Protein AF-A0A9D8FSB0-F1 (afdb_monomer)

Radius of gyration: 27.63 Å; Cα contacts (8 Å, |Δi|>4): 654; chains: 1; bounding box: 74×63×73 Å

Solvent-accessible surface area (backbone atoms only — not comparable to full-atom values): 27377 Å² total; per-residue (Å²): 109,74,70,58,53,52,52,51,53,48,53,51,51,51,53,52,55,32,56,74,73,79,43,84,79,46,71,31,27,58,51,25,52,50,49,51,48,51,50,53,73,66,51,82,78,64,53,73,70,57,44,52,52,42,42,56,52,40,50,64,72,43,42,81,51,19,63,75,36,66,70,57,68,68,53,48,52,51,30,44,43,39,36,51,29,27,52,61,38,65,35,53,62,69,60,28,39,54,41,29,51,28,45,43,54,13,37,74,74,69,18,44,65,75,46,32,53,61,57,44,51,53,43,54,59,36,82,72,52,32,59,33,44,20,31,40,18,44,35,47,50,56,39,51,76,70,66,45,56,66,67,54,46,52,49,52,51,50,46,34,50,69,73,60,44,50,29,67,52,43,37,55,50,44,51,41,44,51,53,35,35,76,73,71,46,57,59,64,61,49,47,51,45,47,52,54,46,46,78,72,38,57,91,80,46,58,64,67,59,48,38,53,51,43,45,52,52,50,54,53,51,52,71,72,35,59,69,58,55,50,46,49,54,53,39,49,53,48,33,55,53,37,41,76,71,67,42,57,60,71,56,39,52,50,53,38,53,48,37,62,75,72,63,47,51,72,64,42,46,52,26,50,51,52,42,47,47,55,37,37,77,70,72,43,61,56,64,63,48,51,52,42,33,54,52,45,51,69,72,50,60,94,74,72,59,46,53,63,45,32,51,51,33,50,51,50,50,52,53,51,51,54,52,49,55,51,52,50,53,55,53,55,63,73,66,75,79,83,87,79,82,83,89,85,84,84,88,83,84,90,85,83,84,81,80,89,75,78,88,72,79,86,80,88,79,90,77,96,58,102,58,58,83,59,60,67,60,42,48,54,52,49,44,62,40,51,35,92,77,43,22,37,39,24,86,88,21,73,47,79,88,18,18,19,25,28,30,44,53,25,54,47,35,39,77,73,76,39,86,54,53,71,45,43,57,57,40,69,70,45,54,47,80,56,87,70,84,87,48,68,64,26,35,39,32,24,16,63,73,64,53,92,86,48,60,71,40,35,31,34,27,66,45,95,56,29,30,39,31,31,29,46,47,68,5,31,44,80,49,48,48,79,42,57,53,48,52,75,20,55,72,52,36,25,36,78,76,111

Foldseek 3Di:
DVVVVVLVVVLVVVCVVCVVVVHHQDPLLSQQLVLLLVLLVPQPQDDPVLSVVLSVLLSVLCVVPSSVHHADPVLSVLLSLQLLLCVLLVADSNQSSQLSSLLSLLVVVVQDSVQLSVLSLLSLQDPAGSLLSNLLSVLLVVCVVLVNPNVLSCVLSSLCRNVPNGSVLSNLLSVLLSVLVVVVDRSNQLSVLLSVQCVPPVVPDPSNVSSVVSSVVRVVVCVVCVVLVVQLVLLVVLLVVLVVLPQPNVLSVVLSVCCSVVVPDSQLSCLLSVLLSVLVVVVQDSVQLSVLLVVLVVVVPDDDRSNVSSVVSSVVSVVVVVVVVVVVVVVVVVPDDDDDDDDDDDDDDDDDDDDDDDDDDDDDDDDDDLQDQPLVLLVVLLCLCVPVVHQADDVVDQDSVHHAFQSSLQVSVVSSVDGADSAQQRNVVAADFDPDDDDFQKKWFWDSSLDLPDTDHIFTDHDPQKTWGQRSNRGTDIDGCPSRSNVSTTNGIHDNGD

Structure (mmCIF, N/CA/C/O backbone):
data_AF-A0A9D8FSB0-F1
#
_entry.id   AF-A0A9D8FSB0-F1
#
loop_
_atom_site.group_PDB
_atom_site.id
_atom_site.type_symbol
_atom_site.label_atom_id
_atom_site.label_alt_id
_atom_site.label_comp_id
_atom_site.label_asym_id
_atom_site.label_entity_id
_atom_site.label_seq_id
_atom_site.pdbx_PDB_ins_code
_atom_site.Cartn_x
_atom_site.Cartn_y
_atom_site.Cartn_z
_atom_site.occupancy
_atom_site.B_iso_or_equiv
_atom_site.auth_seq_id
_atom_site.auth_comp_id
_atom_site.auth_asym_id
_atom_site.auth_atom_id
_atom_site.pdbx_PDB_model_num
ATOM 1 N N . MET A 1 1 ? 17.582 -26.662 -29.636 1.00 39.94 1 MET A N 1
ATOM 2 C CA . MET A 1 1 ? 18.443 -26.317 -30.796 1.00 39.94 1 MET A CA 1
ATOM 3 C C . MET A 1 1 ? 17.913 -25.157 -31.643 1.00 39.94 1 MET A C 1
ATOM 5 O O . MET A 1 1 ? 18.647 -24.192 -31.781 1.00 39.94 1 MET A O 1
ATOM 9 N N . LYS A 1 2 ? 16.667 -25.165 -32.154 1.00 28.83 2 L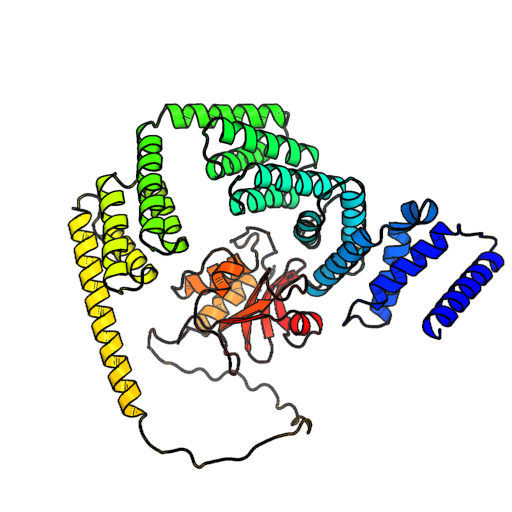YS A N 1
ATOM 10 C CA . LYS A 1 2 ? 16.1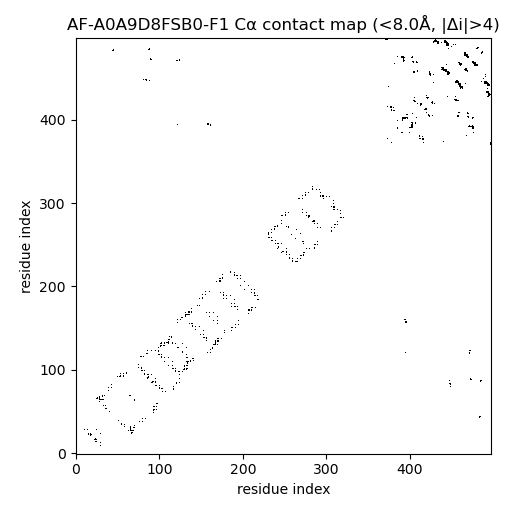48 -24.062 -33.004 1.00 28.83 2 LYS A CA 1
ATOM 11 C C . LYS A 1 2 ? 16.105 -22.679 -32.321 1.00 28.83 2 LYS A C 1
ATOM 13 O O . LYS A 1 2 ? 16.546 -21.712 -32.923 1.00 28.83 2 LYS A O 1
ATOM 18 N N . MET A 1 3 ? 15.674 -22.581 -31.058 1.00 30.94 3 MET A N 1
ATOM 19 C CA . MET A 1 3 ? 15.712 -21.304 -30.313 1.00 30.94 3 MET A CA 1
ATOM 20 C C . MET A 1 3 ? 17.140 -20.814 -30.016 1.00 30.94 3 MET A C 1
ATOM 22 O O . MET A 1 3 ? 17.392 -19.618 -30.031 1.00 30.94 3 MET A O 1
ATOM 26 N N . PHE A 1 4 ? 18.089 -21.732 -29.814 1.00 33.91 4 PHE A N 1
ATOM 27 C CA . PHE A 1 4 ? 19.492 -21.399 -29.541 1.00 33.91 4 PHE A CA 1
ATOM 28 C C . PHE A 1 4 ? 20.192 -20.839 -30.793 1.00 33.91 4 PHE A C 1
ATOM 30 O O . PHE A 1 4 ? 20.912 -19.850 -30.714 1.00 33.91 4 PHE A O 1
ATOM 37 N N . ALA A 1 5 ? 19.896 -21.407 -31.968 1.00 34.09 5 ALA A N 1
ATOM 38 C CA . ALA A 1 5 ? 20.398 -20.921 -33.253 1.00 34.09 5 ALA A CA 1
ATOM 39 C C . ALA A 1 5 ? 19.843 -19.531 -33.629 1.00 34.09 5 ALA A C 1
ATOM 41 O O . ALA A 1 5 ? 20.575 -18.709 -34.172 1.00 34.09 5 ALA A O 1
ATOM 42 N N . ILE A 1 6 ? 18.578 -19.239 -33.295 1.00 46.22 6 ILE A N 1
ATOM 43 C CA . ILE A 1 6 ? 17.964 -17.917 -33.529 1.00 46.22 6 ILE A CA 1
ATOM 44 C C . ILE A 1 6 ? 18.603 -16.846 -32.632 1.00 46.22 6 ILE A C 1
ATOM 46 O O . ILE A 1 6 ? 18.858 -15.735 -33.096 1.00 46.22 6 ILE A O 1
ATOM 50 N N . SER A 1 7 ? 18.914 -17.178 -31.375 1.00 44.41 7 SER A N 1
ATOM 51 C CA . SER A 1 7 ? 19.616 -16.269 -30.460 1.00 44.41 7 SER A CA 1
ATOM 52 C C . SER A 1 7 ? 21.044 -15.970 -30.919 1.00 44.41 7 SER A C 1
ATOM 54 O O . SER A 1 7 ? 21.446 -14.812 -30.906 1.00 44.41 7 SER A O 1
ATOM 56 N N . ILE A 1 8 ? 21.787 -16.975 -31.399 1.00 51.69 8 ILE A N 1
ATOM 57 C CA . ILE A 1 8 ? 23.148 -16.784 -31.934 1.00 51.69 8 ILE A CA 1
ATOM 58 C C . ILE A 1 8 ? 23.126 -15.932 -33.206 1.00 51.69 8 ILE A C 1
ATOM 60 O O . ILE A 1 8 ? 23.930 -15.016 -33.331 1.00 51.69 8 ILE A O 1
ATOM 64 N N . LEU A 1 9 ? 22.185 -16.176 -34.125 1.00 48.72 9 LEU A N 1
ATOM 65 C CA . LEU A 1 9 ? 22.060 -15.387 -35.353 1.00 48.72 9 LEU A CA 1
ATOM 66 C C . LEU A 1 9 ? 21.707 -13.921 -35.058 1.00 48.72 9 LEU A C 1
ATOM 68 O O . LEU A 1 9 ? 22.231 -13.023 -35.708 1.00 48.72 9 LEU A O 1
ATOM 72 N N . ARG A 1 10 ? 20.862 -13.662 -34.050 1.00 56.81 10 ARG A N 1
ATOM 73 C CA . ARG A 1 10 ? 20.555 -12.297 -33.594 1.00 56.81 10 ARG A CA 1
ATOM 74 C C . ARG A 1 10 ? 21.754 -11.620 -32.938 1.00 56.81 10 ARG A C 1
ATOM 76 O O . ARG A 1 10 ? 22.019 -10.474 -33.267 1.00 56.81 10 ARG A O 1
ATOM 83 N N . ILE A 1 11 ? 22.500 -12.324 -32.084 1.00 57.69 11 ILE A N 1
ATOM 84 C CA . ILE A 1 11 ? 23.757 -11.818 -31.504 1.00 57.69 11 ILE A CA 1
ATOM 85 C C . ILE A 1 11 ? 24.746 -11.468 -32.622 1.00 57.69 11 ILE A C 1
ATOM 87 O O . ILE A 1 11 ? 25.322 -10.388 -32.618 1.00 57.69 11 ILE A O 1
ATOM 91 N N . PHE A 1 12 ? 24.889 -12.343 -33.617 1.00 60.47 12 PHE A N 1
ATOM 92 C CA . PHE A 1 12 ? 25.787 -12.133 -34.748 1.00 60.47 12 PHE A CA 1
ATOM 93 C C . PHE A 1 12 ? 25.367 -10.934 -35.615 1.00 60.47 12 PHE A C 1
ATOM 95 O O . PHE A 1 12 ? 26.208 -10.128 -36.000 1.00 60.47 12 PHE A O 1
ATOM 102 N N . LEU A 1 13 ? 24.065 -10.762 -35.870 1.00 63.16 13 LEU A N 1
ATOM 103 C CA . LEU A 1 13 ? 23.524 -9.606 -36.596 1.00 63.16 13 LEU A CA 1
ATOM 104 C C . LEU A 1 13 ? 23.677 -8.291 -35.817 1.00 63.16 13 LEU A C 1
ATOM 106 O O . LEU A 1 13 ? 23.972 -7.266 -36.424 1.00 63.16 13 LEU A O 1
ATOM 110 N N . ILE A 1 14 ? 23.522 -8.319 -34.491 1.00 60.00 14 ILE A N 1
ATOM 111 C CA . ILE A 1 14 ? 23.749 -7.162 -33.612 1.00 60.00 14 ILE A CA 1
ATOM 112 C C . ILE A 1 14 ? 25.232 -6.769 -33.637 1.00 60.00 14 ILE A C 1
ATOM 114 O O . ILE A 1 14 ? 25.553 -5.605 -33.862 1.00 60.00 14 ILE A O 1
ATOM 118 N N . VAL A 1 15 ? 26.143 -7.740 -33.507 1.00 59.00 15 VAL A N 1
ATOM 119 C CA . VAL A 1 15 ? 27.597 -7.515 -33.598 1.00 59.00 15 VAL A CA 1
ATOM 120 C C . VAL A 1 15 ? 27.988 -6.925 -34.957 1.00 59.00 15 VAL A C 1
ATOM 122 O O . VAL A 1 15 ? 28.757 -5.970 -35.002 1.00 59.00 15 VAL A O 1
ATOM 125 N N . LEU A 1 16 ? 27.430 -7.430 -36.063 1.00 57.81 16 LEU A N 1
ATOM 126 C CA . LEU A 1 16 ? 27.689 -6.899 -37.408 1.00 57.81 16 LEU A CA 1
ATOM 127 C C . LEU A 1 16 ? 27.130 -5.483 -37.616 1.00 57.81 16 LEU A C 1
ATOM 129 O O . LEU A 1 16 ? 27.784 -4.662 -38.2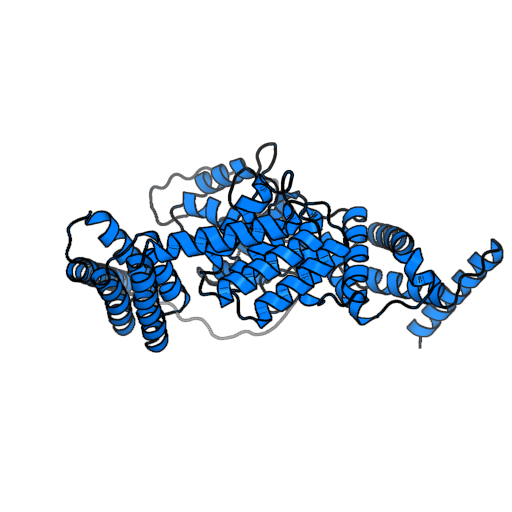57 1.00 57.81 16 LEU A O 1
ATOM 133 N N . PHE A 1 17 ? 25.948 -5.180 -37.069 1.00 65.12 17 PHE A N 1
ATOM 134 C CA . PHE A 1 17 ? 25.359 -3.840 -37.125 1.00 65.12 17 PHE A CA 1
ATOM 135 C C . PHE A 1 17 ? 26.236 -2.813 -36.399 1.00 65.12 17 PHE A C 1
ATOM 137 O O . PHE A 1 17 ? 26.538 -1.758 -36.953 1.00 65.12 17 PHE A O 1
ATOM 144 N N . PHE A 1 18 ? 26.706 -3.149 -35.195 1.00 57.16 18 PHE A N 1
ATOM 145 C CA . PHE A 1 18 ? 27.575 -2.283 -34.401 1.00 57.16 18 PHE A CA 1
ATOM 146 C C . PHE A 1 18 ? 28.985 -2.134 -35.006 1.00 57.16 18 PHE A C 1
ATOM 148 O O . PHE A 1 18 ? 29.504 -1.016 -35.086 1.00 57.16 18 PHE A O 1
ATOM 155 N N . ALA A 1 19 ? 29.552 -3.216 -35.554 1.00 56.25 19 ALA A N 1
ATOM 156 C CA . ALA A 1 19 ? 30.817 -3.175 -36.289 1.00 56.25 19 ALA A CA 1
ATOM 157 C C . ALA A 1 19 ? 30.755 -2.254 -37.525 1.00 56.25 19 ALA A C 1
ATOM 159 O O . ALA A 1 19 ? 31.735 -1.582 -37.840 1.00 56.25 19 ALA A O 1
ATOM 160 N N . GLY A 1 20 ? 29.599 -2.168 -38.194 1.00 52.03 20 GLY A N 1
ATOM 161 C CA . GLY A 1 20 ? 29.383 -1.293 -39.352 1.00 52.03 20 GLY A CA 1
ATOM 162 C C . GLY A 1 20 ? 29.324 0.209 -39.036 1.00 52.03 20 GLY A C 1
ATOM 163 O O . GLY A 1 20 ? 29.511 1.018 -39.941 1.00 52.03 20 GLY A O 1
ATOM 164 N N . ILE A 1 21 ? 29.103 0.590 -37.773 1.00 55.94 21 ILE A N 1
ATOM 165 C CA . ILE A 1 21 ? 29.034 1.993 -37.315 1.00 55.94 21 ILE A CA 1
ATOM 166 C C . ILE A 1 21 ? 30.194 2.382 -36.382 1.00 55.94 21 ILE A C 1
ATOM 168 O O . ILE A 1 21 ? 30.170 3.454 -35.783 1.00 55.94 21 ILE A O 1
ATOM 172 N N . GLY A 1 22 ? 31.220 1.529 -36.263 1.00 49.12 22 GLY A N 1
ATOM 173 C CA . GLY A 1 22 ? 32.435 1.812 -35.490 1.00 49.12 22 GLY A CA 1
ATOM 174 C C . GLY A 1 22 ? 32.276 1.712 -33.968 1.00 49.12 22 GLY A C 1
ATOM 175 O O . GLY A 1 22 ? 33.117 2.228 -33.235 1.00 49.12 22 GLY A O 1
ATOM 176 N N . ILE A 1 23 ? 31.221 1.053 -33.481 1.00 56.41 23 ILE A N 1
ATOM 177 C CA . ILE A 1 23 ? 30.964 0.837 -32.051 1.00 56.41 23 ILE A CA 1
ATOM 178 C C . ILE A 1 23 ? 31.195 -0.648 -31.750 1.00 56.41 23 ILE A C 1
ATOM 180 O O . ILE A 1 23 ? 30.610 -1.500 -32.403 1.00 56.41 23 ILE A O 1
ATOM 184 N N . ASN A 1 24 ? 32.023 -0.983 -30.758 1.00 65.19 24 ASN A N 1
ATOM 185 C CA . ASN A 1 24 ? 32.172 -2.361 -30.270 1.00 65.19 24 ASN A CA 1
ATOM 186 C C . ASN A 1 24 ? 31.493 -2.483 -28.896 1.00 65.19 24 ASN A C 1
ATOM 188 O O . ASN A 1 24 ? 32.125 -2.150 -27.890 1.00 65.19 24 ASN A O 1
ATOM 192 N N . PRO A 1 25 ? 30.214 -2.905 -28.821 1.00 68.31 25 PRO A N 1
ATOM 193 C CA . PRO A 1 25 ? 29.544 -3.119 -27.543 1.00 68.31 25 PRO A CA 1
ATOM 194 C C . PRO A 1 25 ? 30.251 -4.223 -26.752 1.00 68.31 25 PRO A C 1
ATOM 196 O O . PRO A 1 25 ? 30.748 -5.199 -27.322 1.00 68.31 25 PRO A O 1
ATOM 199 N N . SER A 1 26 ? 30.295 -4.084 -25.426 1.00 79.81 26 SER A N 1
ATOM 200 C CA . SER A 1 26 ? 30.867 -5.123 -24.568 1.00 79.81 26 SER A CA 1
ATOM 201 C C . SER A 1 26 ? 30.014 -6.397 -24.627 1.00 79.81 26 SER A C 1
ATOM 203 O O . SER A 1 26 ? 28.813 -6.358 -24.902 1.00 79.81 26 SER A O 1
ATOM 205 N N . PHE A 1 27 ? 30.616 -7.553 -24.339 1.00 81.06 27 PHE A N 1
ATOM 206 C CA . PHE A 1 27 ? 29.862 -8.807 -24.229 1.00 81.06 27 PHE A CA 1
ATOM 207 C C . PHE A 1 27 ? 28.726 -8.697 -23.195 1.00 81.06 27 PHE A C 1
ATOM 209 O O . PHE A 1 27 ? 27.612 -9.154 -23.455 1.00 81.06 27 PHE A O 1
ATOM 216 N N . SER A 1 28 ? 28.987 -8.016 -22.072 1.00 79.88 28 SER A N 1
ATOM 217 C CA . SER A 1 28 ? 27.990 -7.686 -21.047 1.00 79.88 28 SER A CA 1
ATOM 218 C C . SER A 1 28 ? 26.818 -6.886 -21.617 1.00 79.88 28 SER A C 1
ATOM 220 O O . SER A 1 28 ? 25.666 -7.214 -21.335 1.00 79.88 28 SER A O 1
ATOM 222 N N . GLN A 1 29 ? 27.093 -5.905 -22.484 1.00 82.81 29 GLN A N 1
ATOM 223 C CA . GLN A 1 29 ? 26.057 -5.089 -23.114 1.00 82.81 29 GLN A CA 1
ATOM 224 C C . GLN A 1 29 ? 25.153 -5.935 -24.014 1.00 82.81 29 GLN A C 1
ATOM 226 O O . GLN A 1 29 ? 23.932 -5.879 -23.883 1.00 82.81 29 GLN A O 1
ATOM 231 N N . ILE A 1 30 ? 25.738 -6.776 -24.871 1.00 84.75 30 ILE A N 1
ATOM 232 C CA . ILE A 1 30 ? 24.980 -7.671 -25.760 1.00 84.75 30 ILE A CA 1
ATOM 233 C C . ILE A 1 30 ? 24.102 -8.630 -24.944 1.00 84.75 30 ILE A C 1
ATOM 235 O O . ILE A 1 30 ? 22.938 -8.859 -25.282 1.00 84.75 30 ILE A O 1
ATOM 239 N N . GLN A 1 31 ? 24.646 -9.199 -23.863 1.00 86.81 31 GLN A N 1
ATOM 240 C CA . GLN A 1 31 ? 23.881 -10.080 -22.983 1.00 86.81 31 GLN A CA 1
ATOM 241 C C . GLN A 1 31 ? 22.736 -9.342 -22.284 1.00 86.81 31 GLN A C 1
ATOM 243 O O . GLN A 1 31 ? 21.613 -9.848 -22.286 1.00 86.81 31 GLN A O 1
ATOM 248 N N . GLY A 1 32 ? 22.987 -8.149 -21.743 1.00 88.00 32 GLY A N 1
ATOM 249 C CA . GLY A 1 32 ? 21.973 -7.331 -21.082 1.00 88.00 32 GLY A CA 1
ATOM 250 C C . GLY A 1 32 ? 20.827 -6.940 -22.017 1.00 88.00 32 GLY A C 1
ATOM 251 O O . GLY A 1 32 ? 19.661 -7.126 -21.669 1.00 88.00 32 GLY A O 1
ATOM 252 N N . GLU A 1 33 ? 21.131 -6.489 -23.237 1.00 90.56 33 GLU A N 1
ATOM 253 C CA . GLU A 1 33 ? 20.117 -6.178 -24.256 1.00 90.56 33 GLU A CA 1
ATOM 254 C C . GLU A 1 33 ? 19.273 -7.412 -24.618 1.00 90.56 33 GLU A C 1
ATOM 256 O O . GLU A 1 33 ? 18.044 -7.331 -24.720 1.00 90.56 33 GLU A O 1
ATOM 261 N N . LEU A 1 34 ? 19.904 -8.585 -24.748 1.00 89.75 34 LEU A N 1
ATOM 262 C CA . LEU A 1 34 ? 19.192 -9.836 -25.008 1.00 89.75 34 LEU A CA 1
ATOM 263 C C . LEU A 1 34 ? 18.268 -10.221 -23.843 1.00 89.75 34 LEU A C 1
ATOM 265 O O . LEU A 1 34 ? 17.135 -10.644 -24.083 1.00 89.75 34 LEU A O 1
ATOM 269 N N . GLN A 1 35 ? 18.723 -10.061 -22.597 1.00 92.31 35 GLN A N 1
ATOM 270 C CA . GLN A 1 35 ? 17.912 -10.314 -21.404 1.00 92.31 35 GLN A CA 1
ATOM 271 C C . GLN A 1 35 ? 16.689 -9.383 -21.356 1.00 92.31 35 GLN A C 1
ATOM 273 O O . GLN A 1 35 ? 15.573 -9.856 -21.129 1.00 92.31 35 GLN A O 1
ATOM 278 N N . LEU A 1 36 ? 16.857 -8.087 -21.648 1.00 92.50 36 LEU A N 1
ATOM 279 C CA . LEU A 1 36 ? 15.747 -7.127 -21.725 1.00 92.50 36 LEU A CA 1
ATOM 280 C C . LEU A 1 36 ? 14.745 -7.495 -22.830 1.00 92.50 36 LEU A C 1
ATOM 282 O O . LEU A 1 36 ? 13.531 -7.489 -22.614 1.00 92.50 36 LEU A O 1
ATOM 286 N N . HIS A 1 37 ? 15.234 -7.902 -24.002 1.00 91.69 37 HIS A N 1
ATOM 287 C CA . HIS A 1 37 ? 14.364 -8.366 -25.081 1.00 91.69 37 HIS A CA 1
ATOM 288 C C . HIS A 1 37 ? 13.570 -9.620 -24.671 1.00 91.69 37 HIS A C 1
ATOM 290 O O . HIS A 1 37 ? 12.380 -9.739 -24.985 1.00 91.69 37 HIS A O 1
ATOM 296 N N . GLN A 1 38 ? 14.204 -10.570 -23.976 1.00 89.81 38 GLN A N 1
ATOM 297 C CA . GLN A 1 38 ? 13.558 -11.800 -23.509 1.00 89.81 38 GLN A CA 1
ATOM 298 C C . GLN A 1 38 ? 12.457 -11.519 -22.484 1.00 89.81 38 GLN A C 1
ATOM 300 O O . GLN A 1 38 ? 11.354 -12.049 -22.639 1.00 89.81 38 GLN A O 1
ATOM 305 N N . ILE A 1 39 ? 12.709 -10.662 -21.485 1.00 91.75 39 ILE A N 1
ATOM 306 C CA . ILE A 1 39 ? 11.681 -10.347 -20.483 1.00 91.75 39 ILE A CA 1
ATOM 307 C C . ILE A 1 39 ? 10.476 -9.659 -21.124 1.00 91.75 39 ILE A C 1
ATOM 309 O O . ILE A 1 39 ? 9.354 -10.044 -20.814 1.00 91.75 39 ILE A O 1
ATOM 313 N N . VAL A 1 40 ? 10.669 -8.721 -22.060 1.00 90.25 40 VAL A N 1
ATOM 314 C CA . VAL A 1 40 ? 9.548 -8.018 -22.707 1.00 90.25 40 VAL A CA 1
ATOM 315 C C . VAL A 1 40 ? 8.742 -8.968 -23.587 1.00 90.25 40 VAL A C 1
ATOM 317 O O . VAL A 1 40 ? 7.515 -8.959 -23.543 1.00 90.25 40 VAL A O 1
ATOM 320 N N . SER A 1 41 ? 9.423 -9.845 -24.329 1.00 86.94 41 SER A N 1
ATOM 321 C CA . SER A 1 41 ? 8.766 -10.841 -25.188 1.00 86.94 41 SER A CA 1
ATOM 322 C C . SER A 1 41 ? 7.931 -11.852 -24.392 1.00 86.94 41 SER A C 1
ATOM 324 O O . SER A 1 41 ? 7.017 -12.456 -24.944 1.00 86.94 41 SER A O 1
ATOM 326 N N . SER A 1 42 ? 8.241 -12.044 -23.103 1.00 85.38 42 SER A N 1
ATOM 327 C CA . SER A 1 42 ? 7.496 -12.931 -22.201 1.00 85.38 42 SER A CA 1
ATOM 328 C C . SER A 1 42 ? 6.216 -12.309 -21.628 1.00 85.38 42 SER A C 1
ATOM 330 O O . SER A 1 42 ? 5.400 -13.023 -21.048 1.00 85.38 42 SER A O 1
ATOM 332 N N . ILE A 1 43 ? 6.021 -10.993 -21.778 1.00 83.56 43 ILE A N 1
ATOM 333 C CA . ILE A 1 43 ? 4.852 -10.295 -21.240 1.00 83.56 43 ILE A CA 1
ATOM 334 C C . ILE A 1 43 ? 3.668 -10.499 -22.185 1.00 83.56 43 ILE A C 1
ATOM 336 O O . ILE A 1 43 ? 3.613 -9.955 -23.290 1.00 83.56 43 ILE A O 1
ATOM 340 N N . GLU A 1 44 ? 2.692 -11.276 -21.725 1.00 78.50 44 GLU A N 1
ATOM 341 C CA . GLU A 1 44 ? 1.471 -11.544 -22.477 1.00 78.50 44 GLU A CA 1
ATOM 342 C C . GLU A 1 44 ? 0.594 -10.290 -22.619 1.00 78.50 44 GLU A C 1
ATOM 344 O O . GLU A 1 44 ? 0.424 -9.504 -21.686 1.00 78.50 44 GLU A O 1
ATOM 349 N N . GLY A 1 45 ? -0.035 -10.142 -23.787 1.00 72.75 45 GLY A N 1
ATOM 350 C CA . GLY A 1 45 ? -1.068 -9.130 -24.019 1.00 72.75 45 GLY A CA 1
ATOM 351 C C . GLY A 1 45 ? -0.576 -7.754 -24.474 1.00 72.75 45 GLY A C 1
ATOM 352 O O . GLY A 1 45 ? -1.422 -6.887 -24.676 1.00 72.75 45 GLY A O 1
ATOM 353 N N . LEU A 1 46 ? 0.733 -7.563 -24.672 1.00 80.81 46 LEU A N 1
ATOM 354 C CA . LEU A 1 46 ? 1.292 -6.380 -25.338 1.00 80.81 46 LEU A CA 1
ATOM 355 C C . LEU A 1 46 ? 1.241 -6.528 -26.862 1.00 80.81 46 LEU A C 1
ATOM 357 O O . LEU A 1 46 ? 1.581 -7.584 -27.399 1.00 80.81 46 LEU A O 1
ATOM 361 N N . ALA A 1 47 ? 0.865 -5.461 -27.565 1.00 84.19 47 ALA A N 1
ATOM 362 C CA . ALA A 1 47 ? 0.986 -5.413 -29.016 1.00 84.19 47 ALA A CA 1
ATOM 363 C C . ALA A 1 47 ? 2.462 -5.286 -29.442 1.00 84.19 47 ALA A C 1
ATOM 365 O O . ALA A 1 47 ? 3.296 -4.753 -28.711 1.00 84.19 47 ALA A O 1
ATOM 366 N N . ASN A 1 48 ? 2.800 -5.749 -30.651 1.00 85.00 48 ASN A N 1
ATOM 367 C CA . ASN A 1 48 ? 4.191 -5.767 -31.133 1.00 85.00 48 ASN A CA 1
ATOM 368 C C . ASN A 1 48 ? 4.859 -4.380 -31.099 1.00 85.00 48 ASN A C 1
ATOM 370 O O . ASN A 1 48 ? 6.035 -4.269 -30.772 1.00 85.00 48 ASN A O 1
ATOM 374 N N . ASN A 1 49 ? 4.121 -3.317 -31.421 1.00 87.81 49 ASN A N 1
ATOM 375 C CA . ASN A 1 49 ? 4.614 -1.940 -31.354 1.00 87.81 49 ASN A CA 1
ATOM 376 C C . ASN A 1 49 ? 4.905 -1.493 -29.910 1.00 87.81 49 ASN A C 1
ATOM 378 O O . ASN A 1 49 ? 5.930 -0.862 -29.669 1.00 87.81 49 ASN A O 1
ATOM 382 N N . GLU A 1 50 ? 4.049 -1.856 -28.953 1.00 87.75 50 GLU A N 1
ATOM 383 C CA . GLU A 1 50 ? 4.255 -1.568 -27.529 1.00 87.75 50 GLU A CA 1
ATOM 384 C C . GLU A 1 50 ? 5.472 -2.324 -26.982 1.00 87.75 50 GLU A C 1
ATOM 386 O O . GLU A 1 50 ? 6.259 -1.759 -26.227 1.00 87.75 50 GLU A O 1
ATOM 391 N N . GLN A 1 51 ? 5.680 -3.574 -27.414 1.00 90.25 51 GLN A N 1
ATOM 392 C CA . GLN A 1 51 ? 6.877 -4.344 -27.066 1.00 90.25 51 GLN A CA 1
ATOM 393 C C . GLN A 1 51 ? 8.156 -3.665 -27.569 1.00 90.25 51 GLN A C 1
ATOM 395 O O . GLN A 1 51 ? 9.110 -3.537 -26.808 1.00 90.25 51 GLN A O 1
ATOM 400 N N . GLN A 1 52 ? 8.181 -3.196 -28.822 1.00 91.00 52 GLN A N 1
ATOM 401 C CA . GLN A 1 52 ? 9.351 -2.501 -29.376 1.00 91.00 52 GLN A CA 1
ATOM 402 C C . GLN A 1 52 ? 9.645 -1.193 -28.635 1.00 91.00 52 GLN A C 1
ATOM 404 O O . GLN A 1 52 ? 10.798 -0.918 -28.301 1.00 91.00 52 GLN A O 1
ATOM 409 N N . GLN A 1 53 ? 8.608 -0.412 -28.320 1.00 93.19 53 GLN A N 1
ATOM 410 C CA . GLN A 1 53 ? 8.768 0.817 -27.546 1.00 93.19 53 GLN A CA 1
ATOM 411 C C . GLN A 1 53 ? 9.302 0.528 -26.135 1.00 93.19 53 GLN A C 1
ATOM 413 O O . GLN A 1 53 ? 10.231 1.191 -25.681 1.00 93.19 53 GLN A O 1
ATOM 418 N N . LEU A 1 54 ? 8.759 -0.487 -25.460 1.00 93.56 54 LEU A N 1
ATOM 419 C CA . LEU A 1 54 ? 9.195 -0.894 -24.126 1.00 93.56 54 LEU A CA 1
ATOM 420 C C . LEU A 1 54 ? 10.649 -1.388 -24.118 1.00 93.56 54 LEU A C 1
ATOM 422 O O . LEU A 1 54 ? 11.407 -1.017 -23.227 1.00 93.56 54 LEU A O 1
ATOM 426 N N . ILE A 1 55 ? 11.061 -2.172 -25.120 1.00 94.25 55 ILE A N 1
ATOM 427 C CA . ILE A 1 55 ? 12.461 -2.601 -25.275 1.00 94.25 55 ILE A CA 1
ATOM 428 C C . ILE A 1 55 ? 13.371 -1.381 -25.434 1.00 94.25 55 ILE A C 1
ATOM 430 O O . ILE A 1 55 ? 14.363 -1.272 -24.720 1.00 94.25 55 ILE A O 1
ATOM 434 N N . SER A 1 56 ? 13.018 -0.445 -26.319 1.00 93.50 56 SER A N 1
ATOM 435 C CA . SER A 1 56 ? 13.813 0.764 -26.561 1.00 93.50 56 SER A CA 1
ATOM 436 C C . SER A 1 56 ? 14.010 1.598 -25.288 1.00 93.50 56 SER A C 1
ATOM 438 O O . SER A 1 56 ? 15.131 2.014 -24.988 1.00 93.50 56 SER A O 1
ATOM 440 N N . GLU A 1 57 ? 12.941 1.836 -24.524 1.00 96.31 57 GLU A N 1
ATOM 441 C CA . GLU A 1 57 ? 13.015 2.618 -23.282 1.00 96.31 57 GLU A CA 1
ATOM 442 C C . GLU A 1 57 ? 13.810 1.898 -22.186 1.00 96.31 57 GLU A C 1
ATOM 444 O O . GLU A 1 57 ? 14.647 2.514 -21.521 1.00 96.31 57 GLU A O 1
ATOM 449 N N . LEU A 1 58 ? 13.608 0.587 -22.016 1.00 95.88 58 LEU A N 1
ATOM 450 C CA . LEU A 1 58 ? 14.364 -0.195 -21.038 1.00 95.88 58 LEU A CA 1
ATOM 451 C C . LEU A 1 58 ? 15.855 -0.230 -21.376 1.00 95.88 58 LEU A C 1
ATOM 453 O O . LEU A 1 58 ? 16.664 0.012 -20.486 1.00 95.88 58 LEU A O 1
ATOM 457 N N . THR A 1 59 ? 16.232 -0.459 -22.637 1.00 93.62 59 THR A N 1
ATOM 458 C CA . THR A 1 59 ? 17.645 -0.455 -23.052 1.00 93.62 59 THR A CA 1
ATOM 459 C C . THR A 1 59 ? 18.309 0.879 -22.721 1.00 93.62 59 THR A C 1
ATOM 461 O O . THR A 1 59 ? 19.382 0.903 -22.121 1.00 93.62 59 THR A O 1
ATOM 464 N N . LYS A 1 60 ? 17.636 2.001 -23.007 1.00 94.94 60 LYS A N 1
ATOM 465 C CA . LYS A 1 60 ? 18.140 3.340 -22.675 1.00 94.94 60 LYS A CA 1
ATOM 466 C C . LYS A 1 60 ? 18.369 3.524 -21.172 1.00 94.94 60 LYS A C 1
ATOM 468 O O . LYS A 1 60 ? 19.407 4.047 -20.775 1.00 94.94 60 LYS A O 1
ATOM 473 N N . LEU A 1 61 ? 17.407 3.124 -20.340 1.00 96.25 61 LEU A N 1
ATOM 474 C CA . LEU A 1 61 ? 17.490 3.284 -18.883 1.00 96.25 61 LEU A CA 1
ATOM 475 C C . LEU A 1 61 ? 18.547 2.368 -18.254 1.00 96.25 61 LEU A C 1
ATOM 477 O O . LEU A 1 61 ? 19.268 2.791 -17.355 1.00 96.25 61 LEU A O 1
ATOM 481 N N . PHE A 1 62 ? 18.661 1.133 -18.743 1.00 95.19 62 PHE A N 1
ATOM 482 C CA . PHE A 1 62 ? 19.585 0.126 -18.224 1.00 95.19 62 PHE A CA 1
ATOM 483 C C . PHE A 1 62 ? 21.006 0.245 -18.784 1.00 95.19 62 PHE A C 1
ATOM 485 O O . PHE A 1 62 ? 21.899 -0.436 -18.274 1.00 95.19 62 PHE A O 1
ATOM 492 N N . GLN A 1 63 ? 21.247 1.125 -19.765 1.00 92.62 63 GLN A N 1
ATOM 493 C CA . GLN A 1 63 ? 22.554 1.319 -20.397 1.00 92.62 63 GLN A CA 1
ATOM 494 C C . GLN A 1 63 ? 23.727 1.435 -19.401 1.00 92.62 63 GLN A C 1
ATOM 496 O O . GLN A 1 63 ? 24.740 0.766 -19.624 1.00 92.62 63 GLN A O 1
ATOM 501 N N . PRO A 1 64 ? 23.627 2.200 -18.288 1.00 90.31 64 PRO A N 1
ATOM 502 C CA . PRO A 1 64 ? 24.720 2.311 -17.318 1.00 90.31 64 PRO A CA 1
ATOM 503 C C . PRO A 1 64 ? 25.087 0.980 -16.652 1.00 90.31 64 PRO A C 1
ATOM 505 O O . PRO A 1 64 ? 26.243 0.777 -16.296 1.00 90.31 64 PRO A O 1
ATOM 508 N N . VAL A 1 65 ? 24.115 0.075 -16.502 1.00 89.25 65 VAL A N 1
ATOM 509 C CA . VAL A 1 65 ? 24.293 -1.237 -15.869 1.00 89.25 65 VAL A CA 1
ATOM 510 C C . VAL A 1 65 ? 24.827 -2.247 -16.882 1.00 89.25 65 VAL A C 1
ATOM 512 O O . VAL A 1 65 ? 25.876 -2.846 -16.657 1.00 89.25 65 VAL A O 1
ATOM 515 N N . ILE A 1 66 ? 24.151 -2.392 -18.028 1.00 88.38 66 ILE A N 1
ATOM 516 C CA . ILE A 1 66 ? 24.491 -3.423 -19.024 1.00 88.38 66 ILE A CA 1
ATOM 517 C C . ILE A 1 66 ? 25.846 -3.177 -19.690 1.00 88.38 66 ILE A C 1
ATOM 519 O O . ILE A 1 66 ? 26.488 -4.115 -20.149 1.00 88.38 66 ILE A O 1
ATOM 523 N N . SER A 1 67 ? 26.322 -1.928 -19.710 1.00 83.81 67 SER A N 1
ATOM 524 C CA . SER A 1 67 ? 27.658 -1.613 -20.229 1.00 83.81 67 SER A CA 1
ATOM 525 C C . SER A 1 67 ? 28.778 -2.193 -19.355 1.00 83.81 67 SER A C 1
ATOM 527 O O . SER A 1 67 ? 29.873 -2.440 -19.860 1.00 83.81 67 SER A O 1
ATOM 529 N N . GLN A 1 68 ? 28.511 -2.411 -18.063 1.00 81.38 68 GLN A N 1
ATOM 530 C CA . GLN A 1 68 ? 29.504 -2.832 -17.072 1.00 81.38 68 GLN A CA 1
ATOM 531 C C . GLN A 1 68 ? 29.397 -4.327 -16.745 1.00 81.38 68 GLN A C 1
ATOM 533 O O . GLN A 1 68 ? 30.414 -4.996 -16.577 1.00 81.38 68 GLN A O 1
ATOM 538 N N . GLU A 1 69 ? 28.183 -4.874 -16.694 1.00 82.62 69 GLU A N 1
ATOM 539 C CA . GLU A 1 69 ? 27.928 -6.236 -16.217 1.00 82.62 69 GLU A CA 1
ATOM 540 C C . GLU A 1 69 ? 26.626 -6.824 -16.781 1.00 82.62 69 GLU A C 1
ATOM 542 O O . GLU A 1 69 ? 25.774 -6.114 -17.315 1.00 82.62 69 GLU A O 1
ATOM 547 N N . SER A 1 70 ? 26.465 -8.142 -16.652 1.00 81.50 70 SER A N 1
ATOM 548 C CA . SER A 1 70 ? 25.208 -8.826 -16.965 1.00 81.50 70 SER A CA 1
ATOM 549 C C . SER A 1 70 ? 24.131 -8.518 -15.925 1.00 81.50 70 SER A C 1
ATOM 551 O O . SER A 1 70 ? 24.433 -8.383 -14.740 1.00 81.50 70 SER A O 1
ATOM 553 N N . LEU A 1 71 ? 22.864 -8.504 -16.343 1.00 88.25 71 LEU A N 1
ATOM 554 C CA . LEU A 1 71 ? 21.749 -8.265 -15.431 1.00 88.25 71 LEU A CA 1
ATOM 555 C C . LEU A 1 71 ? 21.449 -9.499 -14.577 1.00 88.25 71 LEU A C 1
ATOM 557 O O . LEU A 1 71 ? 21.443 -10.630 -15.076 1.00 88.25 71 LEU A O 1
ATOM 561 N N . ASP A 1 72 ? 21.130 -9.269 -13.304 1.00 88.88 72 ASP A N 1
ATOM 562 C CA . ASP A 1 72 ? 20.725 -10.327 -12.383 1.00 88.88 72 ASP A CA 1
ATOM 563 C C . ASP A 1 72 ? 19.375 -10.925 -12.810 1.00 88.88 72 ASP A C 1
ATOM 565 O O . ASP A 1 72 ? 18.366 -10.225 -12.934 1.00 88.88 72 ASP A O 1
ATOM 569 N N . SER A 1 73 ? 19.354 -12.238 -13.044 1.00 85.69 73 SER A N 1
ATOM 570 C CA . SER A 1 73 ? 18.179 -12.933 -13.578 1.00 85.69 73 SER A CA 1
ATOM 571 C C . SER A 1 73 ? 16.986 -12.989 -12.614 1.00 85.69 73 SER A C 1
ATOM 573 O O . SER A 1 73 ? 15.836 -12.983 -13.063 1.00 85.69 73 SER A O 1
ATOM 575 N N . GLU A 1 74 ? 17.231 -13.023 -11.302 1.00 87.69 74 GLU A N 1
ATOM 576 C CA . GLU A 1 74 ? 16.173 -13.059 -10.293 1.00 87.69 74 GLU A CA 1
ATOM 577 C C . GLU A 1 74 ? 15.547 -11.673 -10.136 1.00 87.69 74 GLU A C 1
ATOM 579 O O . GLU A 1 74 ? 14.317 -11.537 -10.163 1.00 87.69 74 GLU A O 1
ATOM 584 N N . ILE A 1 75 ? 16.382 -10.631 -10.082 1.00 90.69 75 ILE A N 1
ATOM 585 C CA . ILE A 1 75 ? 15.909 -9.244 -10.067 1.00 90.69 75 ILE A CA 1
ATOM 586 C C . ILE A 1 75 ? 15.126 -8.955 -11.351 1.00 90.69 75 ILE A C 1
ATOM 588 O O . ILE A 1 75 ? 14.014 -8.437 -11.281 1.00 90.69 75 ILE A O 1
ATOM 592 N N . LEU A 1 76 ? 15.624 -9.382 -12.517 1.00 88.81 76 LEU A N 1
ATOM 593 C CA . LEU A 1 76 ? 14.925 -9.216 -13.794 1.00 88.81 76 LEU A CA 1
ATOM 594 C C . LEU A 1 76 ? 13.547 -9.882 -13.839 1.00 88.81 76 LEU A C 1
ATOM 596 O O . LEU A 1 76 ? 12.617 -9.339 -14.444 1.00 88.81 76 LEU A O 1
ATOM 600 N N . LYS A 1 77 ? 13.377 -11.038 -13.190 1.00 87.69 77 LYS A N 1
ATOM 601 C CA . LYS A 1 77 ? 12.062 -11.678 -13.065 1.00 87.69 77 LYS A CA 1
ATOM 602 C C . LYS A 1 77 ? 11.097 -10.795 -12.272 1.00 87.69 77 LYS A C 1
ATOM 604 O O . LYS A 1 77 ? 9.932 -10.668 -12.654 1.00 87.69 77 LYS A O 1
ATOM 609 N N . ASN A 1 78 ? 11.574 -10.154 -11.203 1.00 86.25 78 ASN A N 1
ATOM 610 C CA . ASN A 1 78 ? 10.769 -9.195 -10.449 1.00 86.25 78 ASN A CA 1
ATOM 611 C C . ASN A 1 78 ? 10.478 -7.925 -11.266 1.00 86.25 78 ASN A C 1
ATOM 613 O O . ASN A 1 78 ? 9.336 -7.472 -11.302 1.00 86.25 78 ASN A O 1
ATOM 617 N N . THR A 1 79 ? 11.464 -7.409 -12.002 1.00 89.56 79 THR A N 1
ATOM 618 C CA . THR A 1 79 ? 11.300 -6.287 -12.937 1.00 89.56 79 THR A CA 1
ATOM 619 C C . THR A 1 79 ? 10.210 -6.579 -13.970 1.00 89.56 79 THR A C 1
ATOM 621 O O . THR A 1 79 ? 9.322 -5.754 -14.176 1.00 89.56 79 THR A O 1
ATOM 624 N N . SER A 1 80 ? 10.195 -7.781 -14.557 1.00 89.50 80 SER A N 1
ATOM 625 C CA . SER A 1 80 ? 9.134 -8.216 -15.477 1.00 89.50 80 SER A CA 1
ATOM 626 C C . SER A 1 80 ? 7.747 -8.210 -14.817 1.00 89.50 80 SER A C 1
ATOM 628 O O . SER A 1 80 ? 6.770 -7.749 -15.416 1.00 89.50 80 SER A O 1
ATOM 630 N N . ALA A 1 81 ? 7.648 -8.641 -13.555 1.00 86.44 81 ALA A N 1
ATOM 631 C CA . ALA A 1 81 ? 6.397 -8.598 -12.799 1.00 86.44 81 ALA A CA 1
ATOM 632 C C . ALA A 1 81 ? 5.918 -7.160 -12.525 1.00 86.44 81 ALA A C 1
ATOM 634 O O . ALA A 1 81 ? 4.715 -6.901 -12.593 1.00 86.44 81 ALA A O 1
ATOM 635 N N . ILE A 1 82 ? 6.836 -6.227 -12.256 1.00 89.56 82 ILE A N 1
ATOM 636 C CA . ILE A 1 82 ? 6.533 -4.801 -12.059 1.00 89.56 82 ILE A CA 1
ATOM 637 C C . ILE A 1 82 ? 6.053 -4.170 -13.362 1.00 89.56 82 ILE A C 1
ATOM 639 O O . ILE A 1 82 ? 5.010 -3.522 -13.365 1.00 89.56 82 ILE A O 1
ATOM 643 N N . ILE A 1 83 ? 6.754 -4.414 -14.473 1.00 90.88 83 ILE A N 1
ATOM 644 C CA . ILE A 1 83 ? 6.340 -3.938 -15.800 1.00 90.88 83 ILE A CA 1
ATOM 645 C C . ILE A 1 83 ? 4.934 -4.448 -16.110 1.00 90.88 83 ILE A C 1
ATOM 647 O O . ILE A 1 83 ? 4.043 -3.683 -16.479 1.00 90.88 83 ILE A O 1
ATOM 651 N N . SER A 1 84 ? 4.718 -5.739 -15.872 1.00 86.75 84 SER A N 1
ATOM 652 C CA . SER A 1 84 ? 3.429 -6.383 -16.069 1.00 86.75 84 SER A CA 1
ATOM 653 C C . SER A 1 84 ? 2.313 -5.725 -15.250 1.00 86.75 84 SER A C 1
ATOM 655 O O . SER A 1 84 ? 1.234 -5.433 -15.761 1.00 86.75 84 SER A O 1
ATOM 657 N N . ALA A 1 85 ? 2.567 -5.458 -13.970 1.00 82.88 85 ALA A N 1
ATOM 658 C CA . ALA A 1 85 ? 1.606 -4.801 -13.093 1.00 82.88 85 ALA A CA 1
ATOM 659 C C . ALA A 1 85 ? 1.379 -3.322 -13.468 1.00 82.88 85 ALA A C 1
ATOM 661 O O . ALA A 1 85 ? 0.258 -2.830 -13.367 1.00 82.88 85 ALA A O 1
ATOM 662 N N . GLY A 1 86 ? 2.405 -2.625 -13.957 1.00 85.25 86 GLY A N 1
ATOM 663 C CA . GLY A 1 86 ? 2.289 -1.265 -14.478 1.00 85.25 86 GLY A CA 1
ATOM 664 C C . GLY A 1 86 ? 1.390 -1.182 -15.709 1.00 85.25 86 GLY A C 1
ATOM 665 O O . GLY A 1 86 ? 0.507 -0.330 -15.770 1.00 85.25 86 GLY A O 1
ATOM 666 N N . ILE A 1 87 ? 1.549 -2.120 -16.645 1.00 83.75 87 ILE A N 1
ATOM 667 C CA . ILE A 1 87 ? 0.683 -2.236 -17.828 1.00 83.75 87 ILE A CA 1
ATOM 668 C C . ILE A 1 87 ? -0.746 -2.622 -17.424 1.00 83.75 87 ILE A C 1
ATOM 670 O O . ILE A 1 87 ? -1.699 -2.072 -17.968 1.00 83.75 87 ILE A O 1
ATOM 674 N N . PHE A 1 88 ? -0.920 -3.525 -16.448 1.00 78.50 88 PHE A N 1
ATOM 675 C CA . PHE A 1 88 ? -2.241 -3.855 -15.888 1.00 78.50 88 PHE A CA 1
ATOM 676 C C . PHE A 1 88 ? -2.977 -2.616 -15.369 1.00 78.50 88 PHE A C 1
ATOM 678 O O . PHE A 1 88 ? -4.194 -2.508 -15.505 1.00 78.50 88 PHE A O 1
ATOM 685 N N . GLU A 1 89 ? -2.238 -1.699 -14.754 1.00 78.94 89 GLU A N 1
ATOM 686 C CA . GLU A 1 89 ? -2.759 -0.440 -14.236 1.00 78.94 89 GLU A CA 1
ATOM 687 C C . GLU A 1 89 ? -2.879 0.646 -15.306 1.00 78.94 89 GLU A C 1
ATOM 689 O O . GLU A 1 89 ? -3.192 1.771 -14.951 1.00 78.94 89 GLU A O 1
ATOM 694 N N . ASP A 1 90 ? -2.659 0.354 -16.590 1.00 79.19 90 ASP A N 1
ATOM 695 C CA . ASP A 1 90 ? -2.665 1.326 -17.692 1.00 79.19 90 ASP A CA 1
ATOM 696 C C . ASP A 1 90 ? -1.621 2.444 -17.564 1.00 79.19 90 ASP A C 1
ATOM 698 O O . ASP A 1 90 ? -1.811 3.556 -18.061 1.00 79.19 90 ASP A O 1
ATOM 702 N N . GLY A 1 91 ? -0.497 2.147 -16.906 1.00 83.81 91 GLY A N 1
ATOM 703 C CA . GLY A 1 91 ? 0.666 3.025 -16.882 1.00 83.81 91 GLY A CA 1
ATOM 704 C C . GLY A 1 91 ? 1.275 3.190 -18.276 1.00 83.81 91 GLY A C 1
ATOM 705 O O . GLY A 1 91 ? 1.347 2.240 -19.058 1.00 83.81 91 GLY A O 1
ATOM 706 N N . SER A 1 92 ? 1.746 4.398 -18.593 1.00 89.44 92 SER A N 1
ATOM 707 C CA . SER A 1 92 ? 2.462 4.636 -19.849 1.00 89.44 92 SER A CA 1
ATOM 708 C C . SER A 1 92 ? 3.800 3.895 -19.858 1.00 89.44 92 SER A C 1
ATOM 710 O O . SER A 1 92 ? 4.448 3.762 -18.818 1.00 89.44 92 SER A O 1
ATOM 712 N N . ILE A 1 93 ? 4.249 3.456 -21.038 1.00 90.88 93 ILE A N 1
ATOM 713 C CA . ILE A 1 93 ? 5.505 2.702 -21.192 1.00 90.88 93 ILE A CA 1
ATOM 714 C C . ILE A 1 93 ? 6.687 3.435 -20.545 1.00 90.88 93 ILE A C 1
ATOM 716 O O . ILE A 1 93 ? 7.480 2.804 -19.852 1.00 90.88 93 ILE A O 1
ATOM 720 N N . ASN A 1 94 ? 6.767 4.759 -20.685 1.00 91.94 94 ASN A N 1
ATOM 721 C CA . ASN A 1 94 ? 7.855 5.555 -20.114 1.00 91.94 94 ASN A CA 1
ATOM 722 C C . ASN A 1 94 ? 7.849 5.515 -18.577 1.00 91.94 94 ASN A C 1
ATOM 724 O O . ASN A 1 94 ? 8.890 5.295 -17.964 1.00 91.94 94 ASN A O 1
ATOM 728 N N . VAL A 1 95 ? 6.677 5.691 -17.953 1.00 91.62 95 VAL A N 1
ATOM 729 C CA . VAL A 1 95 ? 6.532 5.651 -16.487 1.00 91.62 95 VAL A CA 1
ATOM 730 C C . VAL A 1 95 ? 6.815 4.245 -15.964 1.00 91.62 95 VAL A C 1
ATOM 732 O O . VAL A 1 95 ? 7.560 4.076 -15.003 1.00 91.62 95 VAL A O 1
ATOM 735 N N . VAL A 1 96 ? 6.267 3.224 -16.623 1.00 92.88 96 VAL A N 1
ATOM 736 C CA . VAL A 1 96 ? 6.468 1.822 -16.241 1.00 92.88 96 VAL A CA 1
ATOM 737 C C . VAL A 1 96 ? 7.943 1.422 -16.352 1.00 92.88 96 VAL A C 1
ATOM 739 O O . VAL A 1 96 ? 8.462 0.777 -15.443 1.00 92.88 96 VAL A O 1
ATOM 742 N N . SER A 1 97 ? 8.634 1.835 -17.418 1.00 95.00 97 SER A N 1
ATOM 743 C CA . SER A 1 97 ? 10.060 1.537 -17.628 1.00 95.00 97 SER A CA 1
ATOM 744 C C . SER A 1 97 ? 10.947 2.227 -16.591 1.00 95.00 97 SER A C 1
ATOM 746 O O . SER A 1 97 ? 11.851 1.600 -16.041 1.00 95.00 97 SER A O 1
ATOM 748 N N . ASP A 1 98 ? 10.660 3.492 -16.274 1.00 95.44 98 ASP A N 1
ATOM 749 C CA . ASP A 1 98 ? 11.378 4.265 -15.255 1.00 95.44 98 ASP A CA 1
ATOM 750 C C . ASP A 1 98 ? 11.244 3.639 -13.856 1.00 95.44 98 ASP A C 1
ATOM 752 O O . ASP A 1 98 ? 12.243 3.432 -13.162 1.00 95.44 98 ASP A O 1
ATOM 756 N N . ILE A 1 99 ? 10.027 3.253 -13.460 1.00 95.12 99 ILE A N 1
ATOM 757 C CA . ILE A 1 99 ? 9.780 2.546 -12.194 1.00 95.12 99 ILE A CA 1
ATOM 758 C C . ILE A 1 99 ? 10.499 1.195 -12.177 1.00 95.12 99 ILE A C 1
ATOM 760 O O . ILE A 1 99 ? 11.139 0.856 -11.183 1.00 95.12 99 ILE A O 1
ATOM 764 N N . ALA A 1 100 ? 10.420 0.430 -13.268 1.00 95.31 100 ALA A N 1
ATOM 765 C CA . ALA A 1 100 ? 11.056 -0.878 -13.386 1.00 95.31 100 ALA A CA 1
ATOM 766 C C . ALA A 1 100 ? 12.585 -0.792 -13.235 1.00 95.31 100 ALA A C 1
ATOM 768 O O . ALA A 1 100 ? 13.185 -1.607 -12.531 1.00 95.31 100 ALA A O 1
ATOM 769 N N . TYR A 1 101 ? 13.211 0.227 -13.828 1.00 96.19 101 TYR A N 1
ATOM 770 C CA . TYR A 1 101 ? 14.634 0.503 -13.644 1.00 96.19 101 TYR A CA 1
ATOM 771 C C . TYR A 1 101 ? 14.967 0.878 -12.193 1.00 96.19 101 TYR A C 1
ATOM 773 O O . TYR A 1 101 ? 15.883 0.311 -11.596 1.00 96.19 101 TYR A O 1
ATOM 781 N N . LYS A 1 102 ? 14.193 1.777 -11.575 1.00 96.56 102 LYS A N 1
ATOM 782 C CA . LYS A 1 102 ? 14.398 2.175 -10.169 1.00 96.56 102 LYS A CA 1
ATOM 783 C C . LYS A 1 102 ? 14.235 1.007 -9.200 1.00 96.56 102 LYS A C 1
ATOM 785 O O . LYS A 1 102 ? 14.999 0.906 -8.243 1.00 96.56 102 LYS A O 1
ATOM 790 N N . ALA A 1 103 ? 13.276 0.123 -9.459 1.00 95.81 103 ALA A N 1
ATOM 791 C CA . ALA A 1 103 ? 13.078 -1.103 -8.701 1.00 95.81 103 ALA A CA 1
ATOM 792 C C . ALA A 1 103 ? 14.275 -2.052 -8.830 1.00 95.81 103 ALA A C 1
ATOM 794 O O . ALA A 1 103 ? 14.754 -2.559 -7.818 1.00 95.81 103 ALA A O 1
ATOM 795 N N . TYR A 1 104 ? 14.806 -2.229 -10.047 1.00 95.75 104 TYR A N 1
ATOM 796 C CA . TYR A 1 104 ? 16.017 -3.020 -10.276 1.00 95.75 104 TYR A CA 1
ATOM 797 C C . TYR A 1 104 ? 17.203 -2.478 -9.464 1.00 95.75 104 TYR A C 1
ATOM 799 O O . TYR A 1 104 ? 17.864 -3.235 -8.754 1.00 95.75 104 TYR A O 1
ATOM 807 N N . VAL A 1 105 ? 17.438 -1.160 -9.507 1.00 95.62 105 VAL A N 1
ATOM 808 C CA . VAL A 1 105 ? 18.510 -0.507 -8.734 1.00 95.62 105 VAL A CA 1
ATOM 809 C C . VAL A 1 105 ? 18.307 -0.695 -7.229 1.00 95.62 105 VAL A C 1
ATOM 811 O O . VAL A 1 105 ? 19.246 -1.068 -6.531 1.00 95.62 105 VAL A O 1
ATOM 814 N N . ALA A 1 106 ? 17.086 -0.502 -6.724 1.00 96.81 106 ALA A N 1
ATOM 815 C CA . ALA A 1 106 ? 16.783 -0.702 -5.308 1.00 96.81 106 ALA A CA 1
ATOM 816 C C . ALA A 1 106 ? 17.093 -2.140 -4.855 1.00 96.81 106 ALA A C 1
ATOM 818 O O . ALA A 1 106 ? 17.733 -2.345 -3.825 1.00 96.81 106 ALA A O 1
ATOM 819 N N . GLN A 1 107 ? 16.683 -3.144 -5.636 1.00 96.12 107 GLN A N 1
ATOM 820 C CA . GLN A 1 107 ? 16.951 -4.551 -5.322 1.00 96.12 107 GLN A CA 1
ATOM 821 C C . GLN A 1 107 ? 18.438 -4.891 -5.372 1.00 96.12 107 GLN A C 1
ATOM 823 O O . GLN A 1 107 ? 18.923 -5.604 -4.497 1.00 96.12 107 GLN A O 1
ATOM 828 N N . ARG A 1 108 ? 19.177 -4.336 -6.339 1.00 94.44 108 ARG A N 1
ATOM 829 C CA . ARG A 1 108 ? 20.636 -4.480 -6.407 1.00 94.44 108 ARG A CA 1
ATOM 830 C C . ARG A 1 108 ? 21.321 -3.935 -5.149 1.00 94.44 108 ARG A C 1
ATOM 832 O O . ARG A 1 108 ? 22.303 -4.508 -4.692 1.00 94.44 108 ARG A O 1
ATOM 839 N N . ASN A 1 109 ? 20.763 -2.887 -4.546 1.00 94.75 109 ASN A N 1
ATOM 840 C CA . ASN A 1 109 ? 21.232 -2.334 -3.273 1.00 94.75 109 ASN A CA 1
ATOM 841 C C . ASN A 1 109 ? 20.744 -3.128 -2.038 1.00 94.75 109 ASN A C 1
ATOM 843 O O . ASN A 1 109 ? 20.850 -2.658 -0.900 1.00 94.75 109 ASN A O 1
ATOM 847 N N . GLY A 1 110 ? 20.189 -4.327 -2.233 1.00 94.69 110 GLY A N 1
ATOM 848 C CA . GLY A 1 110 ? 19.749 -5.228 -1.168 1.00 94.69 110 GLY A CA 1
ATOM 849 C C . GLY A 1 110 ? 18.320 -4.988 -0.681 1.00 94.69 110 GLY A C 1
ATOM 850 O O . GLY A 1 110 ? 17.969 -5.433 0.408 1.00 94.69 110 GLY A O 1
ATOM 851 N N . ALA A 1 111 ? 17.488 -4.263 -1.434 1.00 95.88 111 ALA A N 1
ATOM 852 C CA . ALA A 1 111 ? 16.078 -4.114 -1.088 1.00 95.88 111 ALA A CA 1
ATOM 853 C C . ALA A 1 111 ? 15.298 -5.426 -1.320 1.00 95.88 111 ALA A C 1
ATOM 855 O O . ALA A 1 111 ? 15.401 -6.015 -2.403 1.00 95.88 111 ALA A O 1
ATOM 856 N N . PRO A 1 112 ? 14.461 -5.875 -0.366 1.00 91.25 112 PRO A N 1
ATOM 857 C CA . PRO A 1 112 ? 13.712 -7.119 -0.517 1.00 91.25 112 PRO A CA 1
ATOM 858 C C . PRO A 1 112 ? 12.724 -7.074 -1.686 1.00 91.25 112 PRO A C 1
ATOM 860 O O . PRO A 1 112 ? 11.845 -6.211 -1.756 1.00 91.25 112 PRO A O 1
ATOM 863 N N . ALA A 1 113 ? 12.830 -8.059 -2.581 1.00 87.69 113 ALA A N 1
ATOM 864 C CA . ALA A 1 113 ? 12.073 -8.120 -3.832 1.00 87.69 113 ALA A CA 1
ATOM 865 C C . ALA A 1 113 ? 10.553 -8.008 -3.646 1.00 87.69 113 ALA A C 1
ATOM 867 O O . ALA A 1 113 ? 9.881 -7.308 -4.409 1.00 87.69 113 ALA A O 1
ATOM 868 N N . ALA A 1 114 ? 10.025 -8.687 -2.622 1.00 81.81 114 ALA A N 1
ATOM 869 C CA . ALA A 1 114 ? 8.598 -8.719 -2.325 1.00 81.81 114 ALA A CA 1
ATOM 870 C C . ALA A 1 114 ? 8.041 -7.314 -2.050 1.00 81.81 114 ALA A C 1
ATOM 872 O O . ALA A 1 114 ? 7.032 -6.939 -2.642 1.00 81.81 114 ALA A O 1
ATOM 873 N N . TYR A 1 115 ? 8.734 -6.519 -1.230 1.00 87.06 115 TYR A N 1
ATOM 874 C CA . TYR A 1 115 ? 8.293 -5.172 -0.862 1.00 87.06 115 TYR A CA 1
ATOM 875 C C . TYR A 1 115 ? 8.551 -4.157 -1.974 1.00 87.06 115 TYR A C 1
ATOM 877 O O . TYR A 1 115 ? 7.686 -3.330 -2.254 1.00 87.06 115 TYR A O 1
ATOM 885 N N . VAL A 1 116 ? 9.688 -4.250 -2.677 1.00 90.00 116 VAL A N 1
ATOM 886 C CA . VAL A 1 116 ? 9.973 -3.369 -3.825 1.00 90.00 116 VAL A CA 1
ATOM 887 C C . VAL A 1 116 ? 8.863 -3.459 -4.867 1.00 90.00 116 VAL A C 1
ATOM 889 O O . VAL A 1 116 ? 8.426 -2.436 -5.394 1.00 90.00 116 VAL A O 1
ATOM 892 N N . ARG A 1 117 ? 8.378 -4.668 -5.151 1.00 84.25 117 ARG A N 1
ATOM 893 C CA . ARG A 1 117 ? 7.324 -4.892 -6.142 1.00 84.25 117 ARG A CA 1
ATOM 894 C C . ARG A 1 117 ? 6.018 -4.177 -5.785 1.00 84.25 117 ARG A C 1
ATOM 896 O O . ARG A 1 117 ? 5.375 -3.603 -6.666 1.00 84.25 117 ARG A O 1
ATOM 903 N N . ASP A 1 118 ? 5.640 -4.206 -4.514 1.00 77.75 118 ASP A N 1
ATOM 904 C CA . ASP A 1 118 ? 4.387 -3.619 -4.042 1.00 77.75 118 ASP A CA 1
ATOM 905 C C . ASP A 1 118 ? 4.487 -2.088 -3.985 1.00 77.75 118 ASP A C 1
ATOM 907 O O . ASP A 1 118 ? 3.632 -1.383 -4.529 1.00 77.75 118 ASP A O 1
ATOM 911 N N . LEU A 1 119 ? 5.606 -1.573 -3.470 1.00 84.69 119 LEU A N 1
ATOM 912 C CA . LEU A 1 119 ? 5.898 -0.139 -3.415 1.00 84.69 119 LEU A CA 1
ATOM 913 C C . LEU A 1 119 ? 6.059 0.497 -4.803 1.00 84.69 119 LEU A C 1
ATOM 915 O O . LEU A 1 119 ? 5.684 1.651 -5.004 1.00 84.69 119 LEU A O 1
ATOM 919 N N . SER A 1 120 ? 6.560 -0.252 -5.787 1.00 88.75 120 SER A N 1
ATOM 920 C CA . SER A 1 120 ? 6.736 0.238 -7.162 1.00 88.75 120 SER A CA 1
ATOM 921 C C . SER A 1 120 ? 5.424 0.697 -7.801 1.00 88.75 120 SER A C 1
ATOM 923 O O . SER A 1 120 ? 5.429 1.629 -8.603 1.00 88.75 120 SER A O 1
ATOM 925 N N . LEU A 1 121 ? 4.281 0.114 -7.417 1.00 80.88 121 LEU A N 1
ATOM 926 C CA . LEU A 1 121 ? 2.981 0.543 -7.941 1.00 80.88 121 LEU A CA 1
ATOM 927 C C . LEU A 1 121 ? 2.577 1.943 -7.488 1.00 80.88 121 LEU A C 1
ATOM 929 O O . LEU A 1 121 ? 1.839 2.618 -8.205 1.00 80.88 121 LEU A O 1
ATOM 933 N N . ILE A 1 122 ? 3.073 2.401 -6.337 1.00 80.38 122 ILE A N 1
ATOM 934 C CA . ILE A 1 122 ? 2.855 3.775 -5.876 1.00 80.38 122 ILE A CA 1
ATOM 935 C C . ILE A 1 122 ? 3.440 4.753 -6.908 1.00 80.38 122 ILE A C 1
ATOM 937 O O . ILE A 1 122 ? 2.805 5.759 -7.231 1.00 80.38 122 ILE A O 1
ATOM 941 N N . GLY A 1 123 ? 4.572 4.390 -7.524 1.00 82.31 123 GLY A N 1
ATOM 942 C CA . GLY A 1 123 ? 5.250 5.155 -8.573 1.00 82.31 123 GLY A CA 1
ATOM 943 C C . GLY A 1 123 ? 4.428 5.432 -9.831 1.00 82.31 123 GLY A C 1
ATOM 944 O O . GLY A 1 123 ? 4.764 6.332 -10.594 1.00 82.31 123 GLY A O 1
ATOM 945 N N . LEU A 1 124 ? 3.335 4.696 -10.058 1.00 81.31 124 LEU A N 1
ATOM 946 C CA . LEU A 1 124 ? 2.430 4.962 -11.182 1.00 81.31 124 LEU A CA 1
ATOM 947 C C . LEU A 1 124 ? 1.590 6.227 -10.961 1.00 81.31 124 LEU A C 1
ATOM 949 O O . LEU A 1 124 ? 1.148 6.839 -11.930 1.00 81.31 124 LEU A O 1
ATOM 953 N N . SER A 1 125 ? 1.380 6.602 -9.695 1.00 75.69 125 SER A N 1
ATOM 954 C CA . SER A 1 125 ? 0.595 7.773 -9.274 1.00 75.69 125 SER A CA 1
ATOM 955 C C . SER A 1 125 ? 1.449 8.959 -8.825 1.00 75.69 125 SER A C 1
ATOM 957 O O . SER A 1 125 ? 0.963 10.086 -8.780 1.00 75.69 125 SER A O 1
ATOM 959 N N . THR A 1 126 ? 2.712 8.719 -8.468 1.00 81.81 126 THR A N 1
ATOM 960 C CA . THR A 1 126 ? 3.598 9.729 -7.880 1.00 81.81 126 THR A CA 1
ATOM 961 C C . THR A 1 126 ? 5.041 9.523 -8.317 1.00 81.81 126 THR A C 1
ATOM 963 O O . THR A 1 126 ? 5.440 8.434 -8.724 1.00 81.81 126 THR A O 1
ATOM 966 N N . ARG A 1 127 ? 5.864 10.566 -8.213 1.00 87.12 127 ARG A N 1
ATOM 967 C CA . ARG A 1 127 ? 7.292 10.446 -8.514 1.00 87.12 127 ARG A CA 1
ATOM 968 C C . ARG A 1 127 ? 7.995 9.718 -7.376 1.00 87.12 127 ARG A C 1
ATOM 970 O O . ARG A 1 127 ? 7.971 10.176 -6.240 1.00 87.12 127 ARG A O 1
ATOM 977 N N . ILE A 1 128 ? 8.679 8.631 -7.716 1.00 91.12 128 ILE A N 1
ATOM 978 C CA . ILE A 1 128 ? 9.495 7.857 -6.777 1.00 91.12 128 ILE A CA 1
ATOM 979 C C . ILE A 1 128 ? 10.940 7.757 -7.265 1.00 91.12 128 ILE A C 1
ATOM 981 O O . ILE A 1 128 ? 11.213 7.809 -8.468 1.00 91.12 128 ILE A O 1
ATOM 985 N N . THR A 1 129 ? 11.873 7.611 -6.331 1.00 95.25 129 THR A N 1
ATOM 986 C CA . THR A 1 129 ? 13.304 7.389 -6.583 1.00 95.25 129 THR A CA 1
ATOM 987 C C . THR A 1 129 ? 13.712 5.968 -6.192 1.00 95.25 129 THR A C 1
ATOM 989 O O . THR A 1 129 ? 13.044 5.325 -5.381 1.00 95.25 129 THR A O 1
ATOM 992 N N . ALA A 1 130 ? 14.832 5.476 -6.734 1.00 95.50 130 ALA A N 1
ATOM 993 C CA . ALA A 1 130 ? 15.384 4.176 -6.338 1.00 95.50 130 ALA A CA 1
ATOM 994 C C . ALA A 1 130 ? 15.747 4.139 -4.841 1.00 95.50 130 ALA A C 1
ATOM 996 O O . ALA A 1 130 ? 15.457 3.156 -4.171 1.00 95.50 130 ALA A O 1
ATOM 997 N N . SER A 1 131 ? 16.289 5.239 -4.300 1.00 96.31 131 SER A N 1
ATOM 998 C CA . SER A 1 131 ? 16.604 5.370 -2.869 1.00 96.31 131 SER A CA 1
ATOM 999 C C . SER A 1 131 ? 15.354 5.277 -1.987 1.00 96.31 131 SER A C 1
ATOM 1001 O O . SER A 1 131 ? 15.371 4.566 -0.986 1.00 96.31 131 SER A O 1
ATOM 1003 N N . GLN A 1 132 ? 14.244 5.922 -2.372 1.00 95.81 132 GLN A N 1
ATOM 1004 C CA . GLN A 1 132 ? 12.974 5.777 -1.649 1.00 95.81 132 GLN A CA 1
ATOM 1005 C C . GLN A 1 132 ? 12.481 4.329 -1.660 1.00 95.81 132 GLN A C 1
ATOM 1007 O O . GLN A 1 132 ? 12.127 3.820 -0.603 1.00 95.81 132 GLN A O 1
ATOM 1012 N N . LEU A 1 133 ? 12.485 3.656 -2.819 1.00 95.56 133 LEU A N 1
ATOM 1013 C CA . LEU A 1 133 ? 12.088 2.245 -2.912 1.00 95.56 133 LEU A CA 1
ATOM 1014 C C . LEU A 1 133 ? 12.973 1.344 -2.049 1.00 95.56 133 LEU A C 1
ATOM 1016 O O . LEU A 1 133 ? 12.463 0.470 -1.353 1.00 95.56 133 LEU A O 1
ATOM 1020 N N . GLU A 1 134 ? 14.285 1.566 -2.083 1.00 97.19 134 GLU A N 1
ATOM 1021 C CA . GLU A 1 134 ? 15.253 0.791 -1.315 1.00 97.19 134 GLU A CA 1
ATOM 1022 C C . GLU A 1 134 ? 15.021 0.935 0.191 1.00 97.19 134 GLU A C 1
ATOM 1024 O O . GLU A 1 134 ? 14.827 -0.061 0.892 1.00 97.19 134 GLU A O 1
ATOM 1029 N N . LYS A 1 135 ? 15.013 2.179 0.679 1.00 97.75 135 LYS A N 1
ATOM 1030 C CA . LYS A 1 135 ? 14.875 2.493 2.103 1.00 97.75 135 LYS A CA 1
ATOM 1031 C C . LYS A 1 135 ? 13.512 2.073 2.636 1.00 97.75 135 LYS A C 1
ATOM 1033 O O . LYS A 1 135 ? 13.437 1.478 3.703 1.00 97.75 135 LYS A O 1
ATOM 1038 N N . ALA A 1 136 ? 12.449 2.277 1.863 1.00 95.56 136 ALA A N 1
ATOM 1039 C CA . ALA A 1 136 ? 11.112 1.838 2.232 1.00 95.56 136 ALA A CA 1
ATOM 1040 C C . ALA A 1 136 ? 10.973 0.312 2.296 1.00 95.56 136 ALA A C 1
ATOM 1042 O O . ALA A 1 136 ? 10.400 -0.207 3.248 1.00 95.56 136 ALA A O 1
ATOM 1043 N N . ALA A 1 137 ? 11.512 -0.424 1.322 1.00 95.06 137 ALA A N 1
ATOM 1044 C CA . ALA A 1 137 ? 11.449 -1.884 1.335 1.00 95.06 137 ALA A CA 1
ATOM 1045 C C . ALA A 1 137 ? 12.226 -2.479 2.523 1.00 95.06 137 ALA A C 1
ATOM 1047 O O . ALA A 1 137 ? 11.743 -3.412 3.165 1.00 95.06 137 ALA A O 1
ATOM 1048 N N . LYS A 1 138 ? 13.398 -1.913 2.848 1.00 97.31 138 LYS A N 1
ATOM 1049 C CA . LYS A 1 138 ? 14.176 -2.281 4.043 1.00 97.31 138 LYS A CA 1
ATOM 1050 C C . LYS A 1 138 ? 13.435 -1.918 5.335 1.00 97.31 138 LYS A C 1
ATOM 1052 O O . LYS A 1 138 ? 13.390 -2.733 6.251 1.00 97.31 138 LYS A O 1
ATOM 1057 N N . ALA A 1 139 ? 12.801 -0.746 5.391 1.00 97.00 139 ALA A N 1
ATOM 1058 C CA . ALA A 1 139 ? 12.001 -0.316 6.536 1.00 97.00 139 ALA A CA 1
ATOM 1059 C C . ALA A 1 139 ? 10.794 -1.235 6.784 1.00 97.00 139 ALA A C 1
ATOM 1061 O O . ALA A 1 139 ? 10.568 -1.635 7.923 1.00 97.00 139 ALA A O 1
ATOM 1062 N N . ILE A 1 140 ? 10.060 -1.635 5.735 1.00 88.38 140 ILE A N 1
ATOM 1063 C CA . ILE A 1 140 ? 8.966 -2.611 5.865 1.00 88.38 140 ILE A CA 1
ATOM 1064 C C . ILE A 1 140 ? 9.498 -3.927 6.419 1.00 88.38 140 ILE A C 1
ATOM 1066 O O . ILE A 1 140 ? 8.927 -4.444 7.372 1.00 88.38 140 ILE A O 1
ATOM 1070 N N . GLN A 1 141 ? 10.594 -4.458 5.867 1.00 91.62 141 GLN A N 1
ATOM 1071 C CA . GLN A 1 141 ? 11.184 -5.694 6.381 1.00 91.62 141 GLN A CA 1
ATOM 1072 C C . GLN A 1 141 ? 11.522 -5.578 7.868 1.00 91.62 141 GLN A C 1
ATOM 1074 O O . GLN A 1 141 ? 11.081 -6.408 8.655 1.00 91.62 141 GLN A O 1
ATOM 1079 N N . LYS A 1 142 ? 12.215 -4.503 8.255 1.00 96.12 142 LYS A N 1
ATOM 1080 C CA . LYS A 1 142 ? 12.611 -4.238 9.641 1.00 96.12 142 LYS A CA 1
ATOM 1081 C C . LYS A 1 142 ? 11.408 -4.180 10.591 1.00 96.12 142 LYS A C 1
ATOM 1083 O O . LYS A 1 142 ? 11.449 -4.761 11.671 1.00 96.12 142 LYS A O 1
ATOM 1088 N N . LEU A 1 143 ? 10.332 -3.501 10.188 1.00 90.38 143 LEU A N 1
ATOM 1089 C CA . LEU A 1 143 ? 9.094 -3.387 10.967 1.00 90.38 143 LEU A CA 1
ATOM 1090 C C . LEU A 1 143 ? 8.354 -4.729 11.087 1.00 90.38 143 LEU A C 1
ATOM 1092 O O . LEU A 1 143 ? 7.888 -5.079 12.171 1.00 90.38 143 LEU A O 1
ATOM 1096 N N . MET A 1 144 ? 8.290 -5.503 10.001 1.00 82.25 144 MET A N 1
ATOM 1097 C CA . MET A 1 144 ? 7.661 -6.829 9.989 1.00 82.25 144 MET A CA 1
ATOM 1098 C C . MET A 1 144 ? 8.439 -7.841 10.841 1.00 82.25 144 MET A C 1
ATOM 1100 O O . MET A 1 144 ? 7.826 -8.603 11.588 1.00 82.25 144 MET A O 1
ATOM 1104 N N . ASP A 1 145 ? 9.774 -7.823 10.784 1.00 89.38 145 ASP A N 1
ATOM 1105 C CA . ASP A 1 145 ? 10.641 -8.687 11.600 1.00 89.38 145 ASP A CA 1
ATOM 1106 C C . ASP A 1 145 ? 10.477 -8.390 13.101 1.00 89.38 145 ASP A C 1
ATOM 1108 O O . ASP A 1 145 ? 10.511 -9.298 13.932 1.00 89.38 145 ASP A O 1
ATOM 1112 N N . ALA A 1 146 ? 10.214 -7.126 13.447 1.00 89.00 146 ALA A N 1
ATOM 1113 C CA . ALA A 1 146 ? 9.874 -6.689 14.800 1.00 89.00 146 ALA A CA 1
ATOM 1114 C C . ALA A 1 146 ? 8.401 -6.931 15.187 1.00 89.00 146 ALA A C 1
ATOM 1116 O O . ALA A 1 146 ? 7.968 -6.490 16.251 1.00 89.00 146 ALA A O 1
ATOM 1117 N N . GLN A 1 147 ? 7.627 -7.623 14.343 1.00 84.00 147 GLN A N 1
ATOM 1118 C CA . GLN A 1 147 ? 6.212 -7.944 14.559 1.00 84.00 147 GLN A CA 1
ATOM 1119 C C . GLN A 1 147 ? 5.318 -6.711 14.770 1.00 84.00 147 GLN A C 1
ATOM 1121 O O . GLN A 1 147 ? 4.274 -6.793 15.423 1.00 84.00 147 GLN A O 1
ATOM 1126 N N . ILE A 1 148 ? 5.697 -5.566 14.194 1.00 77.06 148 ILE A N 1
ATOM 1127 C CA . ILE A 1 148 ? 4.794 -4.419 14.100 1.00 77.06 148 ILE A CA 1
ATOM 1128 C C . ILE A 1 148 ? 3.619 -4.809 13.204 1.00 77.06 148 ILE A C 1
ATOM 1130 O O . ILE A 1 148 ? 3.790 -5.510 12.206 1.00 77.06 148 ILE A O 1
ATOM 1134 N N . ASP A 1 149 ? 2.414 -4.360 13.568 1.00 72.44 149 ASP A N 1
ATOM 1135 C CA . ASP A 1 149 ? 1.191 -4.678 12.833 1.00 72.44 149 ASP A CA 1
ATOM 1136 C C . ASP A 1 149 ? 1.381 -4.455 11.312 1.00 72.44 149 ASP A C 1
ATOM 1138 O O . ASP A 1 149 ? 1.792 -3.360 10.899 1.00 72.44 149 ASP A O 1
ATOM 1142 N N . PRO A 1 150 ? 1.105 -5.470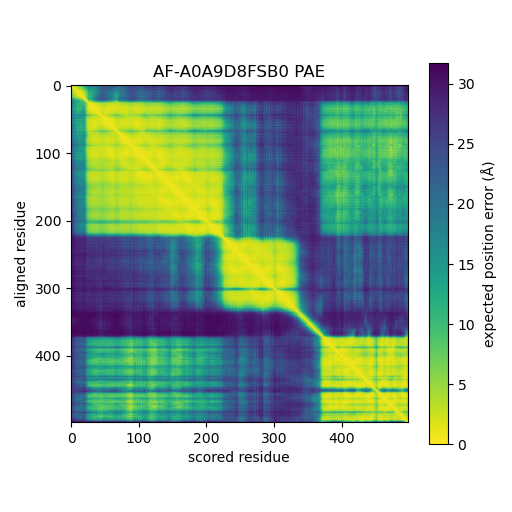 10.466 1.00 61.16 150 PRO A N 1
ATOM 1143 C CA . PRO A 1 150 ? 1.347 -5.369 9.031 1.00 61.16 150 PRO A CA 1
ATOM 1144 C C . PRO A 1 150 ? 0.583 -4.235 8.345 1.00 61.16 150 PRO A C 1
ATOM 1146 O O . PRO A 1 150 ? 1.113 -3.626 7.418 1.00 61.16 150 PRO A O 1
ATOM 1149 N N . LEU A 1 151 ? -0.638 -3.918 8.797 1.00 58.12 151 LEU A N 1
ATOM 1150 C CA . LEU A 1 151 ? -1.426 -2.824 8.226 1.00 58.12 151 LEU A CA 1
ATOM 1151 C C . LEU A 1 151 ? -0.819 -1.475 8.600 1.00 58.12 151 LEU A C 1
ATOM 1153 O O . LEU A 1 151 ? -0.668 -0.624 7.728 1.00 58.12 151 LEU A O 1
ATOM 1157 N N . VAL A 1 152 ? -0.410 -1.296 9.862 1.00 69.31 152 VAL A N 1
ATOM 1158 C CA . VAL A 1 152 ? 0.287 -0.073 10.300 1.00 69.31 152 VAL A CA 1
ATOM 1159 C C . VAL A 1 152 ? 1.580 0.113 9.509 1.00 69.31 152 VAL A C 1
ATOM 1161 O O . VAL A 1 152 ? 1.838 1.205 9.010 1.00 69.31 152 VAL A O 1
ATOM 1164 N N . THR A 1 153 ? 2.360 -0.955 9.345 1.00 76.19 153 THR A N 1
ATOM 1165 C CA . THR A 1 153 ? 3.623 -0.935 8.598 1.00 76.19 153 THR A CA 1
ATOM 1166 C C . THR A 1 153 ? 3.412 -0.543 7.134 1.00 76.19 153 THR A C 1
ATOM 1168 O O . THR A 1 153 ? 4.061 0.382 6.640 1.00 76.19 153 THR A O 1
ATOM 1171 N N . GLU A 1 154 ? 2.495 -1.219 6.433 1.00 70.12 154 GLU A N 1
ATOM 1172 C CA . GLU A 1 154 ? 2.206 -0.947 5.022 1.00 70.12 154 GLU A CA 1
ATOM 1173 C C . GLU A 1 154 ? 1.654 0.473 4.821 1.00 70.12 154 GLU A C 1
ATOM 1175 O O . GLU A 1 154 ? 2.098 1.174 3.909 1.00 70.12 154 GLU A O 1
ATOM 1180 N N . GLU A 1 155 ? 0.714 0.923 5.660 1.00 68.88 155 GLU A N 1
ATOM 1181 C CA . GLU A 1 155 ? 0.111 2.258 5.553 1.00 68.88 155 GLU A CA 1
ATOM 1182 C C . GLU A 1 155 ? 1.123 3.369 5.842 1.00 68.88 155 GLU A C 1
ATOM 1184 O O . GLU A 1 155 ? 1.201 4.330 5.074 1.00 68.88 155 GLU A O 1
ATOM 1189 N N . PHE A 1 156 ? 1.928 3.225 6.896 1.00 81.25 156 PHE A N 1
ATOM 1190 C CA . PHE A 1 156 ? 2.908 4.225 7.312 1.00 81.25 156 PHE A CA 1
ATOM 1191 C C . PHE A 1 156 ? 3.989 4.455 6.250 1.00 81.25 156 PHE A C 1
ATOM 1193 O O . PHE A 1 156 ? 4.217 5.586 5.816 1.00 81.25 156 PHE A O 1
ATOM 1200 N N . ILE A 1 157 ? 4.609 3.378 5.759 1.00 87.94 157 ILE A N 1
ATOM 1201 C CA . ILE A 1 157 ? 5.676 3.484 4.757 1.00 87.94 157 ILE A CA 1
ATOM 1202 C C . ILE A 1 157 ? 5.124 3.954 3.408 1.00 87.94 157 ILE A C 1
ATOM 1204 O O . ILE A 1 157 ? 5.717 4.817 2.753 1.00 87.94 157 ILE A O 1
ATOM 1208 N N . SER A 1 158 ? 3.960 3.440 2.999 1.00 77.56 158 SER A N 1
ATOM 1209 C CA . SER A 1 158 ? 3.327 3.861 1.745 1.00 77.56 158 SER A CA 1
ATOM 1210 C C . SER A 1 158 ? 2.904 5.329 1.783 1.00 77.56 158 SER A C 1
ATOM 1212 O O . SER A 1 158 ? 3.021 6.016 0.766 1.00 77.56 158 SER A O 1
ATOM 1214 N N . TYR A 1 159 ? 2.456 5.832 2.942 1.00 80.75 159 TYR A N 1
ATOM 1215 C CA . TYR A 1 159 ? 2.173 7.253 3.139 1.00 80.75 159 TYR A CA 1
ATOM 1216 C C . TYR A 1 159 ? 3.416 8.101 2.873 1.00 80.75 159 TYR A C 1
ATOM 1218 O O . TYR A 1 159 ? 3.340 9.057 2.100 1.00 80.75 159 TYR A O 1
ATOM 1226 N N . GLY A 1 160 ? 4.555 7.735 3.467 1.00 84.75 160 GLY A N 1
ATOM 1227 C CA . GLY A 1 160 ? 5.805 8.468 3.289 1.00 84.75 160 GLY A CA 1
ATOM 1228 C C . GLY A 1 160 ? 6.217 8.556 1.820 1.00 84.75 160 GLY A C 1
ATOM 1229 O O . GLY A 1 160 ? 6.448 9.651 1.308 1.00 84.75 160 GLY A O 1
ATOM 1230 N N . ILE A 1 161 ? 6.219 7.429 1.097 1.00 85.06 161 ILE A N 1
ATOM 1231 C CA . ILE A 1 161 ? 6.532 7.431 -0.343 1.00 85.06 161 ILE A CA 1
ATOM 1232 C C . ILE A 1 161 ? 5.550 8.308 -1.119 1.00 85.06 161 ILE A C 1
ATOM 1234 O O . ILE A 1 161 ? 5.970 9.135 -1.929 1.00 85.06 161 ILE A O 1
ATOM 1238 N N . TYR A 1 162 ? 4.247 8.136 -0.884 1.00 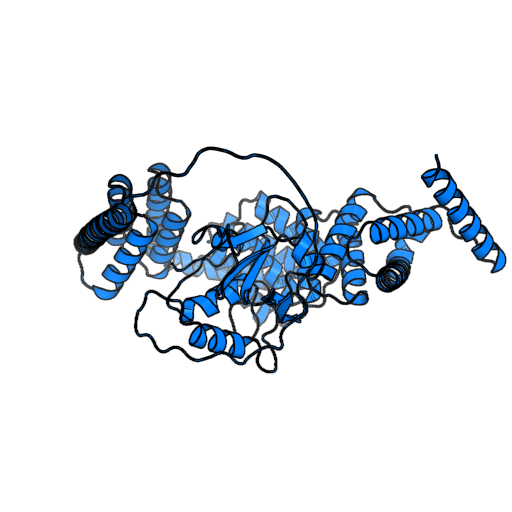78.25 162 TYR A N 1
ATOM 1239 C CA . TYR A 1 162 ? 3.216 8.854 -1.629 1.00 78.25 162 TYR A CA 1
ATOM 1240 C C . TYR A 1 162 ? 3.330 10.374 -1.461 1.00 78.25 162 TYR A C 1
ATOM 1242 O O . TYR A 1 162 ? 3.189 11.110 -2.438 1.00 78.25 162 TYR A O 1
ATOM 1250 N N . ASN A 1 163 ? 3.640 10.835 -0.246 1.00 81.00 163 ASN A N 1
ATOM 1251 C CA . ASN A 1 163 ? 3.802 12.253 0.083 1.00 81.00 163 ASN A CA 1
ATOM 1252 C C . ASN A 1 163 ? 5.240 12.764 -0.124 1.00 81.00 163 ASN A C 1
ATOM 1254 O O . ASN A 1 163 ? 5.581 13.860 0.314 1.00 81.00 163 ASN A O 1
ATOM 1258 N N . GLY A 1 164 ? 6.090 12.000 -0.816 1.00 85.75 164 GLY A N 1
ATOM 1259 C CA . GLY A 1 164 ? 7.405 12.468 -1.248 1.00 85.75 164 GLY A CA 1
ATOM 1260 C C . GLY A 1 164 ? 8.457 12.540 -0.141 1.00 85.75 164 GLY A C 1
ATOM 1261 O O . GLY A 1 164 ? 9.453 13.245 -0.306 1.00 85.75 164 GLY A O 1
ATOM 1262 N N . TRP A 1 165 ? 8.284 11.809 0.965 1.00 92.31 165 TRP A N 1
ATOM 1263 C CA . TRP A 1 165 ? 9.329 11.679 1.980 1.00 92.31 165 TRP A CA 1
ATOM 1264 C C . TRP A 1 165 ? 10.603 11.115 1.348 1.00 92.31 165 TRP A C 1
ATOM 1266 O O . TRP A 1 165 ? 10.560 10.173 0.551 1.00 92.31 165 TRP A O 1
ATOM 1276 N N . LYS A 1 166 ? 11.757 11.689 1.702 1.00 95.06 166 LYS A N 1
ATOM 1277 C CA . LYS A 1 166 ? 13.062 11.190 1.246 1.00 95.06 166 LYS A CA 1
ATOM 1278 C C . LYS A 1 166 ? 13.327 9.800 1.832 1.00 95.06 166 LYS A C 1
ATOM 1280 O O . LYS A 1 166 ? 12.773 9.456 2.874 1.00 95.06 166 LYS A O 1
ATOM 1285 N N . GLY A 1 167 ? 14.212 9.028 1.195 1.00 94.19 167 GLY A N 1
ATOM 1286 C CA . GLY A 1 167 ? 14.606 7.701 1.688 1.00 94.19 167 GLY A CA 1
ATOM 1287 C C . GLY A 1 167 ? 15.056 7.723 3.154 1.00 94.19 167 GLY A C 1
ATOM 1288 O O . GLY A 1 167 ? 14.563 6.931 3.950 1.00 94.19 167 GLY A O 1
ATOM 1289 N N . ASP A 1 168 ? 15.885 8.698 3.530 1.00 95.12 168 ASP A N 1
ATOM 1290 C CA . ASP A 1 168 ? 16.368 8.853 4.911 1.00 95.12 168 ASP A CA 1
ATOM 1291 C C . ASP A 1 168 ? 15.249 9.238 5.890 1.00 95.12 168 ASP A C 1
ATOM 1293 O O . ASP A 1 168 ? 15.246 8.804 7.037 1.00 95.12 168 ASP A O 1
ATOM 1297 N N . THR A 1 169 ? 14.253 10.014 5.444 1.00 97.12 169 THR A N 1
ATOM 1298 C CA . THR A 1 169 ? 13.069 10.321 6.259 1.00 97.12 169 THR A CA 1
ATOM 1299 C C . THR A 1 169 ? 12.273 9.051 6.549 1.00 97.12 169 THR A C 1
ATOM 1301 O O . THR A 1 169 ? 11.863 8.838 7.685 1.00 97.12 169 THR A O 1
ATOM 1304 N N . ILE A 1 170 ? 12.077 8.190 5.545 1.00 96.56 170 ILE A N 1
ATOM 1305 C CA . ILE A 1 170 ? 11.368 6.911 5.702 1.00 96.56 170 ILE A CA 1
ATOM 1306 C C . ILE A 1 170 ? 12.116 5.992 6.677 1.00 96.56 170 ILE A C 1
ATOM 1308 O O . ILE A 1 170 ? 11.496 5.393 7.548 1.00 96.56 170 ILE A O 1
ATOM 1312 N N . GLU A 1 171 ? 13.440 5.908 6.562 1.00 97.06 171 GLU A N 1
ATOM 1313 C CA . GLU A 1 171 ? 14.275 5.095 7.453 1.00 97.06 171 GLU A CA 1
ATOM 1314 C C . GLU A 1 171 ? 14.222 5.597 8.904 1.00 97.06 171 GLU A C 1
ATOM 1316 O O . GLU A 1 171 ? 13.865 4.837 9.800 1.00 97.06 171 GLU A O 1
ATOM 1321 N N . LEU A 1 172 ? 14.475 6.889 9.138 1.00 97.81 172 LEU A N 1
ATOM 1322 C CA . LEU A 1 172 ? 14.477 7.469 10.487 1.00 97.81 172 LEU A CA 1
ATOM 1323 C C . LEU A 1 172 ? 13.109 7.384 11.174 1.00 97.81 172 LEU A C 1
ATOM 1325 O O . LEU A 1 172 ? 13.022 7.151 12.377 1.00 97.81 172 LEU A O 1
ATOM 1329 N N . THR A 1 173 ? 12.026 7.569 10.422 1.00 97.56 173 THR A N 1
ATOM 1330 C CA . THR A 1 173 ? 10.669 7.485 10.977 1.00 97.56 173 THR A CA 1
ATOM 1331 C C . THR A 1 173 ? 10.247 6.040 11.256 1.00 97.56 173 THR A C 1
ATOM 1333 O O . THR A 1 173 ? 9.556 5.797 12.244 1.00 97.56 173 THR A O 1
ATOM 1336 N N . ALA A 1 174 ? 10.697 5.067 10.455 1.00 97.75 174 ALA A N 1
ATOM 1337 C CA . ALA A 1 174 ? 10.526 3.645 10.756 1.00 97.75 174 ALA A CA 1
ATOM 1338 C C . ALA A 1 174 ? 11.309 3.230 12.012 1.00 97.75 174 ALA A C 1
ATOM 1340 O O . ALA A 1 174 ? 10.789 2.486 12.844 1.00 97.75 174 ALA A O 1
ATOM 1341 N N . ASP A 1 175 ? 12.521 3.758 12.186 1.00 98.12 175 ASP A N 1
ATOM 1342 C CA . ASP A 1 175 ? 13.342 3.531 13.376 1.00 98.12 175 ASP A CA 1
ATOM 1343 C C . ASP A 1 175 ? 12.690 4.122 14.630 1.00 98.12 175 ASP A C 1
ATOM 1345 O O . ASP A 1 175 ? 12.583 3.437 15.647 1.00 98.12 175 ASP A O 1
ATOM 1349 N N . GLY A 1 176 ? 12.146 5.336 14.529 1.00 97.75 176 GLY A N 1
ATOM 1350 C CA . GLY A 1 176 ? 11.355 5.951 15.593 1.00 97.75 176 GLY A CA 1
ATOM 1351 C C . GLY A 1 176 ? 10.096 5.163 15.958 1.00 97.75 176 GLY A C 1
ATOM 1352 O O . GLY A 1 176 ? 9.771 5.010 17.136 1.00 97.75 176 GLY A O 1
ATOM 1353 N N . LEU A 1 177 ? 9.392 4.619 14.959 1.00 96.06 177 LEU A N 1
ATOM 1354 C CA . LEU A 1 177 ? 8.234 3.753 15.188 1.00 96.06 177 LEU A CA 1
ATOM 1355 C C . LEU A 1 177 ? 8.633 2.495 15.974 1.00 96.06 177 LEU A C 1
ATOM 1357 O O . LEU A 1 177 ? 7.957 2.141 16.939 1.00 96.06 177 LEU A O 1
ATOM 1361 N N . LEU A 1 178 ? 9.745 1.854 15.605 1.00 96.38 178 LEU A N 1
ATOM 1362 C CA . LEU A 1 178 ? 10.286 0.700 16.330 1.00 96.38 178 LEU A CA 1
ATOM 1363 C C . LEU A 1 178 ? 10.662 1.050 17.768 1.00 96.38 178 LEU A C 1
ATOM 1365 O O . LEU A 1 178 ? 10.258 0.345 18.691 1.00 96.38 178 LEU A O 1
ATOM 1369 N N . GLU A 1 179 ? 11.405 2.139 17.971 1.00 96.81 179 GLU A N 1
ATOM 1370 C CA . GLU A 1 179 ? 11.857 2.570 19.295 1.00 96.81 179 GLU A CA 1
ATOM 1371 C C . GLU A 1 179 ? 10.681 2.892 20.222 1.00 96.81 179 GLU A C 1
ATOM 1373 O O . GLU A 1 179 ? 10.631 2.454 21.379 1.00 96.81 179 GLU A O 1
ATOM 1378 N N . GLY A 1 180 ? 9.706 3.651 19.724 1.00 92.38 180 GLY A N 1
ATOM 1379 C CA . GLY A 1 180 ? 8.551 4.023 20.522 1.00 92.38 180 GLY A CA 1
ATOM 1380 C C . GLY A 1 180 ? 7.679 2.815 20.867 1.00 92.38 180 GLY A C 1
ATOM 1381 O O . GLY A 1 180 ? 7.249 2.700 22.015 1.00 92.38 180 GLY A O 1
ATOM 1382 N N . VAL A 1 181 ? 7.490 1.868 19.940 1.00 85.81 181 VAL A N 1
ATOM 1383 C CA . VAL A 1 181 ? 6.771 0.615 20.234 1.00 85.81 181 VAL A CA 1
ATOM 1384 C C . VAL A 1 181 ? 7.538 -0.250 21.232 1.00 85.81 181 VAL A C 1
ATOM 1386 O O . VAL A 1 181 ? 6.940 -0.745 22.186 1.00 85.81 181 VAL A O 1
ATOM 1389 N N . ALA A 1 182 ? 8.860 -0.370 21.093 1.00 87.00 182 ALA A N 1
ATOM 1390 C CA . ALA A 1 182 ? 9.706 -1.055 22.073 1.00 87.00 182 ALA A CA 1
ATOM 1391 C C . ALA A 1 182 ? 9.649 -0.390 23.463 1.00 87.00 182 ALA A C 1
ATOM 1393 O O . ALA A 1 182 ? 9.781 -1.062 24.484 1.00 87.00 182 ALA A O 1
ATOM 1394 N N . SER A 1 183 ? 9.384 0.920 23.513 1.00 86.44 183 SER A N 1
ATOM 1395 C CA . SER A 1 183 ? 9.139 1.676 24.750 1.00 86.44 183 SER A CA 1
ATOM 1396 C C . SER A 1 183 ? 7.722 1.498 25.325 1.00 86.44 183 SER A C 1
ATOM 1398 O O . SER A 1 183 ? 7.410 2.093 26.358 1.00 86.44 183 SER A O 1
ATOM 1400 N N . GLY A 1 184 ? 6.858 0.713 24.674 1.00 80.00 184 GLY A N 1
ATOM 1401 C CA . GLY A 1 184 ? 5.488 0.429 25.103 1.00 80.00 184 GLY A CA 1
ATOM 1402 C C . GLY A 1 184 ? 4.398 1.301 24.470 1.00 80.00 184 GLY A C 1
ATOM 1403 O O . GLY A 1 184 ? 3.241 1.141 24.855 1.00 80.00 184 GLY A O 1
ATOM 1404 N N . LEU A 1 185 ? 4.733 2.182 23.517 1.00 80.69 185 LEU A N 1
ATOM 1405 C CA . LEU A 1 185 ? 3.741 2.990 22.800 1.00 80.69 185 LEU A CA 1
ATOM 1406 C C . LEU A 1 185 ? 2.953 2.140 21.796 1.00 80.69 185 LEU A C 1
ATOM 1408 O O . LEU A 1 185 ? 3.472 1.204 21.184 1.00 80.69 185 LEU A O 1
ATOM 1412 N N . GLN A 1 186 ? 1.699 2.510 21.544 1.00 78.12 186 GLN A N 1
ATOM 1413 C CA . GLN A 1 186 ? 0.905 1.845 20.511 1.00 78.12 186 GLN A CA 1
ATOM 1414 C C . GLN A 1 186 ? 1.362 2.217 19.094 1.00 78.12 186 GLN A C 1
ATOM 1416 O O . GLN A 1 186 ? 1.300 3.384 18.703 1.00 78.12 186 GLN A O 1
ATOM 1421 N N . ALA A 1 187 ? 1.693 1.210 18.278 1.00 75.06 187 ALA A N 1
ATOM 1422 C CA . ALA A 1 187 ? 2.199 1.394 16.913 1.00 75.06 187 ALA A CA 1
ATOM 1423 C C . ALA A 1 187 ? 1.315 2.304 16.045 1.00 75.06 187 ALA A C 1
ATOM 1425 O O . ALA A 1 187 ? 1.815 3.221 15.404 1.00 75.06 187 ALA A O 1
ATOM 1426 N N . LYS A 1 188 ? -0.012 2.104 16.056 1.00 72.06 188 LYS A N 1
ATOM 1427 C CA . LYS A 1 188 ? -0.951 2.910 15.255 1.00 72.06 188 LYS A CA 1
ATOM 1428 C C . LYS A 1 188 ? -0.972 4.385 15.676 1.00 72.06 188 LYS A C 1
ATOM 1430 O O . LYS A 1 188 ? -1.027 5.262 14.820 1.00 72.06 188 LYS A O 1
ATOM 1435 N N . GLN A 1 189 ? -0.949 4.656 16.983 1.00 74.38 189 GLN A N 1
ATOM 1436 C CA . GLN A 1 189 ? -0.955 6.026 17.504 1.00 74.38 189 GLN A CA 1
ATOM 1437 C C . GLN A 1 189 ? 0.368 6.721 17.195 1.00 74.38 189 GLN A C 1
ATOM 1439 O O . GLN A 1 189 ? 0.360 7.835 16.681 1.00 74.38 189 GLN A O 1
ATOM 1444 N N . LEU A 1 190 ? 1.487 6.029 17.422 1.00 88.56 190 LEU A N 1
ATOM 1445 C CA . LEU A 1 190 ? 2.815 6.545 17.118 1.00 88.56 190 LEU A CA 1
ATOM 1446 C C . LEU A 1 190 ? 3.011 6.804 15.624 1.00 88.56 190 LEU A C 1
ATOM 1448 O O . LEU A 1 190 ? 3.453 7.888 15.265 1.00 88.56 190 LEU A O 1
ATOM 1452 N N . ALA A 1 191 ? 2.618 5.874 14.752 1.00 77.25 191 ALA A N 1
ATOM 1453 C CA . ALA A 1 191 ? 2.682 6.064 13.305 1.00 77.25 191 ALA A CA 1
ATOM 1454 C C . ALA A 1 191 ? 1.898 7.311 12.857 1.00 77.25 191 ALA A C 1
ATOM 1456 O O . ALA A 1 191 ? 2.401 8.105 12.063 1.00 77.25 191 ALA A O 1
ATOM 1457 N N . LEU A 1 192 ? 0.695 7.528 13.403 1.00 71.06 192 LEU A N 1
ATOM 1458 C CA . LEU A 1 192 ? -0.104 8.717 13.103 1.00 71.06 192 LEU A CA 1
ATOM 1459 C C . LEU A 1 192 ? 0.555 10.004 13.618 1.00 71.06 192 LEU A C 1
ATOM 1461 O O . LEU A 1 192 ? 0.600 10.993 12.890 1.00 71.06 192 LEU A O 1
ATOM 1465 N N . THR A 1 193 ? 1.072 10.003 14.849 1.00 82.25 193 THR A N 1
ATOM 1466 C CA . THR A 1 193 ? 1.781 11.163 15.406 1.00 82.25 193 THR A CA 1
ATOM 1467 C C . THR A 1 193 ? 3.016 11.495 14.579 1.00 82.25 193 THR A C 1
ATOM 1469 O O . THR A 1 193 ? 3.188 12.649 14.209 1.00 82.25 193 THR A O 1
ATOM 1472 N N . LEU A 1 194 ? 3.819 10.496 14.208 1.00 91.00 194 LEU A N 1
ATOM 1473 C CA . LEU A 1 194 ? 4.991 10.678 13.352 1.00 91.00 194 LEU A CA 1
ATOM 1474 C C . LEU A 1 194 ? 4.615 11.263 11.988 1.00 91.00 194 LEU A C 1
ATOM 1476 O O . LEU A 1 194 ? 5.261 12.207 11.547 1.00 91.00 194 LEU A O 1
ATOM 1480 N N . ILE A 1 195 ? 3.552 10.765 11.345 1.00 81.19 195 ILE A N 1
ATOM 1481 C CA . ILE A 1 195 ? 3.049 11.333 10.083 1.00 81.19 195 ILE A CA 1
ATOM 1482 C C . ILE A 1 195 ? 2.730 12.825 10.242 1.00 81.19 195 ILE A C 1
ATOM 1484 O O . ILE A 1 195 ? 3.207 13.643 9.459 1.00 81.19 195 ILE A O 1
ATOM 1488 N N . ILE A 1 196 ? 1.942 13.176 11.262 1.00 73.62 196 ILE A N 1
ATOM 1489 C CA . ILE A 1 196 ? 1.498 14.557 11.490 1.00 73.62 196 ILE A CA 1
ATOM 1490 C C . ILE A 1 196 ? 2.693 15.468 11.779 1.00 73.62 196 ILE A C 1
ATOM 1492 O O . ILE A 1 196 ? 2.815 16.525 11.163 1.00 73.62 196 ILE A O 1
ATOM 1496 N N . SER A 1 197 ? 3.576 15.057 12.690 1.00 88.75 197 SER A N 1
ATOM 1497 C CA . SER A 1 197 ? 4.732 15.853 13.101 1.00 88.75 197 SER A CA 1
ATOM 1498 C C . SER A 1 197 ? 5.713 16.063 11.946 1.00 88.75 197 SER A C 1
ATOM 1500 O O . SER A 1 197 ? 6.196 17.175 11.747 1.00 88.75 197 SER A O 1
ATOM 1502 N N . ILE A 1 198 ? 5.965 15.036 11.128 1.00 92.62 198 ILE A N 1
ATOM 1503 C CA . ILE A 1 198 ? 6.833 15.168 9.952 1.00 92.62 198 ILE A CA 1
ATOM 1504 C C . ILE A 1 198 ? 6.236 16.143 8.941 1.00 92.62 198 ILE A C 1
ATOM 1506 O O . ILE A 1 198 ? 6.921 17.076 8.526 1.00 92.62 198 ILE A O 1
ATOM 1510 N N . ASP A 1 199 ? 4.965 15.987 8.581 1.00 84.19 199 ASP A N 1
ATOM 1511 C CA . ASP A 1 199 ? 4.341 16.847 7.572 1.00 84.19 199 ASP A CA 1
ATOM 1512 C C . ASP A 1 199 ? 4.256 18.320 8.017 1.00 84.19 199 ASP A C 1
ATOM 1514 O O . ASP A 1 199 ? 4.269 19.221 7.177 1.00 84.19 199 ASP A O 1
ATOM 1518 N N . GLN A 1 200 ? 4.200 18.583 9.326 1.00 83.38 200 GLN A N 1
ATOM 1519 C CA . GLN A 1 200 ? 4.150 19.938 9.879 1.00 83.38 200 GLN A CA 1
ATOM 1520 C C . GLN A 1 200 ? 5.533 20.577 10.049 1.00 83.38 200 GLN A C 1
ATOM 1522 O O . GLN A 1 200 ? 5.694 21.772 9.796 1.00 83.38 200 GLN A O 1
ATOM 1527 N N . GLU A 1 201 ? 6.533 19.808 10.481 1.00 87.44 201 GLU A N 1
ATOM 1528 C CA . GLU A 1 201 ? 7.759 20.373 11.056 1.00 87.44 201 GLU A CA 1
ATOM 1529 C C . GLU A 1 201 ? 9.024 20.099 10.232 1.00 87.44 201 GLU A C 1
ATOM 1531 O O . GLU A 1 201 ? 10.061 20.712 10.494 1.00 87.44 201 GLU A O 1
ATOM 1536 N N . ILE A 1 202 ? 8.966 19.254 9.191 1.00 85.88 202 ILE A N 1
ATOM 1537 C CA . ILE A 1 202 ? 10.155 18.858 8.404 1.00 85.88 202 ILE A CA 1
ATOM 1538 C C . ILE A 1 202 ? 10.861 20.024 7.692 1.00 85.88 202 ILE A C 1
ATOM 1540 O O . ILE A 1 202 ? 12.021 19.910 7.303 1.00 85.88 202 ILE A O 1
ATOM 1544 N N . SER A 1 203 ? 10.184 21.163 7.521 1.00 81.81 203 SER A N 1
ATOM 1545 C CA . SER A 1 203 ? 10.793 22.387 6.980 1.00 81.81 203 SER A CA 1
ATOM 1546 C C . SER A 1 203 ? 11.604 23.186 8.009 1.00 81.81 203 SER A C 1
ATOM 1548 O O . SER A 1 203 ? 12.376 24.060 7.622 1.00 81.81 203 SER A O 1
ATOM 1550 N N . GLN A 1 204 ? 11.438 22.897 9.303 1.00 88.31 204 GLN A N 1
ATOM 1551 C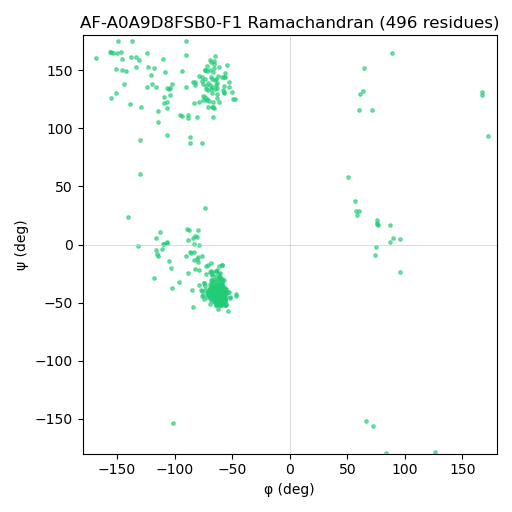 CA . GLN A 1 204 ? 11.985 23.681 10.415 1.00 88.31 204 GLN A CA 1
ATOM 1552 C C . GLN A 1 204 ? 12.980 22.893 11.273 1.00 88.31 204 GLN A C 1
ATOM 1554 O O . GLN A 1 204 ? 13.880 23.488 11.865 1.00 88.31 204 GLN A O 1
ATOM 1559 N N . LYS A 1 205 ? 12.829 21.568 11.356 1.00 92.00 205 LYS A N 1
ATOM 1560 C CA . LYS A 1 205 ? 13.620 20.693 12.233 1.00 92.00 205 LYS A CA 1
ATOM 1561 C C . LYS A 1 205 ? 14.171 19.491 11.471 1.00 92.00 205 LYS A C 1
ATOM 1563 O O . LYS A 1 205 ? 13.652 19.106 10.423 1.00 92.00 205 LYS A O 1
ATOM 1568 N N . SER A 1 206 ? 15.223 18.870 12.007 1.00 95.31 206 SER A N 1
ATOM 1569 C CA . SER A 1 206 ? 15.682 17.578 11.491 1.00 95.31 206 SER A CA 1
ATOM 1570 C C . SER A 1 206 ? 14.667 16.480 11.815 1.00 95.31 206 SER A C 1
ATOM 1572 O O . SER A 1 206 ? 13.997 16.517 12.845 1.00 95.31 206 SER A O 1
ATOM 1574 N N . VAL A 1 207 ? 14.592 15.462 10.953 1.00 95.00 207 VAL A N 1
ATOM 1575 C CA . VAL A 1 207 ? 13.681 14.318 11.132 1.00 95.00 207 VAL A CA 1
ATOM 1576 C C . VAL A 1 207 ? 13.901 13.625 12.478 1.00 95.00 207 VAL A C 1
ATOM 1578 O O . VAL A 1 207 ? 12.928 13.285 13.136 1.00 95.00 207 VAL A O 1
ATOM 1581 N N . SER A 1 208 ? 15.155 13.467 12.916 1.00 95.69 208 SER A N 1
ATOM 1582 C CA . SER A 1 208 ? 15.476 12.853 14.211 1.00 95.69 208 SER A CA 1
ATOM 1583 C C . SER A 1 208 ? 14.858 13.610 15.389 1.00 95.69 208 SER A C 1
ATOM 1585 O O . SER A 1 208 ? 14.230 12.999 16.241 1.00 95.69 208 SER A O 1
ATOM 1587 N N . VAL A 1 209 ? 14.953 14.946 15.396 1.00 95.94 209 VAL A N 1
ATOM 1588 C CA . VAL A 1 209 ? 14.378 15.780 16.463 1.00 95.94 209 VAL A CA 1
ATOM 1589 C C . VAL A 1 209 ? 12.856 15.657 16.479 1.00 95.94 209 VAL A C 1
ATOM 1591 O O . VAL A 1 209 ? 12.264 15.516 17.543 1.00 95.94 209 VAL A O 1
ATOM 1594 N N . ILE A 1 210 ? 12.223 15.655 15.302 1.00 95.50 210 ILE A N 1
ATOM 1595 C CA . ILE A 1 210 ? 10.767 15.493 15.179 1.00 95.50 210 ILE A CA 1
ATOM 1596 C C . ILE A 1 210 ? 10.325 14.122 15.715 1.00 95.50 210 ILE A C 1
ATOM 1598 O O . ILE A 1 210 ? 9.331 14.027 16.435 1.00 95.50 210 ILE A O 1
ATOM 1602 N N . VAL A 1 211 ? 11.066 13.059 15.384 1.00 96.94 211 VAL A N 1
ATOM 1603 C CA . VAL A 1 211 ? 10.815 11.699 15.881 1.00 96.94 211 VAL A CA 1
ATOM 1604 C C . VAL A 1 211 ? 10.915 11.649 17.411 1.00 96.94 211 VAL A C 1
ATOM 1606 O O . VAL A 1 211 ? 9.985 11.168 18.063 1.00 96.94 211 VAL A O 1
ATOM 1609 N N . ASP A 1 212 ? 11.985 12.200 17.987 1.00 96.94 212 ASP A N 1
ATOM 1610 C CA . ASP A 1 212 ? 12.206 12.223 19.438 1.00 96.94 212 ASP A CA 1
ATOM 1611 C C . ASP A 1 212 ? 11.094 12.989 20.171 1.00 96.94 212 ASP A C 1
ATOM 1613 O O . ASP A 1 212 ? 10.562 12.536 21.191 1.00 96.94 212 ASP A O 1
ATOM 1617 N N . GLU A 1 213 ? 10.705 14.154 19.648 1.00 96.25 213 GLU A N 1
ATOM 1618 C CA . GLU A 1 213 ? 9.622 14.968 20.202 1.00 96.25 213 GLU A CA 1
ATOM 1619 C C . GLU A 1 213 ? 8.270 14.246 20.127 1.00 96.25 213 GLU A C 1
ATOM 1621 O O . GLU A 1 213 ? 7.528 14.251 21.113 1.00 96.25 213 GLU A O 1
ATOM 1626 N N . ALA A 1 214 ? 7.965 13.567 19.017 1.00 93.56 214 ALA A N 1
ATOM 1627 C CA . ALA A 1 214 ? 6.739 12.785 18.850 1.00 93.56 214 ALA A CA 1
ATOM 1628 C C . ALA A 1 214 ? 6.649 11.618 19.851 1.00 93.56 214 ALA A C 1
ATOM 1630 O O . ALA A 1 214 ? 5.611 11.425 20.497 1.00 93.56 214 ALA A O 1
ATOM 1631 N N . ILE A 1 215 ? 7.743 10.866 20.028 1.00 95.31 215 ILE A N 1
ATOM 1632 C CA . ILE A 1 215 ? 7.828 9.774 21.009 1.00 95.31 215 ILE A CA 1
ATOM 1633 C C . ILE A 1 215 ? 7.636 10.325 22.426 1.00 95.31 215 ILE A C 1
ATOM 1635 O O . ILE A 1 215 ? 6.836 9.793 23.202 1.00 95.31 215 ILE A O 1
ATOM 1639 N N . ASN A 1 216 ? 8.332 11.410 22.774 1.00 94.75 216 ASN A N 1
ATOM 1640 C CA . ASN A 1 216 ? 8.233 12.025 24.096 1.00 94.75 216 ASN A CA 1
ATOM 1641 C C . ASN A 1 216 ? 6.833 12.586 24.367 1.00 94.75 216 ASN A C 1
ATOM 1643 O O . ASN A 1 216 ? 6.285 12.376 25.453 1.00 94.75 216 ASN A O 1
ATOM 1647 N N . TYR A 1 217 ? 6.219 13.235 23.378 1.00 90.50 217 TYR A N 1
ATOM 1648 C CA . TYR A 1 217 ? 4.848 13.724 23.453 1.00 90.50 217 TYR A CA 1
ATOM 1649 C C . TYR A 1 217 ? 3.874 12.594 23.800 1.00 90.50 217 TYR A C 1
ATOM 1651 O O . TYR A 1 217 ? 3.143 12.702 24.791 1.00 90.50 217 TYR A O 1
ATOM 1659 N N . LEU A 1 218 ? 3.917 11.473 23.071 1.00 86.25 218 LEU A N 1
ATOM 1660 C CA . LEU A 1 218 ? 3.049 10.328 23.352 1.00 86.25 218 LEU A CA 1
ATOM 1661 C C . LEU A 1 218 ? 3.338 9.689 24.711 1.00 86.25 218 LEU A C 1
ATOM 1663 O O . LEU A 1 218 ? 2.393 9.439 25.460 1.00 86.25 218 LEU A O 1
ATOM 1667 N N . LYS A 1 219 ? 4.613 9.538 25.098 1.00 87.38 219 LYS A N 1
ATOM 1668 C CA . LYS A 1 219 ? 4.988 9.084 26.450 1.00 87.38 219 LYS A CA 1
ATOM 1669 C C . LYS A 1 219 ? 4.353 9.966 27.530 1.00 87.38 219 LYS A C 1
ATOM 1671 O O . LYS A 1 219 ? 3.852 9.454 28.532 1.00 87.38 219 LYS A O 1
ATOM 1676 N N . THR A 1 220 ? 4.314 11.290 27.340 1.00 85.62 220 THR A N 1
ATOM 1677 C CA . THR A 1 220 ? 3.665 12.189 28.310 1.00 85.62 220 THR A CA 1
ATOM 1678 C C . THR A 1 220 ? 2.144 12.037 28.348 1.00 85.62 220 THR A C 1
ATOM 1680 O O . THR A 1 220 ? 1.561 12.124 29.431 1.00 85.62 220 THR A O 1
ATOM 1683 N N . ILE A 1 221 ? 1.496 11.798 27.202 1.00 76.69 221 ILE A N 1
ATOM 1684 C CA . ILE A 1 221 ? 0.046 11.583 27.122 1.00 76.69 221 ILE A CA 1
ATOM 1685 C C . ILE A 1 221 ? -0.341 10.269 27.784 1.00 76.69 221 ILE A C 1
ATOM 1687 O O . ILE A 1 221 ? -1.270 10.257 28.592 1.00 76.69 221 ILE A O 1
ATOM 1691 N N . GLU A 1 222 ? 0.366 9.184 27.475 1.00 68.38 222 GLU A N 1
ATOM 1692 C CA . GLU A 1 222 ? 0.106 7.875 28.071 1.00 68.38 222 GLU A CA 1
ATOM 1693 C C . GLU A 1 222 ? 0.320 7.910 29.586 1.00 68.38 222 GLU A C 1
ATOM 1695 O O . GLU A 1 222 ? -0.527 7.431 30.340 1.00 68.38 222 GLU A O 1
ATOM 1700 N N . ARG A 1 223 ? 1.376 8.590 30.060 1.00 68.31 223 ARG A N 1
ATOM 1701 C CA . ARG A 1 223 ? 1.614 8.781 31.501 1.00 68.31 223 ARG A CA 1
ATOM 1702 C C . ARG A 1 223 ? 0.488 9.554 32.195 1.00 68.31 223 ARG A C 1
ATOM 1704 O O . ARG A 1 223 ? 0.263 9.364 33.386 1.00 68.31 223 ARG A O 1
ATOM 1711 N N . LYS A 1 224 ? -0.218 10.428 31.472 1.00 64.50 224 LYS A N 1
ATOM 1712 C CA . LYS A 1 224 ? -1.355 11.210 31.988 1.00 64.50 224 LYS A CA 1
ATOM 1713 C C . LYS A 1 224 ? -2.696 10.468 31.912 1.00 64.50 224 LYS A C 1
ATOM 1715 O O . LYS A 1 224 ? -3.680 10.992 32.425 1.00 64.50 224 LYS A O 1
ATOM 1720 N N . LYS A 1 225 ? -2.764 9.289 31.280 1.00 63.22 225 LYS A N 1
ATOM 1721 C CA . LYS A 1 225 ? -4.008 8.524 31.073 1.00 63.22 225 LYS A CA 1
ATOM 1722 C C . LYS A 1 225 ? -3.866 7.053 31.507 1.00 63.22 225 LYS A C 1
ATOM 1724 O O . LYS A 1 225 ? -4.055 6.163 30.675 1.00 63.22 225 LYS A O 1
ATOM 1729 N N . PRO A 1 226 ? -3.571 6.769 32.790 1.00 59.53 226 PRO A N 1
ATOM 1730 C CA . PRO A 1 226 ? -3.420 5.396 33.286 1.00 59.53 226 PRO A CA 1
ATOM 1731 C C . PRO A 1 226 ? -4.663 4.533 33.013 1.00 59.53 226 PRO A C 1
ATOM 1733 O O . PRO A 1 226 ? -4.529 3.408 32.544 1.00 59.53 226 PRO A O 1
ATOM 1736 N N . GLU A 1 227 ? -5.861 5.106 33.151 1.00 63.41 227 GLU A N 1
ATOM 1737 C CA . GLU A 1 227 ? -7.137 4.435 32.862 1.00 63.41 227 GLU A CA 1
ATOM 1738 C C . GLU A 1 227 ? -7.279 3.988 31.396 1.00 63.41 227 GLU A C 1
ATOM 1740 O O . GLU A 1 227 ? -7.951 3.005 31.098 1.00 63.41 227 GLU A O 1
ATOM 1745 N N . ALA A 1 228 ? -6.664 4.699 30.442 1.00 61.16 228 ALA A N 1
ATOM 1746 C CA . ALA A 1 228 ? -6.694 4.294 29.036 1.00 61.16 228 ALA A CA 1
ATOM 1747 C C . ALA A 1 228 ? -5.782 3.083 28.785 1.00 61.16 228 ALA A C 1
ATOM 1749 O O . ALA A 1 228 ? -6.133 2.205 27.999 1.00 61.16 228 ALA A O 1
ATOM 1750 N N . ARG A 1 229 ? -4.638 3.019 29.478 1.00 63.50 229 ARG A N 1
ATOM 1751 C CA . ARG A 1 229 ? -3.694 1.896 29.405 1.00 63.50 229 ARG A CA 1
ATOM 1752 C C . ARG A 1 229 ? -4.257 0.647 30.081 1.00 63.50 229 ARG A C 1
ATOM 1754 O O . ARG A 1 229 ? -4.132 -0.451 29.544 1.00 63.50 229 ARG A O 1
ATOM 1761 N N . GLU A 1 230 ? -4.911 0.823 31.223 1.00 68.19 230 GLU A N 1
ATOM 1762 C CA . GLU A 1 230 ? -5.611 -0.249 31.930 1.00 68.19 230 GLU A CA 1
ATOM 1763 C C . GLU A 1 230 ? -6.736 -0.828 31.063 1.00 68.19 230 GLU A C 1
ATOM 1765 O O . GLU A 1 230 ? -6.742 -2.026 30.790 1.00 68.19 230 GLU A O 1
ATOM 1770 N N . ARG A 1 231 ? -7.568 0.035 30.466 1.00 79.19 231 ARG A N 1
ATOM 1771 C CA . ARG A 1 231 ? -8.615 -0.364 29.513 1.00 79.19 231 ARG A CA 1
ATOM 1772 C C . ARG A 1 231 ? -8.076 -1.130 28.305 1.00 79.19 231 ARG A C 1
ATOM 1774 O O . ARG A 1 231 ? -8.684 -2.106 27.880 1.00 79.19 231 ARG A O 1
ATOM 1781 N N . GLN A 1 232 ? -6.936 -0.715 27.749 1.00 68.19 232 GLN A N 1
ATOM 1782 C CA . GLN A 1 232 ? -6.281 -1.435 26.651 1.00 68.19 232 GLN A CA 1
ATOM 1783 C C . GLN A 1 232 ? -5.805 -2.823 27.072 1.00 68.19 232 GLN A C 1
ATOM 1785 O O . GLN A 1 232 ? -6.031 -3.786 26.342 1.00 68.19 232 GLN A O 1
ATOM 1790 N N . SER A 1 233 ? -5.195 -2.933 28.253 1.00 71.19 233 SER A N 1
ATOM 1791 C CA . SER A 1 233 ? -4.779 -4.215 28.827 1.00 71.19 233 SER A CA 1
ATOM 1792 C C . SER A 1 233 ? -5.977 -5.151 29.019 1.00 71.19 233 SER A C 1
ATOM 1794 O O . SER A 1 233 ? -5.954 -6.292 28.554 1.00 71.19 233 SER A O 1
ATOM 1796 N N . VAL A 1 234 ? -7.062 -4.646 29.615 1.00 78.88 234 VAL A N 1
ATOM 1797 C CA . VAL A 1 234 ? -8.305 -5.397 29.840 1.00 78.88 234 VAL A CA 1
ATOM 1798 C C . VAL A 1 234 ? -8.929 -5.832 28.511 1.00 78.88 234 VAL A C 1
ATOM 1800 O O . VAL A 1 234 ? -9.190 -7.019 28.309 1.00 78.88 234 VAL A O 1
ATOM 1803 N N . ALA A 1 235 ? -9.110 -4.910 27.560 1.00 77.50 235 ALA A N 1
ATOM 1804 C CA . ALA A 1 235 ? -9.665 -5.223 26.243 1.00 77.50 235 ALA A CA 1
ATOM 1805 C C . ALA A 1 235 ? -8.820 -6.257 25.485 1.00 77.50 235 ALA A C 1
ATOM 1807 O O . ALA A 1 235 ? -9.373 -7.148 24.840 1.00 77.50 235 ALA A O 1
ATOM 1808 N N . TYR A 1 236 ? -7.491 -6.179 25.586 1.00 68.44 236 TYR A N 1
ATOM 1809 C CA . TYR A 1 236 ? -6.591 -7.129 24.938 1.00 68.44 236 TYR A CA 1
ATOM 1810 C C . TYR A 1 236 ? -6.686 -8.534 25.550 1.00 68.44 236 TYR A C 1
ATOM 1812 O O . TYR A 1 236 ? -6.683 -9.525 24.820 1.00 68.44 236 TYR A O 1
ATOM 1820 N N . GLN A 1 237 ? -6.840 -8.653 26.872 1.00 76.25 237 GLN A N 1
ATOM 1821 C CA . GLN A 1 237 ? -7.076 -9.952 27.515 1.00 76.25 237 GLN A CA 1
ATOM 1822 C C . GLN A 1 237 ? -8.377 -10.601 27.022 1.00 76.25 237 GLN A C 1
ATOM 1824 O O . GLN A 1 237 ? -8.390 -11.788 26.684 1.00 76.25 237 GLN A O 1
ATOM 1829 N N . TYR A 1 238 ? -9.458 -9.822 26.913 1.00 91.69 238 TYR A N 1
ATOM 1830 C CA . TYR A 1 238 ? -10.726 -10.311 26.368 1.00 91.69 238 TYR A CA 1
ATOM 1831 C C . TYR A 1 238 ? -10.634 -10.677 24.883 1.00 91.69 238 TYR A C 1
ATOM 1833 O O . TYR A 1 238 ? -11.172 -11.714 24.485 1.00 91.69 238 TYR A O 1
ATOM 1841 N N . LEU A 1 239 ? -9.904 -9.893 24.084 1.00 75.12 239 LEU A N 1
ATOM 1842 C CA . LEU A 1 239 ? -9.596 -10.207 22.689 1.00 75.12 239 LEU A CA 1
ATOM 1843 C C . LEU A 1 239 ? -8.957 -11.598 22.573 1.00 75.12 239 LEU A C 1
ATOM 1845 O O . LEU A 1 239 ? -9.513 -12.471 21.905 1.00 75.12 239 LEU A O 1
ATOM 1849 N N . GLN A 1 240 ? -7.840 -11.829 23.268 1.00 71.94 240 GLN A N 1
ATOM 1850 C CA . GLN A 1 240 ? -7.108 -13.099 23.204 1.00 71.94 240 GLN A CA 1
ATOM 1851 C C . GLN A 1 240 ? -7.965 -14.281 23.674 1.00 71.94 240 GLN A C 1
ATOM 1853 O O . GLN A 1 240 ? -8.035 -15.309 22.999 1.00 71.94 240 GLN A O 1
ATOM 1858 N N . ASN A 1 241 ? -8.678 -14.118 24.791 1.00 84.31 241 ASN A N 1
ATOM 1859 C CA . ASN A 1 241 ? -9.572 -15.146 25.321 1.00 84.31 241 ASN A CA 1
ATOM 1860 C C . ASN A 1 241 ? -10.719 -15.475 24.349 1.00 84.31 241 ASN A C 1
ATOM 1862 O O . ASN A 1 241 ? -11.062 -16.640 24.161 1.00 84.31 241 ASN A O 1
ATOM 1866 N N . SER A 1 242 ? -11.302 -14.469 23.693 1.00 88.50 242 SER A N 1
ATOM 1867 C CA . SER A 1 242 ? -12.404 -14.688 22.749 1.00 88.50 242 SER A CA 1
ATOM 1868 C C . SER A 1 242 ? -11.971 -15.464 21.505 1.00 88.50 242 SER A C 1
ATOM 1870 O O . SER A 1 242 ? -12.680 -16.380 21.083 1.00 88.50 242 SER A O 1
ATOM 1872 N N . ILE A 1 243 ? -10.778 -15.174 20.976 1.00 76.19 243 ILE A N 1
ATOM 1873 C CA . ILE A 1 243 ? -10.182 -15.916 19.858 1.00 76.19 243 ILE A CA 1
ATOM 1874 C C . ILE A 1 243 ? -9.901 -17.362 20.277 1.00 76.19 243 ILE A C 1
ATOM 1876 O O . ILE A 1 243 ? -10.250 -18.291 19.549 1.00 76.19 243 ILE A O 1
ATOM 1880 N N . ALA A 1 244 ? -9.334 -17.569 21.470 1.00 78.25 244 ALA A N 1
ATOM 1881 C CA . ALA A 1 244 ? -9.090 -18.906 22.012 1.00 78.25 244 ALA A CA 1
ATOM 1882 C C . ALA A 1 244 ? -10.386 -19.724 22.181 1.00 78.25 244 ALA A C 1
ATOM 1884 O O . ALA A 1 244 ? -10.371 -20.944 22.042 1.00 78.25 244 ALA A O 1
ATOM 1885 N N . GLN A 1 245 ? -11.519 -19.056 22.418 1.00 91.62 245 GLN A N 1
ATOM 1886 C CA . GLN A 1 245 ? -12.848 -19.670 22.499 1.00 91.62 245 GLN A CA 1
ATOM 1887 C C . GLN A 1 245 ? -13.572 -19.784 21.144 1.00 91.62 245 GLN A C 1
ATOM 1889 O O . GLN A 1 245 ? -14.766 -20.091 21.104 1.00 91.62 245 GLN A O 1
ATOM 1894 N N . GLY A 1 246 ? -12.860 -19.576 20.034 1.00 82.50 246 GLY A N 1
ATOM 1895 C CA . GLY A 1 246 ? -13.353 -19.820 18.678 1.00 82.50 246 GLY A CA 1
ATOM 1896 C C . GLY A 1 246 ? -14.055 -18.634 18.020 1.00 82.50 246 GLY A C 1
ATOM 1897 O O . GLY A 1 246 ? -14.562 -18.783 16.909 1.00 82.50 246 GLY A O 1
ATOM 1898 N N . LEU A 1 247 ? -14.078 -17.454 18.654 1.00 86.75 247 LEU A N 1
ATOM 1899 C CA . LEU A 1 247 ? -14.618 -16.258 18.012 1.00 86.75 247 LEU A CA 1
ATOM 1900 C C . LEU A 1 247 ? -13.742 -15.878 16.798 1.00 86.75 247 LEU A C 1
ATOM 1902 O O . LEU A 1 247 ? -12.514 -15.838 16.925 1.00 86.75 247 LEU A O 1
ATOM 1906 N N . PRO A 1 248 ? -14.328 -15.570 15.625 1.00 75.25 248 PRO A N 1
ATOM 1907 C CA . PRO A 1 248 ? -13.557 -15.137 14.464 1.00 75.25 248 PRO A CA 1
ATOM 1908 C C . PRO A 1 248 ? -12.708 -13.897 14.773 1.00 75.25 248 PRO A C 1
ATOM 1910 O O . PRO A 1 248 ? -13.218 -12.896 15.284 1.00 75.25 248 PRO A O 1
ATOM 1913 N N . ARG A 1 249 ? -11.411 -13.946 14.436 1.00 63.62 249 ARG A N 1
ATOM 1914 C CA . ARG A 1 249 ? -10.445 -12.888 14.781 1.00 63.62 249 ARG A CA 1
ATOM 1915 C C . ARG A 1 249 ? -10.843 -11.509 14.255 1.00 63.62 249 ARG A C 1
ATOM 1917 O O . ARG A 1 249 ? -10.671 -10.532 14.963 1.00 63.62 249 ARG A O 1
ATOM 1924 N N . ASN A 1 250 ? -11.441 -11.430 13.067 1.00 58.00 250 ASN A N 1
ATOM 1925 C CA . ASN A 1 250 ? -11.954 -10.177 12.508 1.00 58.00 250 ASN A CA 1
ATOM 1926 C C . ASN A 1 250 ? -13.021 -9.518 13.397 1.00 58.00 250 ASN A C 1
ATOM 1928 O O . ASN A 1 250 ? -12.996 -8.304 13.558 1.00 58.00 250 ASN A O 1
ATOM 1932 N N . VAL A 1 251 ? -13.931 -10.305 13.981 1.00 66.56 251 VAL A N 1
ATOM 1933 C CA . VAL A 1 251 ? -14.975 -9.793 14.884 1.00 66.56 251 VAL A CA 1
ATOM 1934 C C . VAL A 1 251 ? -14.362 -9.378 16.216 1.00 66.56 251 VAL A C 1
ATOM 1936 O O . VAL A 1 251 ? -14.700 -8.332 16.758 1.00 66.56 251 VAL A O 1
ATOM 1939 N N . ALA A 1 252 ? -13.434 -10.183 16.732 1.00 66.38 252 ALA A N 1
ATOM 1940 C CA . ALA A 1 252 ? -12.761 -9.900 17.990 1.00 66.38 252 ALA A CA 1
ATOM 1941 C C . ALA A 1 252 ? -11.903 -8.618 17.909 1.00 66.38 252 ALA A C 1
ATOM 1943 O O . ALA A 1 252 ? -11.990 -7.769 18.796 1.00 66.38 252 ALA A O 1
ATOM 1944 N N . ASP A 1 253 ? -11.137 -8.449 16.825 1.00 56.75 253 ASP A N 1
ATOM 1945 C CA . ASP A 1 253 ? -10.317 -7.261 16.560 1.00 56.75 253 ASP A CA 1
ATOM 1946 C C . ASP A 1 253 ? -11.193 -5.998 16.439 1.00 56.75 253 ASP A C 1
ATOM 1948 O O . ASP A 1 253 ? -10.862 -4.963 17.014 1.00 56.75 253 ASP A O 1
ATOM 1952 N N . GLU A 1 254 ? -12.335 -6.074 15.741 1.00 64.75 254 GLU A N 1
ATOM 1953 C CA . GLU A 1 254 ? -13.274 -4.949 15.602 1.00 64.75 254 GLU A CA 1
ATOM 1954 C C . GLU A 1 254 ? -13.801 -4.482 16.966 1.00 64.75 254 GLU A C 1
ATOM 1956 O O . GLU A 1 254 ? -13.707 -3.300 17.290 1.00 64.75 254 GLU A O 1
ATOM 1961 N N . VAL A 1 255 ? -14.255 -5.415 17.809 1.00 74.94 255 VAL A N 1
ATOM 1962 C CA . VAL A 1 255 ? -14.730 -5.118 19.172 1.00 74.94 255 VAL A CA 1
ATOM 1963 C C . VAL A 1 255 ? -13.620 -4.514 20.029 1.00 74.94 255 VAL A C 1
ATOM 1965 O O . VAL A 1 255 ? -13.874 -3.572 20.779 1.00 74.94 255 VAL A O 1
ATOM 1968 N N . TYR A 1 256 ? -12.391 -5.029 19.918 1.00 72.25 256 TYR A N 1
ATOM 1969 C CA . TYR A 1 256 ? -11.236 -4.472 20.618 1.00 72.25 256 TYR A CA 1
ATOM 1970 C C . TYR A 1 256 ? -11.016 -3.006 20.233 1.00 72.25 256 TYR A C 1
ATOM 1972 O O . TYR A 1 256 ? -10.955 -2.153 21.115 1.00 72.25 256 TYR A O 1
ATOM 1980 N N . TYR A 1 257 ? -10.949 -2.686 18.937 1.00 54.12 257 TYR A N 1
ATOM 1981 C CA . TYR A 1 257 ? -10.729 -1.306 18.503 1.00 54.12 257 TYR A CA 1
ATOM 1982 C C . TYR A 1 257 ? -11.869 -0.376 18.920 1.00 54.12 257 TYR A C 1
ATOM 1984 O O . TYR A 1 257 ? -11.586 0.708 19.434 1.00 54.12 257 TYR A O 1
ATOM 1992 N N . THR A 1 258 ? -13.127 -0.810 18.786 1.00 69.75 258 THR A N 1
ATOM 1993 C CA . THR A 1 258 ? -14.291 -0.035 19.237 1.00 69.75 258 THR A CA 1
ATOM 1994 C C . THR A 1 258 ? -14.239 0.225 20.740 1.00 69.75 258 THR A C 1
ATOM 1996 O O . THR A 1 258 ? -14.440 1.356 21.166 1.00 69.75 258 THR A O 1
ATOM 1999 N N . ALA A 1 259 ? -13.879 -0.771 21.556 1.00 77.56 259 ALA A N 1
ATOM 2000 C CA . ALA A 1 259 ? -13.755 -0.595 23.002 1.00 77.56 259 ALA A CA 1
ATOM 2001 C C . ALA A 1 259 ? -12.740 0.489 23.397 1.00 77.56 259 ALA A C 1
ATOM 2003 O O . ALA A 1 259 ? -12.958 1.228 24.365 1.00 77.56 259 ALA A O 1
ATOM 2004 N N . ILE A 1 260 ? -11.633 0.591 22.653 1.00 71.62 260 ILE A N 1
ATOM 2005 C CA . ILE A 1 260 ? -10.612 1.619 22.884 1.00 71.62 260 ILE A CA 1
ATOM 2006 C C . ILE A 1 260 ? -11.093 2.987 22.393 1.00 71.62 260 ILE A C 1
ATOM 2008 O O . ILE A 1 260 ? -10.950 3.974 23.116 1.00 71.62 260 ILE A O 1
ATOM 2012 N N . GLU A 1 261 ? -11.649 3.047 21.183 1.00 65.94 261 GLU A N 1
ATOM 2013 C CA . GLU A 1 261 ? -12.094 4.284 20.532 1.00 65.94 261 GLU A CA 1
ATOM 2014 C C . GLU A 1 261 ? -13.244 4.949 21.301 1.00 65.94 261 GLU A C 1
ATOM 2016 O O . GLU A 1 261 ? -13.151 6.124 21.668 1.00 65.94 261 GLU A O 1
ATOM 2021 N N . ASP A 1 262 ? -14.258 4.164 21.660 1.00 72.38 262 ASP A N 1
ATOM 2022 C CA . ASP A 1 262 ? -15.455 4.628 22.365 1.00 72.38 262 ASP A CA 1
ATOM 2023 C C . ASP A 1 262 ? -15.260 4.719 23.881 1.00 72.38 262 ASP A C 1
ATOM 2025 O O . ASP A 1 262 ? -16.183 5.085 24.609 1.00 72.38 262 ASP A O 1
ATOM 2029 N N . LYS A 1 263 ? -14.061 4.393 24.381 1.00 82.00 263 LYS A N 1
ATOM 2030 C CA . LYS A 1 263 ? -13.735 4.407 25.812 1.00 82.00 263 LYS A CA 1
ATOM 2031 C C . LYS A 1 263 ? -14.784 3.632 26.618 1.00 82.00 263 LYS A C 1
ATOM 2033 O O . LYS A 1 263 ? -15.380 4.149 27.568 1.00 82.00 263 LYS A O 1
ATOM 2038 N N . TRP A 1 264 ? -14.957 2.359 26.286 1.00 85.06 264 TRP A N 1
ATOM 2039 C CA . TRP A 1 264 ? -15.832 1.450 27.028 1.00 85.06 264 TRP A CA 1
ATOM 2040 C C . TRP A 1 264 ? -15.282 1.117 28.408 1.00 85.06 264 TRP A C 1
ATOM 2042 O O . TRP A 1 264 ? -14.083 0.877 28.542 1.00 85.06 264 TRP A O 1
ATOM 2052 N N . SER A 1 265 ? -16.137 1.101 29.431 1.00 90.06 265 SER A N 1
ATOM 2053 C CA . SER A 1 265 ? -15.744 0.628 30.762 1.00 90.06 265 SER A CA 1
ATOM 2054 C C . SER A 1 265 ? -15.390 -0.863 30.739 1.00 90.06 265 SER A C 1
ATOM 2056 O O . SER A 1 265 ? -15.807 -1.588 29.829 1.00 90.06 265 SER A O 1
ATOM 2058 N N . ASP A 1 266 ? -14.680 -1.340 31.758 1.00 89.56 266 ASP A N 1
ATOM 2059 C CA . ASP A 1 266 ? -14.319 -2.756 31.891 1.00 89.56 266 ASP A CA 1
ATOM 2060 C C . ASP A 1 266 ? -15.560 -3.659 31.905 1.00 89.56 266 ASP A C 1
ATOM 2062 O O . ASP A 1 266 ? -15.562 -4.724 31.284 1.00 89.56 266 ASP A O 1
ATOM 2066 N N . GLU A 1 267 ? -16.660 -3.207 32.518 1.00 92.12 267 GLU A N 1
ATOM 2067 C CA . GLU A 1 267 ? -17.937 -3.926 32.498 1.00 92.12 267 GLU A CA 1
ATOM 2068 C C . GLU A 1 267 ? -18.509 -4.018 31.084 1.00 92.12 267 GLU A C 1
ATOM 2070 O O . GLU A 1 267 ? -19.054 -5.053 30.702 1.00 92.12 267 GLU A O 1
ATOM 2075 N N . THR A 1 268 ? -18.375 -2.954 30.290 1.00 93.75 268 THR A N 1
ATOM 2076 C CA . THR A 1 268 ? -18.860 -2.927 28.906 1.00 93.75 268 THR A CA 1
ATOM 2077 C C . THR A 1 268 ? -18.029 -3.858 28.029 1.00 93.75 268 THR A C 1
ATOM 2079 O O . THR A 1 268 ? -18.592 -4.679 27.306 1.00 93.75 268 THR A O 1
ATOM 2082 N N . ILE A 1 269 ? -16.700 -3.806 28.151 1.00 94.44 269 ILE A N 1
ATOM 2083 C CA . ILE A 1 269 ? -15.774 -4.713 27.458 1.00 94.44 269 ILE A CA 1
ATOM 2084 C C . ILE A 1 269 ? -16.127 -6.167 27.786 1.00 94.44 269 ILE A C 1
ATOM 2086 O O . ILE A 1 269 ? -16.368 -6.973 26.883 1.00 94.44 269 ILE A O 1
ATOM 2090 N N . ALA A 1 270 ? -16.231 -6.487 29.077 1.00 96.19 270 ALA A N 1
ATOM 2091 C CA . ALA A 1 270 ? -16.572 -7.821 29.544 1.00 96.19 270 ALA A CA 1
ATOM 2092 C C . ALA A 1 270 ? -17.939 -8.282 29.018 1.00 96.19 270 ALA A C 1
ATOM 2094 O O . ALA A 1 270 ? -18.071 -9.416 28.553 1.00 96.19 270 ALA A O 1
ATOM 2095 N N . ALA A 1 271 ? -18.961 -7.423 29.071 1.00 96.75 271 ALA A N 1
ATOM 2096 C CA . ALA A 1 271 ? -20.303 -7.744 28.596 1.00 96.75 271 ALA A CA 1
ATOM 2097 C C . ALA A 1 271 ? -20.311 -8.116 27.115 1.00 96.75 271 ALA A C 1
ATOM 2099 O O . ALA A 1 271 ? -20.892 -9.136 26.741 1.00 96.75 271 ALA A O 1
ATOM 2100 N N . VAL A 1 272 ? -19.653 -7.309 26.280 1.00 96.31 272 VAL A N 1
ATOM 2101 C CA . VAL A 1 272 ? -19.666 -7.483 24.827 1.00 96.31 272 VAL A CA 1
ATOM 2102 C C . VAL A 1 272 ? -18.902 -8.735 24.419 1.00 96.31 272 VAL A C 1
ATOM 2104 O O . VAL A 1 272 ? -19.472 -9.584 23.731 1.00 96.31 272 VAL A O 1
ATOM 2107 N N . PHE A 1 273 ? -17.660 -8.910 24.881 1.00 97.25 273 PHE A N 1
ATOM 2108 C CA . PHE A 1 273 ? -16.865 -10.089 24.525 1.00 97.25 273 PHE A CA 1
ATOM 2109 C C . PHE A 1 273 ? -17.511 -11.387 25.023 1.00 97.25 273 PHE A C 1
ATOM 2111 O O . PHE A 1 273 ? -17.685 -12.325 24.242 1.00 97.25 273 PHE A O 1
ATOM 2118 N N . ASN A 1 274 ? -17.956 -11.437 26.284 1.00 97.12 274 ASN A N 1
ATOM 2119 C CA . ASN A 1 274 ? -18.624 -12.628 26.817 1.00 97.12 274 ASN A CA 1
ATOM 2120 C C . ASN A 1 274 ? -19.960 -12.899 26.112 1.00 97.12 274 ASN A C 1
ATOM 2122 O O . ASN A 1 274 ? -20.315 -14.053 25.864 1.00 97.12 274 ASN A O 1
ATOM 2126 N N . GLY A 1 275 ? -20.704 -11.849 25.760 1.00 97.00 275 GLY A N 1
ATOM 2127 C CA . GLY A 1 275 ? -21.943 -11.962 24.998 1.00 97.00 275 GLY A CA 1
ATOM 2128 C C . GLY A 1 275 ? -21.734 -12.528 23.598 1.00 97.00 275 GLY A C 1
ATOM 2129 O O . GLY A 1 275 ? -22.494 -13.400 23.173 1.00 97.00 275 GLY A O 1
ATOM 2130 N N . LEU A 1 276 ? -20.682 -12.084 22.909 1.00 95.31 276 LEU A N 1
ATOM 2131 C CA . LEU A 1 276 ? -20.306 -12.586 21.589 1.00 95.31 276 LEU A CA 1
ATOM 2132 C C . LEU A 1 276 ? -19.911 -14.054 21.629 1.00 95.31 276 LEU A C 1
ATOM 2134 O O . LEU A 1 276 ? -20.443 -14.838 20.846 1.00 95.31 276 LEU A O 1
ATOM 2138 N N . ILE A 1 277 ? -19.059 -14.442 22.579 1.00 96.69 277 ILE A N 1
ATOM 2139 C CA . ILE A 1 277 ? -18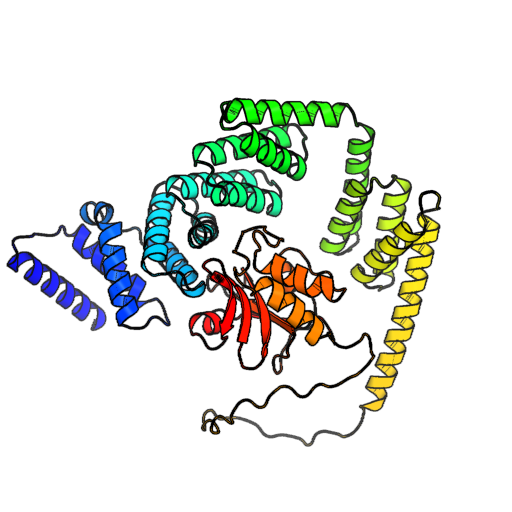.684 -15.843 22.802 1.00 96.69 277 ILE A CA 1
ATOM 2140 C C . ILE A 1 277 ? -19.942 -16.686 23.059 1.00 96.69 277 ILE A C 1
ATOM 2142 O O . ILE A 1 277 ? -20.183 -17.681 22.374 1.00 96.69 277 ILE A O 1
ATOM 2146 N N . LYS A 1 278 ? -20.805 -16.250 23.986 1.00 96.62 278 LYS A N 1
ATOM 2147 C CA . LYS A 1 278 ? -22.053 -16.945 24.343 1.00 96.62 278 LYS A CA 1
ATOM 2148 C C . LYS A 1 278 ? -23.009 -17.075 23.157 1.00 96.62 278 LYS A C 1
ATOM 2150 O O . LYS A 1 278 ? -23.668 -18.101 23.004 1.00 96.62 278 LYS A O 1
ATOM 2155 N N . GLY A 1 279 ? -23.137 -16.036 22.338 1.00 95.06 279 GLY A N 1
ATOM 2156 C CA . GLY A 1 279 ? -23.974 -16.063 21.143 1.00 95.06 279 GLY A CA 1
ATOM 2157 C C . GLY A 1 279 ? -23.402 -16.967 20.054 1.00 95.06 279 GLY A C 1
ATOM 2158 O O . GLY A 1 279 ? -24.140 -17.764 19.477 1.00 95.06 279 GLY A O 1
ATOM 2159 N N . HIS A 1 280 ? -22.090 -16.907 19.834 1.00 94.06 280 HIS A N 1
ATOM 2160 C CA . HIS A 1 280 ? -21.388 -17.762 18.885 1.00 94.06 280 HIS A CA 1
ATOM 2161 C C . HIS A 1 280 ? -21.527 -19.247 19.244 1.00 94.06 280 HIS A C 1
ATOM 2163 O O . HIS A 1 280 ? -21.914 -20.050 18.398 1.00 94.06 280 HIS A O 1
ATOM 2169 N N . GLN A 1 281 ? -21.346 -19.601 20.520 1.00 93.00 281 GLN A N 1
ATOM 2170 C CA . GLN A 1 281 ? -21.563 -20.963 21.031 1.00 93.00 281 GLN A CA 1
ATOM 2171 C C . GLN A 1 281 ? -23.012 -21.448 20.856 1.00 93.00 281 GLN A C 1
ATOM 2173 O O . GLN A 1 281 ? -23.262 -22.647 20.753 1.00 93.00 281 GLN A O 1
ATOM 2178 N N . LYS A 1 282 ? -23.984 -20.529 20.774 1.00 93.62 282 LYS A N 1
ATOM 2179 C CA . LYS A 1 282 ? -25.389 -20.831 20.444 1.00 93.62 282 LYS A CA 1
ATOM 2180 C C . LYS A 1 282 ? -25.660 -20.919 18.936 1.00 93.62 282 LYS A C 1
ATOM 2182 O O . LYS A 1 282 ? -26.818 -21.039 18.538 1.00 93.62 282 LYS A O 1
ATOM 2187 N N . GLY A 1 283 ? -24.625 -20.839 18.102 1.00 90.00 283 GLY A N 1
ATOM 2188 C CA . GLY A 1 283 ? -24.727 -20.877 16.644 1.00 90.00 283 GLY A CA 1
ATOM 2189 C C . GLY A 1 283 ? -25.217 -19.571 16.018 1.00 90.00 283 GLY A C 1
ATOM 2190 O O . GLY A 1 283 ? -25.658 -19.581 14.868 1.00 90.00 283 GLY A O 1
ATOM 2191 N N . LEU A 1 284 ? -25.185 -18.449 16.749 1.00 91.31 284 LEU A N 1
ATOM 2192 C CA . LEU A 1 284 ? -25.509 -17.145 16.169 1.00 91.31 284 LEU A CA 1
ATOM 2193 C C . LEU A 1 284 ? -24.337 -16.636 15.310 1.00 91.31 284 LEU A C 1
ATOM 2195 O O . LEU A 1 284 ? -23.183 -16.844 15.692 1.00 91.31 284 LEU A O 1
ATOM 2199 N N . PRO A 1 285 ? -24.601 -15.937 14.188 1.00 83.44 285 PRO A N 1
ATOM 2200 C CA . PRO A 1 285 ? -23.548 -15.358 13.355 1.00 83.44 285 PRO A CA 1
ATOM 2201 C C . PRO A 1 285 ? -22.809 -14.249 14.129 1.00 83.44 285 PRO A C 1
ATOM 2203 O O . PRO A 1 285 ? -23.455 -13.253 14.480 1.00 83.44 285 PRO A O 1
ATOM 2206 N N . PRO A 1 286 ? -21.498 -14.389 14.402 1.00 76.44 286 PRO A N 1
ATOM 2207 C CA . PRO A 1 286 ? -20.747 -13.447 15.236 1.00 76.44 286 PRO A CA 1
ATOM 2208 C C . PRO A 1 286 ? -20.780 -12.004 14.732 1.00 76.44 286 PRO A C 1
ATOM 2210 O O . PRO A 1 286 ? -20.973 -11.089 15.525 1.00 76.44 286 PRO A O 1
ATOM 2213 N N . GLU A 1 287 ? -20.681 -11.799 13.419 1.00 72.38 287 GLU A N 1
ATOM 2214 C CA . GLU A 1 287 ? -20.680 -10.476 12.788 1.00 72.38 287 GLU A CA 1
ATOM 2215 C C . GLU A 1 287 ? -22.016 -9.758 13.010 1.00 72.38 287 GLU A C 1
ATOM 2217 O O . GLU A 1 287 ? -22.054 -8.609 13.445 1.00 72.38 287 GLU A O 1
ATOM 2222 N N . LYS A 1 288 ? -23.139 -10.457 12.778 1.00 75.81 288 LYS A N 1
ATOM 2223 C CA . LYS A 1 288 ? -24.480 -9.885 12.987 1.00 75.81 288 LYS A CA 1
ATOM 2224 C C . LYS A 1 288 ? -24.720 -9.554 14.451 1.00 75.81 288 LYS A C 1
ATOM 2226 O O . LYS A 1 288 ? -25.349 -8.544 14.759 1.00 75.81 288 LYS A O 1
ATOM 2231 N N . LEU A 1 289 ? -24.251 -10.426 15.342 1.00 84.44 289 LEU A N 1
ATOM 2232 C CA . LEU A 1 289 ? -24.393 -10.219 16.771 1.00 84.44 289 LEU A CA 1
ATOM 2233 C C . LEU A 1 289 ? -23.574 -9.016 17.245 1.00 84.44 289 LEU A C 1
ATOM 2235 O O . LEU A 1 289 ? -24.116 -8.192 17.976 1.00 84.44 289 LEU A O 1
ATOM 2239 N N . ALA A 1 290 ? -22.329 -8.873 16.783 1.00 71.75 290 ALA A N 1
ATOM 2240 C CA . ALA A 1 290 ? -21.485 -7.720 17.090 1.00 71.75 290 ALA A CA 1
ATOM 2241 C C . ALA A 1 290 ? -22.143 -6.414 16.639 1.00 71.75 290 ALA A C 1
ATOM 2243 O O . ALA A 1 290 ? -22.315 -5.507 17.449 1.00 71.75 290 ALA A O 1
ATOM 2244 N N . THR A 1 291 ? -22.634 -6.357 15.396 1.00 64.94 291 THR A N 1
ATOM 2245 C CA . THR A 1 291 ? -23.355 -5.180 14.892 1.00 64.94 291 THR A CA 1
ATOM 2246 C C . THR A 1 291 ? -24.596 -4.851 15.729 1.00 64.94 291 THR A C 1
ATOM 2248 O O . THR A 1 291 ? -24.808 -3.689 16.070 1.00 64.94 291 THR A O 1
ATOM 2251 N N . SER A 1 292 ? -25.412 -5.851 16.089 1.00 76.56 292 SER A N 1
ATOM 2252 C CA . SER A 1 292 ? -26.612 -5.635 16.918 1.00 76.56 292 SER A CA 1
ATOM 2253 C C . SER A 1 292 ? -26.246 -5.073 18.289 1.00 76.56 292 SER A C 1
ATOM 2255 O O . SER A 1 292 ? -26.850 -4.104 18.740 1.00 76.56 292 SER A O 1
ATOM 2257 N N . ILE A 1 293 ? -25.210 -5.635 18.920 1.00 81.69 293 ILE A N 1
ATOM 2258 C CA . ILE A 1 293 ? -24.696 -5.167 20.207 1.00 81.69 293 ILE A CA 1
ATOM 2259 C C . ILE A 1 293 ? -24.218 -3.715 20.106 1.00 81.69 293 ILE A C 1
ATOM 2261 O O . ILE A 1 293 ? -24.622 -2.903 20.933 1.00 81.69 293 ILE A O 1
ATOM 2265 N N . PHE A 1 294 ? -23.430 -3.357 19.088 1.00 75.62 294 PHE A N 1
ATOM 2266 C CA . PHE A 1 294 ? -22.945 -1.982 18.915 1.00 75.62 294 PHE A CA 1
ATOM 2267 C C . PHE A 1 294 ? -24.095 -0.982 18.752 1.00 75.62 294 PHE A C 1
ATOM 2269 O O . PHE A 1 294 ? -24.101 0.064 19.399 1.00 75.62 294 PHE A O 1
ATOM 2276 N N . ILE A 1 295 ? -25.109 -1.324 17.949 1.00 68.38 295 ILE A N 1
ATOM 2277 C CA . ILE A 1 295 ? -26.309 -0.492 17.781 1.00 68.38 295 ILE A CA 1
ATOM 2278 C C . ILE A 1 295 ? -27.063 -0.361 19.108 1.00 68.38 295 ILE A C 1
ATOM 2280 O O . ILE A 1 295 ? -27.451 0.744 19.486 1.00 68.38 295 ILE A O 1
ATOM 2284 N N . GLY A 1 296 ? -27.258 -1.473 19.821 1.00 74.06 296 GLY A N 1
ATOM 2285 C CA . GLY A 1 296 ? -27.944 -1.489 21.109 1.00 74.06 296 GLY A CA 1
ATOM 2286 C C . GLY A 1 296 ? -27.248 -0.611 22.149 1.00 74.06 296 GLY A C 1
ATOM 2287 O O . GLY A 1 296 ? -27.915 0.152 22.844 1.00 74.06 296 GLY A O 1
ATOM 2288 N N . LEU A 1 297 ? -25.915 -0.670 22.219 1.00 79.62 297 LEU A N 1
ATOM 2289 C CA . LEU A 1 297 ? -25.106 0.168 23.109 1.00 79.62 297 LEU A CA 1
ATOM 2290 C C . LEU A 1 297 ? -25.202 1.649 22.729 1.00 79.62 297 LEU A C 1
ATOM 2292 O O . LEU A 1 297 ? -25.468 2.479 23.593 1.00 79.62 297 LEU A O 1
ATOM 2296 N N . ALA A 1 298 ? -25.077 1.979 21.441 1.00 72.62 298 ALA A N 1
ATOM 2297 C CA . ALA A 1 298 ? -25.192 3.356 20.961 1.00 72.62 298 ALA A CA 1
ATOM 2298 C C . ALA A 1 298 ? -26.575 3.971 21.253 1.00 72.62 298 ALA A C 1
ATOM 2300 O O . ALA A 1 298 ? -26.685 5.159 21.553 1.00 72.62 298 ALA A O 1
ATOM 2301 N N . GLN A 1 299 ? -27.640 3.165 21.200 1.00 75.69 299 GLN A N 1
ATOM 2302 C CA . GLN A 1 299 ? -29.006 3.599 21.510 1.00 75.69 299 GLN A CA 1
ATOM 2303 C C . GLN A 1 299 ? -29.295 3.701 23.012 1.00 75.69 299 GLN A C 1
ATOM 2305 O O . GLN A 1 299 ? -30.232 4.396 23.402 1.00 75.69 299 GLN A O 1
ATOM 2310 N N . ALA A 1 300 ? -28.527 3.010 23.856 1.00 77.75 300 ALA A N 1
ATOM 2311 C CA . ALA A 1 300 ? -28.757 2.968 25.297 1.00 77.75 300 ALA A CA 1
ATOM 2312 C C . ALA A 1 300 ? -28.311 4.250 26.033 1.00 77.75 300 ALA A C 1
ATOM 2314 O O . ALA A 1 300 ? -28.656 4.430 27.202 1.00 77.75 300 ALA A O 1
ATOM 2315 N N . GLY A 1 301 ? -27.596 5.161 25.362 1.00 66.19 301 GLY A N 1
ATOM 2316 C CA . GLY A 1 301 ? -27.105 6.411 25.952 1.00 66.19 301 GLY A CA 1
ATOM 2317 C C . GLY A 1 301 ? -25.948 6.190 26.933 1.00 66.19 301 GLY A C 1
ATOM 2318 O O . GLY A 1 301 ? -25.228 5.205 26.838 1.00 66.19 301 GLY A O 1
ATOM 2319 N N . THR A 1 302 ? -25.736 7.110 27.879 1.00 62.38 302 THR A N 1
ATOM 2320 C CA . THR A 1 302 ? -24.584 7.078 28.809 1.00 62.38 302 THR A CA 1
ATOM 2321 C C . THR A 1 302 ? -24.838 6.316 30.113 1.00 62.38 302 THR A C 1
ATOM 2323 O O . THR A 1 302 ? -23.905 6.089 30.878 1.00 62.38 302 THR A O 1
ATOM 2326 N N . THR A 1 303 ? -26.084 5.930 30.392 1.00 69.88 303 THR A N 1
ATOM 2327 C CA . THR A 1 303 ? -26.484 5.302 31.661 1.00 69.88 303 THR A CA 1
ATOM 2328 C C . THR A 1 303 ? -27.290 4.042 31.375 1.00 69.88 303 THR A C 1
ATOM 2330 O O . THR A 1 303 ? -28.512 4.070 31.248 1.00 69.88 303 THR A O 1
ATOM 2333 N N . PHE A 1 304 ? -26.597 2.913 31.259 1.00 83.00 304 PHE A N 1
ATOM 2334 C CA . PHE A 1 304 ? -27.214 1.615 31.002 1.00 83.00 304 PHE A CA 1
ATOM 2335 C C . PHE A 1 304 ? -26.441 0.488 31.687 1.00 83.00 304 PHE A C 1
ATOM 2337 O O . PHE A 1 304 ? -25.313 0.664 32.135 1.00 83.00 304 PHE A O 1
ATOM 2344 N N . ASN A 1 305 ? -27.063 -0.688 31.773 1.00 91.94 305 ASN A N 1
ATOM 2345 C CA . ASN A 1 305 ? -26.388 -1.914 32.188 1.00 91.94 305 ASN A CA 1
ATOM 2346 C C . ASN A 1 305 ? -25.933 -2.671 30.923 1.00 91.94 305 ASN A C 1
ATOM 2348 O O . ASN A 1 305 ? -26.806 -3.159 30.192 1.00 91.94 305 ASN A O 1
ATOM 2352 N N . PRO A 1 3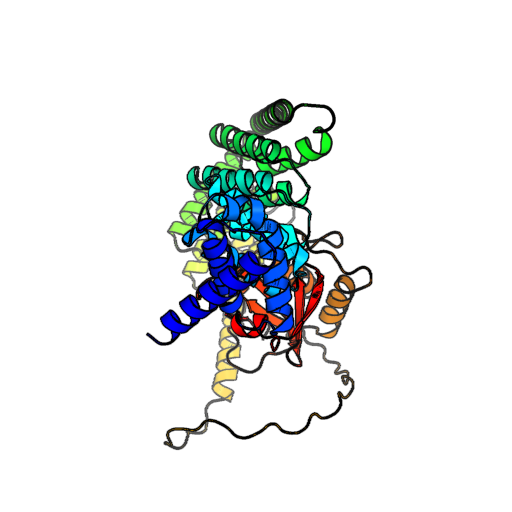06 ? -24.617 -2.777 30.647 1.00 91.75 306 PRO A N 1
ATOM 2353 C CA . PRO A 1 306 ? -24.116 -3.384 29.415 1.00 91.75 306 PRO A CA 1
ATOM 2354 C C . PRO A 1 306 ? -24.557 -4.834 29.228 1.00 91.75 306 PRO A C 1
ATOM 2356 O O . PRO A 1 306 ? -24.993 -5.198 28.136 1.00 91.75 306 PRO A O 1
ATOM 2359 N N . GLN A 1 307 ? -24.555 -5.642 30.294 1.00 94.19 307 GLN A N 1
ATOM 2360 C CA . GLN A 1 307 ? -25.058 -7.018 30.248 1.00 94.19 307 GLN A CA 1
ATOM 2361 C C . GLN A 1 307 ? -26.504 -7.078 29.756 1.00 94.19 307 GLN A C 1
ATOM 2363 O O . GLN A 1 307 ? -26.806 -7.868 28.866 1.00 94.19 307 GLN A O 1
ATOM 2368 N N . LYS A 1 308 ? -27.396 -6.234 30.289 1.00 94.19 308 LYS A N 1
ATOM 2369 C CA . LYS A 1 308 ? -28.814 -6.238 29.888 1.00 94.19 308 LYS A CA 1
ATOM 2370 C C . LYS A 1 308 ? -29.002 -5.861 28.421 1.00 94.19 308 LYS A C 1
ATOM 2372 O O . LYS A 1 308 ? -29.847 -6.452 27.751 1.00 94.19 308 LYS A O 1
ATOM 2377 N N . VAL A 1 309 ? -28.228 -4.894 27.923 1.00 91.31 309 VAL A N 1
ATOM 2378 C CA . VAL A 1 309 ? -28.255 -4.510 26.503 1.00 91.31 309 VAL A CA 1
ATOM 2379 C C . VAL A 1 309 ? -27.786 -5.680 25.646 1.00 91.31 309 VAL A C 1
ATOM 2381 O O . VAL A 1 309 ? -28.518 -6.130 24.771 1.00 91.31 309 VAL A O 1
ATOM 2384 N N . VAL A 1 310 ? -26.621 -6.248 25.955 1.00 95.25 310 VAL A N 1
ATOM 2385 C CA . VAL A 1 310 ? -26.060 -7.390 25.222 1.00 95.25 310 VAL A CA 1
ATOM 2386 C C . VAL A 1 310 ? -27.010 -8.592 25.227 1.00 95.25 310 VAL A C 1
ATOM 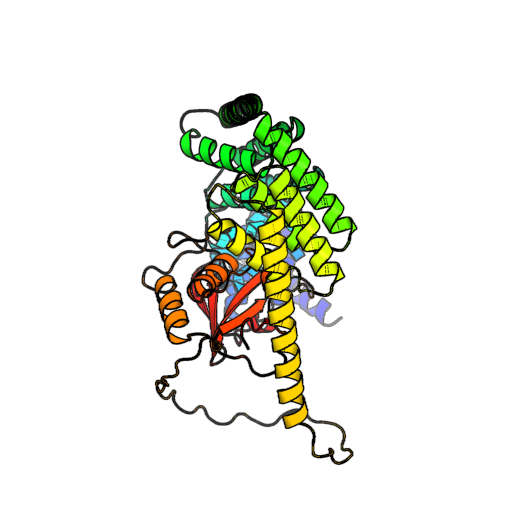2388 O O . VAL A 1 310 ? -27.221 -9.220 24.192 1.00 95.25 310 VAL A O 1
ATOM 2391 N N . GLU A 1 311 ? -27.638 -8.909 26.359 1.00 95.81 311 GLU A N 1
ATOM 2392 C CA . GLU A 1 311 ? -28.609 -10.003 26.455 1.00 95.81 311 GLU A CA 1
ATOM 2393 C C . GLU A 1 311 ? -29.850 -9.767 25.595 1.00 95.81 311 GLU A C 1
ATOM 2395 O O . GLU A 1 311 ? -30.309 -10.694 24.917 1.00 95.81 311 GLU A O 1
ATOM 2400 N N . LYS A 1 312 ? -30.367 -8.534 25.581 1.00 93.25 312 LYS A N 1
ATOM 2401 C CA . LYS A 1 312 ? -31.476 -8.137 24.710 1.00 93.25 312 LYS A CA 1
ATOM 2402 C C . LYS A 1 312 ? -31.103 -8.312 23.236 1.00 93.25 312 LYS A C 1
ATOM 2404 O O . LYS A 1 312 ? -31.892 -8.878 22.480 1.00 93.25 312 LYS A O 1
ATOM 2409 N N . GLU A 1 313 ? -29.898 -7.909 22.842 1.00 93.75 313 GLU A N 1
ATOM 2410 C CA . GLU A 1 313 ? -29.426 -8.033 21.458 1.00 93.75 313 GLU A CA 1
ATOM 2411 C C . GLU A 1 313 ? -29.187 -9.495 21.050 1.00 93.75 313 GLU A C 1
ATOM 2413 O O . GLU A 1 313 ? -29.593 -9.910 19.964 1.00 93.75 313 GLU A O 1
ATOM 2418 N N . ILE A 1 314 ? -28.657 -10.338 21.946 1.00 95.12 314 ILE A N 1
ATOM 2419 C CA . ILE A 1 314 ? -28.570 -11.792 21.721 1.00 95.12 314 ILE A CA 1
ATOM 2420 C C . ILE A 1 314 ? -29.962 -12.383 21.463 1.00 95.12 314 ILE A C 1
ATOM 2422 O O . ILE A 1 314 ? -30.139 -13.171 20.529 1.00 95.12 314 ILE A O 1
ATOM 2426 N N . GLN A 1 315 ? -30.962 -12.021 22.274 1.00 94.38 315 GLN A N 1
ATOM 2427 C CA . GLN A 1 315 ? -32.338 -12.496 22.096 1.00 94.38 315 GLN A CA 1
ATOM 2428 C C . GLN A 1 315 ? -32.946 -11.995 20.783 1.00 94.38 315 GLN A C 1
ATOM 2430 O O . GLN A 1 315 ? -33.593 -12.766 20.066 1.00 94.38 315 GLN A O 1
ATOM 2435 N N . PHE A 1 316 ? -32.714 -10.728 20.444 1.00 90.50 316 PHE A N 1
ATOM 2436 C CA . PHE A 1 316 ? -33.181 -10.128 19.203 1.00 90.50 316 PHE A CA 1
ATOM 2437 C C . PHE A 1 316 ? -32.608 -10.852 17.979 1.00 90.50 316 PHE A C 1
ATOM 2439 O O . PHE A 1 316 ? -33.381 -11.329 17.137 1.00 90.50 316 PHE A O 1
ATOM 2446 N N . VAL A 1 317 ? -31.285 -11.032 17.917 1.00 84.69 317 VAL A N 1
ATOM 2447 C CA . VAL A 1 317 ? -30.600 -11.742 16.825 1.00 84.69 317 VAL A CA 1
ATOM 2448 C C . VAL A 1 317 ? -31.066 -13.192 16.746 1.00 84.69 317 VAL A C 1
ATOM 2450 O O . VAL A 1 317 ? -31.431 -13.654 15.666 1.00 84.69 317 VAL A O 1
ATOM 2453 N N . ALA A 1 318 ? -31.164 -13.897 17.877 1.00 92.06 318 ALA A N 1
ATOM 2454 C CA . ALA A 1 318 ? -31.662 -15.271 17.908 1.00 92.06 318 ALA A CA 1
ATOM 2455 C C . ALA A 1 318 ? -33.100 -15.388 17.373 1.00 92.06 318 ALA A C 1
ATOM 2457 O O . ALA A 1 318 ? -33.411 -16.293 16.594 1.00 92.06 318 ALA A O 1
ATOM 2458 N N . SER A 1 319 ? -33.987 -14.464 17.755 1.00 89.12 319 SER A N 1
ATOM 2459 C CA . SER A 1 319 ? -35.372 -14.450 17.272 1.00 89.12 319 SER A CA 1
ATOM 2460 C C . SER A 1 319 ? -35.451 -14.176 15.766 1.00 89.12 319 SER A C 1
ATOM 2462 O O . SER A 1 319 ? -36.260 -14.790 15.061 1.00 89.12 319 SER A O 1
ATOM 2464 N N . THR A 1 320 ? -34.576 -13.303 15.266 1.00 83.75 320 THR A N 1
ATOM 2465 C CA . THR A 1 320 ? -34.500 -12.911 13.857 1.00 83.75 320 THR A CA 1
ATOM 2466 C C . THR A 1 320 ? -33.937 -14.043 13.005 1.00 83.75 320 THR A C 1
ATOM 2468 O O . THR A 1 320 ? -34.538 -14.396 11.991 1.00 83.75 320 THR A O 1
ATOM 2471 N N . GLU A 1 321 ? -32.865 -14.703 13.450 1.00 85.31 321 GLU A N 1
ATOM 2472 C CA . GLU A 1 321 ? -32.309 -15.880 12.776 1.00 85.31 321 GLU A CA 1
ATOM 2473 C C . GLU A 1 321 ? -33.297 -17.050 12.777 1.00 85.31 321 GLU A C 1
ATOM 2475 O O . GLU A 1 321 ? -33.488 -17.694 11.748 1.00 85.31 321 GLU A O 1
ATOM 2480 N N . LYS A 1 322 ? -34.038 -17.273 13.872 1.00 88.81 322 LYS A N 1
ATOM 2481 C CA . LYS A 1 322 ? -35.100 -18.291 13.905 1.00 88.81 322 LYS A CA 1
ATOM 2482 C C . LYS A 1 322 ? -36.211 -18.000 12.891 1.00 88.81 322 LYS A C 1
ATOM 2484 O O . LYS A 1 322 ? -36.690 -18.925 12.232 1.00 88.81 322 LYS A O 1
ATOM 2489 N N . LYS A 1 323 ? -36.638 -16.738 12.753 1.00 82.38 323 LYS A N 1
ATOM 2490 C CA . LYS A 1 323 ? -37.612 -16.324 11.724 1.00 82.38 323 LYS A CA 1
ATOM 2491 C C . LYS A 1 323 ? -37.047 -16.527 10.317 1.00 82.38 323 LYS A C 1
ATOM 2493 O O . LYS A 1 323 ? -37.740 -17.103 9.481 1.00 82.38 323 LYS A O 1
ATOM 2498 N N . ARG A 1 324 ? -35.795 -16.123 10.078 1.00 80.25 324 ARG A N 1
ATOM 2499 C CA . ARG A 1 324 ? -35.095 -16.300 8.796 1.00 80.25 324 ARG A CA 1
ATOM 2500 C C . ARG A 1 324 ? -35.023 -17.771 8.397 1.00 80.25 324 ARG A C 1
ATOM 2502 O O . ARG A 1 324 ? -35.428 -18.107 7.291 1.00 80.25 324 ARG A O 1
ATOM 2509 N N . SER A 1 325 ? -34.600 -18.654 9.300 1.00 76.44 325 SER A N 1
ATOM 2510 C CA . SER A 1 325 ? -34.521 -20.095 9.031 1.00 76.44 325 SER A CA 1
ATOM 2511 C C . SER A 1 325 ? -35.886 -20.698 8.686 1.00 76.44 325 SER A C 1
ATOM 2513 O O . SER A 1 325 ? -35.979 -21.511 7.772 1.00 76.44 325 SER A O 1
ATOM 2515 N N . LYS A 1 326 ? -36.968 -20.261 9.349 1.00 83.25 326 LYS A N 1
ATOM 2516 C CA . LYS A 1 326 ? -38.338 -20.685 9.002 1.00 83.25 326 LYS A CA 1
ATOM 2517 C C . LYS A 1 326 ? -38.776 -20.197 7.618 1.00 83.25 326 LYS A C 1
ATOM 2519 O O . LYS A 1 326 ? -39.404 -20.956 6.887 1.00 83.25 326 LYS A O 1
ATOM 2524 N N . LEU A 1 327 ? -38.464 -18.948 7.268 1.00 73.62 327 LEU A N 1
ATOM 2525 C CA . LEU A 1 327 ? -38.741 -18.390 5.939 1.00 73.62 327 LEU A CA 1
ATOM 2526 C C . LEU A 1 327 ? -37.981 -19.162 4.855 1.00 73.62 327 LEU A C 1
ATOM 2528 O O . LEU A 1 327 ? -38.593 -19.601 3.889 1.00 73.62 327 LEU A O 1
ATOM 2532 N N . MET A 1 328 ? -36.695 -19.438 5.074 1.00 65.62 328 MET A N 1
ATOM 2533 C CA . MET A 1 328 ? -35.881 -20.217 4.137 1.00 65.62 328 MET A CA 1
ATOM 2534 C C . MET A 1 328 ? -36.392 -21.649 3.955 1.00 65.62 328 MET A C 1
ATOM 2536 O O . MET A 1 328 ? -36.482 -22.116 2.827 1.00 65.62 328 MET A O 1
ATOM 2540 N N . GLN A 1 329 ? -36.809 -22.330 5.027 1.00 75.69 329 GLN A N 1
ATOM 2541 C CA . GLN A 1 329 ? -37.432 -23.658 4.919 1.00 75.69 329 GLN A CA 1
ATOM 2542 C C . GLN A 1 329 ? -38.772 -23.616 4.164 1.00 75.69 329 GLN A C 1
ATOM 2544 O O . GLN A 1 329 ? -39.115 -24.544 3.425 1.00 75.69 329 GLN A O 1
ATOM 2549 N N . LYS A 1 330 ? -39.545 -22.533 4.322 1.00 70.38 330 LYS A N 1
ATOM 2550 C CA . LYS A 1 330 ? -40.797 -22.319 3.585 1.00 70.38 330 LYS A CA 1
ATOM 2551 C C . LYS A 1 330 ? -40.546 -22.078 2.090 1.00 70.38 330 LYS A C 1
ATOM 2553 O O . LYS A 1 330 ? -41.314 -22.567 1.268 1.00 70.38 330 LYS A O 1
ATOM 2558 N N . ASP A 1 331 ? -39.463 -21.393 1.740 1.00 62.12 331 ASP A N 1
ATOM 2559 C CA . ASP A 1 331 ? -39.078 -21.167 0.345 1.00 62.12 331 ASP A CA 1
ATOM 2560 C C . ASP A 1 331 ? -38.456 -22.420 -0.295 1.00 62.12 331 ASP A C 1
ATOM 2562 O O . ASP A 1 331 ? -38.826 -22.777 -1.412 1.00 62.12 331 ASP A O 1
ATOM 2566 N N . GLU A 1 332 ? -37.615 -23.173 0.422 1.00 56.78 332 GLU A N 1
ATOM 2567 C CA . GLU A 1 332 ? -37.080 -24.461 -0.053 1.00 56.78 332 GLU A CA 1
ATOM 2568 C C . GLU A 1 332 ? -38.177 -25.513 -0.273 1.00 56.78 332 GLU A C 1
ATOM 2570 O O . GLU A 1 332 ? -38.144 -26.265 -1.251 1.00 56.78 332 GLU A O 1
ATOM 2575 N N . SER A 1 333 ? -39.186 -25.565 0.604 1.00 56.66 333 SER A N 1
ATOM 2576 C CA . SER A 1 333 ? -40.334 -26.470 0.436 1.00 56.66 333 SER A CA 1
ATOM 2577 C C . SER A 1 333 ? -41.229 -26.087 -0.746 1.00 56.66 333 SER A C 1
ATOM 2579 O O . SER A 1 333 ? -41.872 -26.963 -1.324 1.00 56.66 333 SER A O 1
ATOM 2581 N N . LYS A 1 334 ? -41.203 -24.820 -1.179 1.00 52.84 334 LYS A N 1
ATOM 2582 C CA . LYS A 1 334 ? -41.899 -24.340 -2.381 1.00 52.84 334 LYS A CA 1
ATOM 2583 C C . LYS A 1 334 ? -41.235 -24.808 -3.687 1.00 52.84 334 LYS A C 1
ATOM 2585 O O . LYS A 1 334 ? -41.899 -24.826 -4.719 1.00 52.84 334 LYS A O 1
ATOM 2590 N N . TYR A 1 335 ? -39.965 -25.229 -3.642 1.00 44.31 335 TYR A N 1
ATOM 2591 C CA . TYR A 1 335 ? -39.173 -25.640 -4.813 1.00 44.31 335 TYR A CA 1
ATOM 2592 C C . TYR A 1 335 ? -38.931 -27.157 -4.943 1.00 44.31 335 TYR A C 1
ATOM 2594 O O . TYR A 1 335 ? -38.308 -27.603 -5.908 1.00 44.31 335 TYR A O 1
ATOM 2602 N N . LYS A 1 336 ? -39.454 -27.997 -4.039 1.00 46.69 336 LYS A N 1
ATOM 2603 C CA . LYS A 1 336 ? -39.335 -29.464 -4.163 1.00 46.69 336 LYS A CA 1
ATOM 2604 C C . LYS A 1 336 ? -40.462 -30.088 -5.011 1.00 46.69 336 LYS A C 1
ATOM 2606 O O . LYS A 1 336 ? -41.460 -30.538 -4.454 1.00 46.69 336 LYS A O 1
ATOM 2611 N N . ARG A 1 337 ? -40.255 -30.153 -6.343 1.00 39.78 337 ARG A N 1
ATOM 2612 C CA . ARG A 1 337 ? -40.585 -31.226 -7.348 1.00 39.78 337 ARG A CA 1
ATOM 2613 C C . ARG A 1 337 ? -40.431 -30.637 -8.772 1.00 39.78 337 ARG A C 1
ATOM 2615 O O . ARG A 1 337 ? -40.978 -29.577 -9.035 1.00 39.78 337 ARG A O 1
ATOM 2622 N N . LYS A 1 338 ? -39.695 -31.224 -9.729 1.00 32.06 338 LYS A N 1
ATOM 2623 C CA . LYS A 1 338 ? -39.766 -32.585 -10.323 1.00 32.06 338 LYS A CA 1
ATOM 2624 C C . LYS A 1 338 ? -38.386 -33.280 -10.438 1.00 32.06 338 LYS A C 1
ATOM 2626 O O . LYS A 1 338 ? -37.373 -32.588 -10.404 1.00 32.06 338 LYS A O 1
ATOM 2631 N N . PRO A 1 339 ? -38.341 -34.622 -10.592 1.00 40.62 339 PRO A N 1
ATOM 2632 C CA . PRO A 1 339 ? -37.094 -35.366 -10.746 1.00 40.62 339 PRO A CA 1
ATOM 2633 C C . PRO A 1 339 ? -36.454 -35.103 -12.112 1.00 40.62 339 PRO A C 1
ATOM 2635 O O . PRO A 1 339 ? -37.140 -35.052 -13.133 1.00 40.62 339 PRO A O 1
ATOM 2638 N N . THR A 1 340 ? -35.134 -34.957 -12.110 1.00 35.69 340 THR A N 1
ATOM 2639 C CA . THR A 1 340 ? -34.295 -34.832 -13.305 1.00 35.69 340 THR A CA 1
ATOM 2640 C C . THR A 1 340 ? -34.287 -36.156 -14.087 1.00 35.69 340 THR A C 1
ATOM 2642 O O . THR A 1 340 ? -34.121 -37.205 -13.460 1.00 35.69 340 THR A O 1
ATOM 2645 N N . PRO A 1 341 ? -34.427 -36.156 -15.428 1.00 31.45 341 PRO A N 1
ATOM 2646 C CA . PRO A 1 341 ? -34.151 -37.344 -16.234 1.00 31.45 341 PRO A CA 1
ATOM 2647 C C . PRO A 1 341 ? -32.655 -37.710 -16.177 1.00 31.45 341 PRO A C 1
ATOM 2649 O O . PRO A 1 341 ? -31.820 -36.817 -15.996 1.00 31.45 341 PRO A O 1
ATOM 2652 N N . PRO A 1 342 ? -32.293 -38.995 -16.342 1.00 37.03 342 PRO A N 1
ATOM 2653 C CA . PRO A 1 342 ? -30.912 -39.445 -16.261 1.00 37.03 342 PRO A CA 1
ATOM 2654 C C . PRO A 1 342 ? -30.148 -39.237 -17.580 1.00 37.03 342 PRO A C 1
ATOM 2656 O O . PRO A 1 342 ? -30.659 -39.549 -18.649 1.00 37.03 342 PRO A O 1
ATOM 2659 N N . HIS A 1 343 ? -28.885 -38.817 -17.430 1.00 31.62 343 HIS A N 1
ATOM 2660 C CA . HIS A 1 343 ? -27.745 -38.917 -18.359 1.00 31.62 343 HIS A CA 1
ATOM 2661 C C . HIS A 1 343 ? -27.774 -38.201 -19.726 1.00 31.62 343 HIS A C 1
ATOM 2663 O O . HIS A 1 343 ? -28.715 -38.330 -20.488 1.00 31.62 343 HIS A O 1
ATOM 2669 N N . PHE A 1 344 ? -26.670 -37.492 -20.024 1.00 26.34 344 PHE A N 1
ATOM 2670 C CA . PHE A 1 344 ? -25.794 -37.558 -21.225 1.00 26.34 344 PHE A CA 1
ATOM 2671 C C . PHE A 1 344 ? -24.786 -36.377 -21.113 1.00 26.34 344 PHE A C 1
ATOM 2673 O O . PHE A 1 344 ? -25.183 -35.221 -21.179 1.00 26.34 344 PHE A O 1
ATOM 2680 N N . SER A 1 345 ? -23.580 -36.542 -20.549 1.00 27.88 345 SER A N 1
ATOM 2681 C CA . SER A 1 345 ? -22.293 -36.945 -21.164 1.00 27.88 345 SER A CA 1
ATOM 2682 C C . SER A 1 345 ? -21.732 -36.035 -22.281 1.00 27.88 345 SER A C 1
ATOM 2684 O O . SER A 1 345 ? -22.280 -36.000 -23.371 1.00 27.88 345 SER A O 1
ATOM 2686 N N . GLN A 1 346 ? -20.564 -35.440 -21.979 1.00 29.23 346 GLN A N 1
ATOM 2687 C CA . GLN A 1 346 ? -19.393 -35.122 -22.834 1.00 29.23 346 GLN A CA 1
ATOM 2688 C C . GLN A 1 346 ? -19.488 -34.172 -24.060 1.00 29.23 346 GLN A C 1
ATOM 2690 O O . GLN A 1 346 ? -20.202 -34.443 -25.011 1.00 29.23 346 GLN A O 1
ATOM 2695 N N . MET A 1 347 ? -18.550 -33.195 -24.071 1.00 28.78 347 MET A N 1
ATOM 2696 C CA . MET A 1 347 ? -17.991 -32.400 -25.203 1.00 28.78 347 MET A CA 1
ATOM 2697 C C . MET A 1 347 ? -18.989 -31.469 -25.955 1.00 28.78 347 MET A C 1
ATOM 2699 O O . MET A 1 347 ? -20.180 -31.703 -25.931 1.00 28.78 347 MET A O 1
ATOM 2703 N N . SER A 1 348 ? -18.646 -30.338 -26.591 1.00 24.84 348 SER A N 1
ATOM 2704 C CA . SER A 1 348 ? -17.411 -29.878 -27.232 1.00 24.84 348 SER A CA 1
ATOM 2705 C C . SER A 1 348 ? -17.287 -28.337 -27.233 1.00 24.84 348 SER A C 1
ATOM 2707 O O . SER A 1 348 ? -18.254 -27.604 -27.037 1.00 24.84 348 SER A O 1
ATOM 2709 N N . TYR A 1 349 ? -16.076 -27.847 -27.507 1.00 35.03 349 TYR A N 1
ATOM 2710 C CA . TYR A 1 349 ? -15.761 -26.441 -27.784 1.00 35.03 349 TYR A CA 1
ATOM 2711 C C . TYR A 1 349 ? -16.325 -25.957 -29.138 1.00 35.03 349 TYR A C 1
ATOM 2713 O O . TYR A 1 349 ? -16.479 -26.758 -30.056 1.00 35.03 349 TYR A O 1
ATOM 2721 N N . LEU A 1 350 ? -16.467 -24.623 -29.241 1.00 36.06 350 LEU A N 1
ATOM 2722 C CA . LEU A 1 350 ? -16.572 -23.770 -30.444 1.00 36.06 350 LEU A CA 1
ATOM 2723 C C . LEU A 1 350 ? -17.871 -23.846 -31.263 1.00 36.06 350 LEU A C 1
ATOM 2725 O O . LEU A 1 350 ? -18.102 -24.843 -31.929 1.00 36.06 350 LEU A O 1
ATOM 2729 N N . GLN A 1 351 ? -18.614 -22.724 -31.307 1.00 30.50 351 GLN A N 1
ATOM 2730 C CA . GLN A 1 351 ? -19.284 -22.121 -32.485 1.00 30.50 351 GLN A CA 1
ATOM 2731 C C . GLN A 1 351 ? -19.777 -20.678 -32.149 1.00 30.50 351 GLN A C 1
ATOM 2733 O O . GLN A 1 351 ? -19.771 -20.302 -30.975 1.00 30.50 351 GLN A O 1
ATOM 2738 N N . PRO A 1 352 ? -20.041 -19.811 -33.154 1.00 34.59 352 PRO A N 1
ATOM 2739 C CA . PRO A 1 352 ? -19.667 -18.387 -33.139 1.00 34.59 352 PRO A CA 1
ATOM 2740 C C . PRO A 1 352 ? -20.697 -17.406 -32.541 1.00 34.59 352 PRO A C 1
ATOM 2742 O O . PRO A 1 352 ? -21.882 -17.695 -32.413 1.00 34.59 352 PRO A O 1
ATOM 2745 N N . LYS A 1 353 ? -20.205 -16.199 -32.208 1.00 34.47 353 LYS A N 1
ATOM 2746 C CA . LYS A 1 353 ? -20.949 -15.045 -31.657 1.00 34.47 353 LYS A CA 1
ATOM 2747 C C . LYS A 1 353 ? -22.179 -14.642 -32.499 1.00 34.47 353 LYS A C 1
ATOM 2749 O O . LYS A 1 353 ? -22.025 -14.481 -33.712 1.00 34.47 353 LYS A O 1
ATOM 2754 N N . PRO A 1 354 ? -23.323 -14.286 -31.879 1.00 33.16 354 PRO A N 1
ATOM 2755 C CA . PRO A 1 354 ? -24.331 -13.444 -32.515 1.00 33.16 354 PRO A CA 1
ATOM 2756 C C . PRO A 1 354 ? -23.870 -11.977 -32.580 1.00 33.16 354 PRO A C 1
ATOM 2758 O O . PRO A 1 354 ? -23.103 -11.495 -31.744 1.00 33.16 354 PRO A O 1
ATOM 2761 N N . LYS A 1 355 ? -24.345 -11.282 -33.615 1.00 32.72 355 LYS A N 1
ATOM 2762 C CA . LYS A 1 355 ? -24.075 -9.879 -33.973 1.00 32.72 355 LYS A CA 1
ATOM 2763 C C . LYS A 1 355 ? -24.436 -8.914 -32.820 1.00 32.72 355 LYS A C 1
ATOM 2765 O O . LYS A 1 355 ? -25.434 -9.157 -32.150 1.00 32.72 355 LYS A O 1
ATOM 2770 N N . PRO A 1 356 ? -23.687 -7.814 -32.595 1.00 34.03 356 PRO A N 1
ATOM 2771 C CA . PRO A 1 356 ? -24.007 -6.870 -31.527 1.00 34.03 356 PRO A CA 1
ATOM 2772 C C . PRO A 1 356 ? -25.278 -6.079 -31.860 1.00 34.03 356 PRO A C 1
ATOM 2774 O O . PRO A 1 356 ? -25.310 -5.332 -32.840 1.00 34.03 356 PRO A O 1
ATOM 2777 N N . GLU A 1 357 ? -26.314 -6.221 -31.034 1.00 35.81 357 GLU A N 1
ATOM 2778 C CA . GLU A 1 357 ? -27.434 -5.280 -31.004 1.00 35.81 357 GLU A CA 1
ATOM 2779 C C . GLU A 1 357 ? -27.012 -3.968 -30.331 1.00 35.81 357 GLU A C 1
ATOM 2781 O O . GLU A 1 357 ? -26.212 -3.943 -29.392 1.00 35.81 357 GLU A O 1
ATOM 2786 N N . LYS A 1 358 ? -27.527 -2.854 -30.865 1.00 34.53 358 LYS A N 1
ATOM 2787 C CA . LYS A 1 358 ? -27.274 -1.497 -30.364 1.00 34.53 358 LYS A CA 1
ATOM 2788 C C . LYS A 1 358 ? -27.727 -1.370 -28.900 1.00 34.53 358 LYS A C 1
ATOM 2790 O O . LYS A 1 358 ? -28.768 -1.921 -28.553 1.00 34.53 358 LYS A O 1
ATOM 2795 N N . PRO A 1 359 ? -27.016 -0.595 -28.061 1.00 32.28 359 PRO A N 1
ATOM 2796 C CA . PRO A 1 359 ? -27.398 -0.410 -26.668 1.00 32.28 359 PRO A CA 1
ATOM 2797 C C . PRO A 1 359 ? -28.721 0.361 -26.580 1.00 32.28 359 PRO A C 1
ATOM 2799 O O . PRO A 1 359 ? -28.781 1.553 -26.884 1.00 32.28 359 PRO A O 1
ATOM 2802 N N . SER A 1 360 ? -29.786 -0.322 -26.168 1.00 35.56 360 SER A N 1
ATOM 2803 C CA . SER A 1 360 ? -31.036 0.304 -25.742 1.00 35.56 360 SER A CA 1
ATOM 2804 C C . SER A 1 360 ? -30.846 0.965 -24.373 1.00 35.56 360 SER A C 1
ATOM 2806 O O . SER A 1 360 ? -30.221 0.391 -23.480 1.00 35.56 360 SER A O 1
ATOM 2808 N N . GLN A 1 361 ? -31.376 2.181 -24.221 1.00 30.31 361 GLN A N 1
ATOM 2809 C CA . GLN A 1 361 ? -31.351 2.952 -22.974 1.00 30.31 361 GLN A CA 1
ATOM 2810 C C . GLN A 1 361 ? -31.978 2.166 -21.803 1.00 30.31 361 GLN A C 1
ATOM 2812 O O . GLN A 1 361 ? -32.916 1.398 -22.026 1.00 30.31 361 GLN A O 1
ATOM 2817 N N . PRO A 1 362 ? -31.497 2.350 -20.557 1.00 34.66 362 PRO A N 1
ATOM 2818 C CA . PRO A 1 362 ? -32.023 1.623 -19.408 1.00 34.66 362 PRO A CA 1
ATOM 2819 C C . PRO A 1 362 ? -33.464 2.053 -19.103 1.00 34.66 362 PRO A C 1
ATOM 2821 O O . PRO A 1 362 ? -33.731 3.214 -18.798 1.00 34.66 362 PRO A O 1
ATOM 2824 N N . GLN A 1 363 ? -34.398 1.102 -19.182 1.00 27.98 363 GLN A N 1
ATOM 2825 C CA . GLN A 1 363 ? -35.767 1.285 -18.705 1.00 27.98 363 GLN A CA 1
ATOM 2826 C C . GLN A 1 363 ? -35.788 1.313 -17.170 1.00 27.98 363 GLN A C 1
ATOM 2828 O O . GLN A 1 363 ? -35.308 0.394 -16.507 1.00 27.98 363 GLN A O 1
ATOM 2833 N N . TYR A 1 364 ? -36.362 2.383 -16.621 1.00 27.98 364 TYR A N 1
ATOM 2834 C CA . TYR A 1 364 ? -36.553 2.602 -15.190 1.00 27.98 364 TYR A CA 1
ATOM 2835 C C . TYR A 1 364 ? -37.621 1.652 -14.622 1.00 27.98 364 TYR A C 1
ATOM 2837 O O . TYR A 1 364 ? -38.769 1.673 -15.062 1.00 27.98 364 TYR A O 1
ATOM 2845 N N . PHE A 1 365 ? -37.258 0.863 -13.606 1.00 33.53 365 PHE A N 1
ATOM 2846 C CA . PHE A 1 365 ? -38.193 0.104 -12.770 1.00 33.53 365 PHE A CA 1
ATOM 2847 C C . PHE A 1 365 ? -38.256 0.719 -11.367 1.00 33.53 365 PHE A C 1
ATOM 2849 O O . PHE A 1 365 ? -37.250 0.790 -10.664 1.00 33.53 365 PHE A O 1
ATOM 2856 N N . ASN A 1 366 ? -39.457 1.122 -10.947 1.00 36.69 366 ASN A N 1
ATOM 2857 C CA . ASN A 1 366 ? -39.761 1.492 -9.567 1.00 36.69 366 ASN A CA 1
ATOM 2858 C C . ASN A 1 366 ? -40.068 0.226 -8.754 1.00 36.69 366 ASN A C 1
ATOM 2860 O O . ASN A 1 366 ? -41.026 -0.477 -9.068 1.00 36.69 366 ASN A O 1
ATOM 2864 N N . SER A 1 367 ? -39.327 -0.044 -7.673 1.00 32.62 367 SER A N 1
ATOM 2865 C CA . SER A 1 367 ? -39.841 -0.907 -6.603 1.00 32.62 367 SER A CA 1
ATOM 2866 C C . SER A 1 367 ? -39.245 -0.557 -5.237 1.00 32.62 367 SER A C 1
ATOM 2868 O O . SER A 1 367 ? -38.036 -0.419 -5.063 1.00 32.62 367 SER A O 1
ATOM 2870 N N . THR A 1 368 ? -40.137 -0.404 -4.266 1.00 34.12 368 THR A N 1
ATOM 2871 C CA . THR A 1 368 ? -39.885 -0.152 -2.850 1.00 34.12 368 THR A CA 1
ATOM 2872 C C . THR A 1 368 ? -39.691 -1.482 -2.115 1.00 34.12 368 THR A C 1
ATOM 2874 O O . THR A 1 368 ? -40.669 -2.083 -1.681 1.00 34.12 368 THR A O 1
ATOM 2877 N N . ASN A 1 369 ? -38.450 -1.960 -1.981 1.00 34.28 369 ASN A N 1
ATOM 2878 C CA . ASN A 1 369 ? -38.068 -3.053 -1.073 1.00 34.28 369 ASN A CA 1
ATOM 2879 C C . ASN A 1 369 ? -36.573 -2.944 -0.716 1.00 34.28 369 ASN A C 1
ATOM 2881 O O . ASN A 1 369 ? -35.723 -2.918 -1.601 1.00 34.28 369 ASN A O 1
ATOM 2885 N N . ARG A 1 370 ? -36.222 -2.919 0.581 1.00 41.81 370 ARG A N 1
ATOM 2886 C CA . ARG A 1 370 ? -34.825 -2.872 1.086 1.00 41.81 370 ARG A CA 1
ATOM 2887 C C . ARG A 1 370 ? -34.064 -4.211 0.929 1.00 41.81 370 ARG A C 1
ATOM 2889 O O . ARG A 1 370 ? -33.235 -4.546 1.767 1.00 41.81 370 ARG A O 1
ATOM 2896 N N . SER A 1 371 ? -34.370 -4.996 -0.102 1.00 48.81 371 SER A N 1
ATOM 2897 C CA . SER A 1 371 ? -33.698 -6.266 -0.427 1.00 48.81 371 SER A CA 1
ATOM 2898 C C . SER A 1 371 ? -32.960 -6.231 -1.767 1.00 48.81 371 SER A C 1
ATOM 2900 O O . SER A 1 371 ? -32.272 -7.178 -2.103 1.00 48.81 371 SER A O 1
ATOM 2902 N N . SER A 1 372 ? -33.064 -5.147 -2.534 1.00 61.06 372 SER A N 1
ATOM 2903 C CA . SER A 1 372 ? -32.328 -4.978 -3.787 1.00 61.06 372 SER A CA 1
ATOM 2904 C C . SER A 1 372 ? -31.369 -3.800 -3.684 1.00 61.06 372 SER A C 1
ATOM 2906 O O . SER A 1 372 ? -31.753 -2.730 -3.209 1.00 61.06 372 SER A O 1
ATOM 2908 N N . LEU A 1 373 ? -30.138 -3.991 -4.163 1.00 70.88 373 LEU A N 1
ATOM 2909 C CA . LEU A 1 373 ? -29.147 -2.930 -4.339 1.00 70.88 373 LEU A CA 1
ATOM 2910 C C . LEU A 1 373 ? -29.788 -1.751 -5.088 1.00 70.88 373 LEU A C 1
ATOM 2912 O O . LEU A 1 373 ? -30.339 -1.947 -6.174 1.00 70.88 373 LEU A O 1
ATOM 2916 N N . ASN A 1 374 ? -29.727 -0.535 -4.535 1.00 82.69 374 ASN A N 1
ATOM 2917 C CA . ASN A 1 374 ? -30.233 0.640 -5.237 1.00 82.69 374 ASN A CA 1
ATOM 2918 C C . ASN A 1 374 ? -29.215 1.028 -6.318 1.00 82.69 374 ASN A C 1
ATOM 2920 O O . ASN A 1 374 ? -28.298 1.817 -6.089 1.00 82.69 374 ASN A O 1
ATOM 2924 N N . GLN A 1 375 ? -29.364 0.425 -7.501 1.00 86.00 375 GLN A N 1
ATOM 2925 C CA . GLN A 1 375 ? -28.433 0.591 -8.619 1.00 86.00 375 GLN A CA 1
ATOM 2926 C C . GLN A 1 375 ? -28.310 2.054 -9.048 1.00 86.00 375 GLN A C 1
ATOM 2928 O O . GLN A 1 375 ? -27.210 2.498 -9.369 1.00 86.00 375 GLN A O 1
ATOM 2933 N N . GLN A 1 376 ? -29.409 2.813 -8.987 1.00 85.69 376 GLN A N 1
ATOM 2934 C CA . GLN A 1 376 ? -29.419 4.235 -9.314 1.00 85.69 376 GLN A CA 1
ATOM 2935 C C . GLN A 1 376 ? -28.587 5.042 -8.314 1.00 85.69 376 GLN A C 1
ATOM 2937 O O . GLN A 1 376 ? -27.724 5.807 -8.734 1.00 85.69 376 GLN A O 1
ATOM 2942 N N . LEU A 1 377 ? -28.793 4.838 -7.010 1.00 86.62 377 LEU A N 1
ATOM 2943 C CA . LEU A 1 377 ? -28.001 5.505 -5.975 1.00 86.62 377 LEU A CA 1
ATOM 2944 C C . LEU A 1 377 ? -26.525 5.097 -6.063 1.00 86.62 377 LEU A C 1
ATOM 2946 O O . LEU A 1 377 ? -25.641 5.941 -5.969 1.00 86.62 377 LEU A O 1
ATOM 2950 N N . MET A 1 378 ? -26.241 3.810 -6.288 1.00 89.56 378 MET A N 1
ATOM 2951 C CA . MET A 1 378 ? -24.867 3.343 -6.475 1.00 89.56 378 MET A CA 1
ATOM 2952 C C . MET A 1 378 ? -24.219 4.026 -7.680 1.00 89.56 378 MET A C 1
ATOM 2954 O O . MET A 1 378 ? -23.082 4.479 -7.575 1.00 89.56 378 MET A O 1
ATOM 2958 N N . TRP A 1 379 ? -24.929 4.116 -8.807 1.00 92.00 379 TRP A N 1
ATOM 2959 C CA . TRP A 1 379 ? -24.425 4.795 -9.995 1.00 92.00 379 TRP A CA 1
ATOM 2960 C C . TRP A 1 379 ? -24.188 6.284 -9.740 1.00 92.00 379 TRP A C 1
ATOM 2962 O O . TRP A 1 379 ? -23.124 6.777 -10.095 1.00 92.00 379 TRP A O 1
ATOM 2972 N N . GLN A 1 380 ? -25.105 6.979 -9.062 1.00 87.88 380 GLN A N 1
ATOM 2973 C CA . GLN A 1 380 ? -24.924 8.381 -8.668 1.00 87.88 380 GLN A CA 1
ATOM 2974 C C . GLN A 1 380 ? -23.654 8.568 -7.828 1.00 87.88 380 GLN A C 1
ATOM 2976 O O . GLN A 1 380 ? -22.816 9.400 -8.165 1.00 87.88 380 GLN A O 1
ATOM 2981 N N . ASN A 1 381 ? -23.440 7.721 -6.817 1.00 88.12 381 ASN A N 1
ATOM 2982 C CA . ASN A 1 381 ? -22.227 7.770 -5.997 1.00 88.12 381 ASN A CA 1
ATOM 2983 C C . ASN A 1 381 ? -20.968 7.498 -6.827 1.00 88.12 381 ASN A C 1
ATOM 2985 O O . ASN A 1 381 ? -19.960 8.180 -6.683 1.00 88.12 381 ASN A O 1
ATOM 2989 N N . VAL A 1 382 ? -21.008 6.508 -7.723 1.00 94.00 382 VAL A N 1
ATOM 2990 C CA . VAL A 1 382 ? -19.902 6.219 -8.647 1.00 94.00 382 VAL A CA 1
ATOM 2991 C C . VAL A 1 382 ? -19.608 7.424 -9.547 1.00 94.00 382 VAL A C 1
ATOM 2993 O O . VAL A 1 382 ? -18.440 7.762 -9.750 1.00 94.00 382 VAL A O 1
ATOM 2996 N N . GLN A 1 383 ? -20.643 8.092 -10.060 1.00 91.19 383 GLN A N 1
ATOM 2997 C CA . GLN A 1 383 ? -20.509 9.279 -10.903 1.00 91.19 383 GLN A CA 1
ATOM 2998 C C . GLN A 1 383 ? -19.852 10.438 -10.170 1.00 91.19 383 GLN A C 1
ATOM 3000 O O . GLN A 1 383 ? -19.075 11.152 -10.798 1.00 91.19 383 GLN A O 1
ATOM 3005 N N . GLU A 1 384 ? -20.081 10.599 -8.863 1.00 89.12 384 GLU A N 1
ATOM 3006 C CA . GLU A 1 384 ? -19.333 11.586 -8.090 1.00 89.12 384 GLU A CA 1
ATOM 3007 C C . GLU A 1 384 ? -17.833 11.328 -8.261 1.00 89.12 384 GLU A C 1
ATOM 3009 O O . GLU A 1 384 ? -17.090 12.237 -8.628 1.00 89.12 384 GLU A O 1
ATOM 3014 N N . TYR A 1 385 ? -17.348 10.098 -8.039 1.00 92.00 385 TYR A N 1
ATOM 3015 C CA . TYR A 1 385 ? -15.922 9.717 -8.159 1.00 92.00 385 TYR A CA 1
ATOM 3016 C C . TYR A 1 385 ? -15.355 9.789 -9.577 1.00 92.00 385 TYR A C 1
ATOM 3018 O O . TYR A 1 385 ? -14.173 10.098 -9.730 1.00 92.00 385 TYR A O 1
ATOM 3026 N N . LEU A 1 386 ? -16.184 9.569 -10.596 1.00 93.00 386 LEU A N 1
ATOM 3027 C CA . LEU A 1 386 ? -15.799 9.708 -12.004 1.00 93.00 386 LEU A CA 1
ATOM 3028 C C . LEU A 1 386 ? -15.844 11.154 -12.523 1.00 93.00 386 LEU A C 1
ATOM 3030 O O . LEU A 1 386 ? -15.242 11.436 -13.559 1.00 93.00 386 LEU A O 1
ATOM 3034 N N . GLY A 1 387 ? -16.593 12.043 -11.865 1.00 84.19 387 GLY A N 1
ATOM 3035 C CA . GLY A 1 387 ? -16.838 13.409 -12.333 1.00 84.19 387 GLY A CA 1
ATOM 3036 C C . GLY A 1 387 ? -15.550 14.229 -12.455 1.00 84.19 387 GLY A C 1
ATOM 3037 O O . GLY A 1 387 ? -14.607 13.936 -11.737 1.00 84.19 387 GLY A O 1
ATOM 3038 N N . PRO A 1 388 ? -15.475 15.240 -13.341 1.00 78.88 388 PRO A N 1
ATOM 3039 C CA . PRO A 1 388 ? -14.244 15.983 -13.605 1.00 78.88 388 PRO A CA 1
ATOM 3040 C C . PRO A 1 388 ? -13.890 16.981 -12.475 1.00 78.88 388 PRO A C 1
ATOM 3042 O O . PRO A 1 388 ? -14.722 17.829 -12.147 1.00 78.88 388 PRO A O 1
ATOM 3045 N N . PRO A 1 389 ? -12.656 16.951 -11.926 1.00 82.62 389 PRO A N 1
ATOM 3046 C CA . PRO A 1 389 ? -11.622 15.943 -12.163 1.00 82.62 389 PRO A CA 1
ATOM 3047 C C . PRO A 1 389 ? -11.932 14.635 -11.420 1.00 82.62 389 PRO A C 1
ATOM 3049 O O . PRO A 1 389 ? -12.341 14.664 -10.255 1.00 82.62 389 PRO A O 1
ATOM 3052 N N . ALA A 1 390 ? -11.710 13.496 -12.090 1.00 89.94 390 ALA A N 1
ATOM 3053 C CA . ALA A 1 390 ? -11.907 12.184 -11.475 1.00 89.94 390 ALA A CA 1
ATOM 3054 C C . ALA A 1 390 ? -11.055 12.073 -10.205 1.00 89.94 390 ALA A C 1
ATOM 3056 O O . ALA A 1 390 ? -9.941 12.602 -10.148 1.00 89.94 390 ALA A O 1
ATOM 3057 N N . THR A 1 391 ? -11.569 11.393 -9.178 1.00 88.88 391 THR A N 1
ATOM 3058 C CA . THR A 1 391 ? -10.840 11.263 -7.911 1.00 88.88 391 THR A CA 1
ATOM 3059 C C . THR A 1 391 ? -9.514 10.531 -8.148 1.00 88.88 391 THR A C 1
ATOM 3061 O O . THR A 1 391 ? -9.535 9.402 -8.652 1.00 88.88 391 THR A O 1
ATOM 3064 N N . PRO A 1 392 ? -8.363 11.134 -7.796 1.00 86.00 392 PRO A N 1
ATOM 3065 C CA . PRO A 1 392 ? -7.065 10.520 -8.034 1.00 86.00 392 PRO A CA 1
ATOM 3066 C C . PRO A 1 392 ? -6.868 9.289 -7.148 1.00 86.00 392 PRO A C 1
ATOM 3068 O O . PRO A 1 392 ? -7.486 9.143 -6.088 1.00 86.00 392 PRO A O 1
ATOM 3071 N N . TYR A 1 393 ? -5.981 8.393 -7.571 1.00 83.12 393 TYR A N 1
ATOM 3072 C CA . TYR A 1 393 ? -5.589 7.274 -6.728 1.00 83.12 393 TYR A CA 1
ATOM 3073 C C . TYR A 1 393 ? -4.699 7.754 -5.594 1.00 83.12 393 TYR A C 1
ATOM 3075 O O . TYR A 1 393 ? -3.733 8.472 -5.826 1.00 83.12 393 TYR A O 1
ATOM 3083 N N . ARG A 1 394 ? -4.990 7.294 -4.379 1.00 69.69 394 ARG A N 1
ATOM 3084 C CA . ARG A 1 394 ? -4.100 7.443 -3.228 1.00 69.69 394 ARG A CA 1
ATOM 3085 C C . ARG A 1 394 ? -4.105 6.150 -2.443 1.00 69.69 394 ARG A C 1
ATOM 3087 O O . ARG A 1 394 ? -5.161 5.746 -1.963 1.00 69.69 394 ARG A O 1
ATOM 3094 N N . TRP A 1 395 ? -2.940 5.527 -2.288 1.00 65.12 395 TRP A N 1
ATOM 3095 C CA . TRP A 1 395 ? -2.792 4.353 -1.427 1.00 65.12 395 TRP A CA 1
ATOM 3096 C C . TRP A 1 395 ? -3.247 4.686 -0.003 1.00 65.12 395 TRP A C 1
ATOM 3098 O O . TRP A 1 395 ? -2.879 5.736 0.523 1.00 65.12 395 TRP A O 1
ATOM 3108 N N . GLY A 1 396 ? -4.090 3.852 0.609 1.00 61.84 396 GLY A N 1
ATOM 3109 C CA . GLY A 1 396 ? -4.650 4.152 1.930 1.00 61.84 396 GLY A CA 1
ATOM 3110 C C . GLY A 1 396 ? -5.735 5.244 1.915 1.00 61.84 396 GLY A C 1
ATOM 3111 O O . GLY A 1 396 ? -6.469 5.398 2.892 1.00 61.84 396 GLY A O 1
ATOM 3112 N N . GLY A 1 397 ? -5.936 5.936 0.791 1.00 63.06 397 GLY A N 1
ATOM 3113 C CA . GLY A 1 397 ? -6.922 6.999 0.635 1.00 63.06 397 GLY A CA 1
ATOM 3114 C C . GLY A 1 397 ? -8.366 6.500 0.676 1.00 63.06 397 GLY A C 1
ATOM 3115 O O . GLY A 1 397 ? -8.692 5.426 0.163 1.00 63.06 397 GLY A O 1
ATOM 3116 N N . ALA A 1 398 ? -9.242 7.317 1.259 1.00 72.19 398 ALA A N 1
ATOM 3117 C CA . ALA A 1 398 ? -10.671 7.045 1.417 1.00 72.19 398 ALA A CA 1
ATOM 3118 C C . ALA A 1 398 ? -11.539 8.298 1.176 1.00 72.19 398 ALA A C 1
ATOM 3120 O O . ALA A 1 398 ? -12.652 8.381 1.694 1.00 72.19 398 ALA A O 1
ATOM 3121 N N . SER A 1 399 ? -11.046 9.295 0.430 1.00 73.25 399 SER A N 1
ATOM 3122 C CA . SER A 1 399 ? -11.735 10.581 0.244 1.00 73.25 399 SER A CA 1
ATOM 3123 C C . SER A 1 399 ? -11.694 11.080 -1.205 1.00 73.25 399 SER A C 1
ATOM 3125 O O . SER A 1 399 ? -11.038 10.516 -2.076 1.00 73.25 399 SER A O 1
ATOM 3127 N N . ARG A 1 400 ? -12.391 12.192 -1.458 1.00 80.12 400 ARG A N 1
ATOM 3128 C CA . ARG A 1 400 ? -12.432 12.897 -2.750 1.00 80.12 400 ARG A CA 1
ATOM 3129 C C . ARG A 1 400 ? -11.091 13.472 -3.206 1.00 80.12 400 ARG A C 1
ATOM 3131 O O . ARG A 1 400 ? -10.928 13.727 -4.394 1.00 80.12 400 ARG A O 1
ATOM 3138 N N . SER A 1 401 ? -10.152 13.693 -2.287 1.00 70.38 401 SER A N 1
ATOM 3139 C CA . SER A 1 401 ? -8.806 14.176 -2.617 1.00 70.38 401 SER A CA 1
ATOM 3140 C C . SER A 1 401 ? -7.832 13.044 -2.955 1.00 70.38 401 SER A C 1
ATOM 3142 O O . SER A 1 401 ? -6.710 13.310 -3.376 1.00 70.38 401 SER A O 1
ATOM 3144 N N . GLY A 1 402 ? -8.248 11.787 -2.789 1.00 70.06 402 GLY A N 1
ATOM 3145 C CA . GLY A 1 402 ? -7.457 10.614 -3.130 1.00 70.06 402 GLY A CA 1
ATOM 3146 C C . GLY A 1 402 ? -8.047 9.339 -2.534 1.00 70.06 402 GLY A C 1
ATOM 3147 O O . GLY A 1 402 ? -8.338 9.288 -1.334 1.00 70.06 402 GLY A O 1
ATOM 3148 N N . ILE A 1 403 ? -8.194 8.294 -3.353 1.00 77.00 403 ILE A N 1
ATOM 3149 C CA . ILE A 1 403 ? -8.850 7.048 -2.935 1.00 77.00 403 ILE A CA 1
ATOM 3150 C C . ILE A 1 403 ? -8.208 5.800 -3.545 1.00 77.00 403 ILE A C 1
ATOM 3152 O O . ILE A 1 403 ? -7.894 5.794 -4.733 1.00 77.00 403 ILE A O 1
ATOM 3156 N N . ASP A 1 404 ? -8.026 4.725 -2.771 1.00 82.56 404 ASP A N 1
ATOM 3157 C CA . ASP A 1 404 ? -7.591 3.431 -3.323 1.00 82.56 404 ASP A CA 1
ATOM 3158 C C . ASP A 1 404 ? -8.768 2.533 -3.735 1.00 82.56 404 ASP A C 1
ATOM 3160 O O . ASP A 1 404 ? -9.938 2.869 -3.544 1.00 82.56 404 ASP A O 1
ATOM 3164 N N . CYS A 1 405 ? -8.464 1.382 -4.346 1.00 91.06 405 CYS A N 1
ATOM 3165 C CA . CYS A 1 405 ? -9.474 0.470 -4.888 1.00 91.06 405 CYS A CA 1
ATOM 3166 C C . CYS A 1 405 ? -10.493 0.000 -3.835 1.00 91.06 405 CYS A C 1
ATOM 3168 O O . CYS A 1 405 ? -11.700 0.042 -4.073 1.00 91.06 405 CYS A O 1
ATOM 3170 N N . SER A 1 406 ? -10.018 -0.398 -2.657 1.00 81.75 406 SER A N 1
ATOM 3171 C CA . SER A 1 406 ? -10.853 -0.907 -1.570 1.00 81.75 406 SER A CA 1
ATOM 3172 C C . SER A 1 406 ? -11.567 0.196 -0.790 1.00 81.75 406 SER A C 1
ATOM 3174 O O . SER A 1 406 ? -12.716 -0.004 -0.397 1.00 81.75 406 SER A O 1
ATOM 3176 N N . GLY A 1 407 ? -10.944 1.365 -0.616 1.00 75.56 407 GLY A N 1
ATOM 3177 C CA . GLY A 1 407 ? -11.567 2.554 -0.038 1.00 75.56 407 GLY A CA 1
ATOM 3178 C C . GLY A 1 407 ? -12.708 3.070 -0.914 1.00 75.56 407 GLY A C 1
ATOM 3179 O O . GLY A 1 407 ? -13.781 3.380 -0.405 1.00 75.56 407 GLY A O 1
ATOM 3180 N N . PHE A 1 408 ? -12.523 3.059 -2.238 1.00 95.31 408 PHE A N 1
ATOM 3181 C CA . PHE A 1 408 ? -13.562 3.419 -3.203 1.00 95.31 408 PHE A CA 1
ATOM 3182 C C . PHE A 1 408 ? -14.769 2.487 -3.107 1.00 95.31 408 PHE A C 1
ATOM 3184 O O . PHE A 1 408 ? -15.893 2.951 -2.911 1.00 95.31 408 PHE A O 1
ATOM 3191 N N . VAL A 1 409 ? -14.534 1.174 -3.170 1.00 95.81 409 VAL A N 1
ATOM 3192 C CA . VAL A 1 409 ? -15.594 0.167 -3.032 1.00 95.81 409 VAL A CA 1
ATOM 3193 C C . VAL A 1 409 ? -16.330 0.322 -1.701 1.00 95.81 409 VAL A C 1
ATOM 3195 O O . VAL A 1 409 ? -17.560 0.363 -1.688 1.00 95.81 409 VAL A O 1
ATOM 3198 N N . ARG A 1 410 ? -15.592 0.483 -0.595 1.00 87.50 410 ARG A N 1
ATOM 3199 C CA . ARG A 1 410 ? -16.163 0.699 0.740 1.00 87.50 410 ARG A CA 1
ATOM 3200 C C . ARG A 1 410 ? -17.063 1.931 0.777 1.00 87.50 410 ARG A C 1
ATOM 3202 O O . ARG A 1 410 ? -18.179 1.825 1.271 1.00 87.50 410 ARG A O 1
ATOM 3209 N N . ASN A 1 411 ? -16.617 3.068 0.248 1.00 83.56 411 ASN A N 1
ATOM 3210 C CA . ASN A 1 411 ? -17.393 4.308 0.283 1.00 83.56 411 ASN A CA 1
ATOM 3211 C C . ASN A 1 411 ? -18.669 4.219 -0.561 1.00 83.56 411 ASN A C 1
ATOM 3213 O O . ASN A 1 411 ? -19.729 4.647 -0.111 1.00 83.56 411 ASN A O 1
ATOM 3217 N N . VAL A 1 412 ? -18.592 3.637 -1.763 1.00 91.19 412 VAL A N 1
ATOM 3218 C CA . VAL A 1 412 ? -19.768 3.462 -2.633 1.00 91.19 412 VAL A CA 1
ATOM 3219 C C . VAL A 1 412 ? -20.808 2.549 -1.975 1.00 91.19 412 VAL A C 1
ATOM 3221 O O . VAL A 1 412 ? -22.004 2.842 -2.029 1.00 91.19 412 VAL A O 1
ATOM 3224 N N . TYR A 1 413 ? -20.364 1.472 -1.322 1.00 85.44 413 TYR A N 1
ATOM 3225 C CA . TYR A 1 413 ? -21.237 0.543 -0.604 1.00 85.44 413 TYR A CA 1
ATOM 3226 C C . TYR A 1 413 ? -21.770 1.102 0.724 1.00 85.44 413 TYR A C 1
ATOM 3228 O O . TYR A 1 413 ? -22.922 0.836 1.068 1.00 85.44 413 TYR A O 1
ATOM 3236 N N . ALA A 1 414 ? -21.005 1.934 1.436 1.00 77.06 414 ALA A N 1
ATOM 3237 C CA . ALA A 1 414 ? -21.454 2.566 2.679 1.00 77.06 414 ALA A CA 1
ATOM 3238 C C . ALA A 1 414 ? -22.691 3.451 2.456 1.00 77.06 414 ALA A C 1
ATOM 3240 O O . ALA A 1 414 ? -23.611 3.447 3.268 1.00 77.06 414 ALA A O 1
ATOM 3241 N N . GLN A 1 415 ? -22.774 4.120 1.303 1.00 77.44 415 GLN A N 1
ATOM 3242 C CA . GLN A 1 415 ? -23.956 4.888 0.891 1.00 77.44 415 GLN A CA 1
ATOM 3243 C C . GLN A 1 415 ? -25.184 4.010 0.579 1.00 77.44 415 GLN A C 1
ATOM 3245 O O . GLN A 1 415 ? -26.306 4.501 0.525 1.00 77.44 415 GLN A O 1
ATOM 3250 N N . GLN A 1 416 ? -24.989 2.701 0.389 1.00 74.56 416 GLN A N 1
ATOM 3251 C CA . GLN A 1 416 ? -26.065 1.705 0.317 1.00 74.56 416 GLN A CA 1
ATOM 3252 C C . GLN A 1 416 ? -26.434 1.146 1.704 1.00 74.56 416 GLN A C 1
ATOM 3254 O O . GLN A 1 416 ? -27.246 0.228 1.798 1.00 74.56 416 GLN A O 1
ATOM 3259 N N . GLY A 1 417 ? -25.823 1.657 2.780 1.00 71.50 417 GLY A N 1
ATOM 3260 C CA . GLY A 1 417 ? -25.948 1.119 4.136 1.00 71.50 417 GLY A CA 1
ATOM 3261 C C . GLY A 1 417 ? -25.145 -0.165 4.372 1.00 71.50 417 GLY A C 1
ATOM 3262 O O . GLY A 1 417 ? -25.443 -0.896 5.314 1.00 71.50 417 GLY A O 1
ATOM 3263 N N . ILE A 1 418 ? -24.157 -0.467 3.519 1.00 76.38 418 ILE A N 1
ATOM 3264 C CA . ILE A 1 418 ? -23.352 -1.692 3.585 1.00 76.38 418 ILE A CA 1
ATOM 3265 C C . ILE A 1 418 ? -21.907 -1.338 3.915 1.00 76.38 418 ILE A C 1
ATOM 3267 O O . ILE A 1 418 ? -21.194 -0.734 3.115 1.00 76.38 418 ILE A O 1
ATOM 3271 N N . TYR A 1 419 ? -21.445 -1.771 5.082 1.00 75.75 419 TYR A N 1
ATOM 3272 C CA . TYR A 1 419 ? -20.086 -1.510 5.536 1.00 75.75 419 TYR A CA 1
ATOM 3273 C C . TYR A 1 419 ? -19.166 -2.664 5.146 1.00 75.75 419 TYR A C 1
ATOM 3275 O O . TYR A 1 419 ? -19.271 -3.772 5.666 1.00 75.75 419 TYR A O 1
ATOM 3283 N N . LEU A 1 420 ? -18.267 -2.400 4.199 1.00 72.00 420 LEU A N 1
ATOM 3284 C CA . LEU A 1 420 ? -17.247 -3.354 3.775 1.00 72.00 420 LEU A CA 1
ATOM 3285 C C . LEU A 1 420 ? -15.930 -3.137 4.543 1.00 72.00 420 LEU A C 1
ATOM 3287 O O . LEU A 1 420 ? -15.600 -1.988 4.865 1.00 72.00 420 LEU A O 1
ATOM 3291 N N . PRO A 1 421 ? -15.137 -4.204 4.775 1.00 71.75 421 PRO A N 1
ATOM 3292 C CA . PRO A 1 421 ? -13.789 -4.091 5.326 1.00 71.75 421 PRO A CA 1
ATOM 3293 C C . PRO A 1 421 ? -12.900 -3.147 4.511 1.00 71.75 421 PRO A C 1
ATOM 3295 O O . PRO A 1 421 ? -13.092 -2.973 3.305 1.00 71.75 421 PRO A O 1
ATOM 3298 N N . ARG A 1 422 ? -11.887 -2.555 5.152 1.00 70.44 422 ARG A N 1
ATOM 3299 C CA . ARG A 1 422 ? -10.997 -1.574 4.511 1.00 70.44 422 ARG A CA 1
ATOM 3300 C C . ARG A 1 422 ? -10.113 -2.173 3.416 1.00 70.44 422 ARG A C 1
ATOM 3302 O O . ARG A 1 422 ? -9.771 -1.453 2.483 1.00 70.44 422 ARG A O 1
ATOM 3309 N N . VAL A 1 423 ? -9.744 -3.449 3.532 1.00 68.69 423 VAL A N 1
ATOM 3310 C CA . VAL A 1 423 ? -8.735 -4.107 2.684 1.00 68.69 423 VAL A CA 1
ATOM 3311 C C . VAL A 1 423 ? -9.397 -5.016 1.646 1.00 68.69 423 VAL A C 1
ATOM 3313 O O . VAL A 1 423 ? -10.252 -5.831 1.986 1.00 68.69 423 VAL A O 1
ATOM 3316 N N . SER A 1 424 ? -8.961 -4.955 0.383 1.00 77.06 424 SER A N 1
ATOM 3317 C CA . SER A 1 424 ? -9.524 -5.755 -0.727 1.00 77.06 424 SER A CA 1
ATOM 3318 C C . SER A 1 424 ? -9.510 -7.272 -0.475 1.00 77.06 424 SER A C 1
ATOM 3320 O O . SER A 1 424 ? -10.481 -7.959 -0.786 1.00 77.06 424 SER A O 1
ATOM 3322 N N . ARG A 1 425 ? -8.452 -7.802 0.156 1.00 73.50 425 ARG A N 1
ATOM 3323 C CA . ARG A 1 425 ? -8.367 -9.214 0.582 1.00 73.50 425 ARG A CA 1
ATOM 3324 C C . ARG A 1 425 ? -9.484 -9.600 1.550 1.00 73.50 425 ARG A C 1
ATOM 3326 O O . ARG A 1 425 ? -10.047 -10.679 1.425 1.00 73.50 425 ARG A O 1
ATOM 3333 N N . GLN A 1 426 ? -9.819 -8.715 2.486 1.00 66.19 426 GLN A N 1
ATOM 3334 C CA . GLN A 1 426 ? -10.912 -8.932 3.434 1.00 66.19 426 GLN A CA 1
ATOM 3335 C C . GLN A 1 426 ? -12.269 -8.779 2.741 1.00 66.19 426 GLN A C 1
ATOM 3337 O O . GLN A 1 426 ? -13.163 -9.585 2.973 1.00 66.19 426 GLN A O 1
ATOM 3342 N N . GLN A 1 427 ? -12.413 -7.812 1.827 1.00 78.69 427 GLN A N 1
ATOM 3343 C CA . GLN A 1 427 ? -13.625 -7.659 1.012 1.00 78.69 427 GLN A CA 1
ATOM 3344 C C . GLN A 1 427 ? -13.928 -8.918 0.183 1.00 78.69 427 GLN A C 1
ATOM 3346 O O . GLN A 1 427 ? -15.092 -9.263 0.009 1.00 78.69 427 GLN A O 1
ATOM 3351 N N . PHE A 1 428 ? -12.904 -9.653 -0.267 1.00 82.44 428 PHE A N 1
ATOM 3352 C CA . PHE A 1 428 ? -13.080 -10.924 -0.981 1.00 82.44 428 PHE A CA 1
ATOM 3353 C C . PHE A 1 428 ? -13.733 -12.029 -0.133 1.00 82.44 428 PHE A C 1
ATOM 3355 O O . PHE A 1 428 ? -14.335 -12.963 -0.668 1.00 82.44 428 PHE A O 1
ATOM 3362 N N . LEU A 1 429 ? -13.654 -11.926 1.195 1.00 77.50 429 LEU A N 1
ATOM 3363 C CA . LEU A 1 429 ? -14.291 -12.866 2.116 1.00 77.50 429 LEU A CA 1
ATOM 3364 C C . LEU A 1 429 ? -15.770 -12.526 2.366 1.00 77.50 429 LEU A C 1
ATOM 3366 O O . LEU A 1 429 ? -16.511 -13.371 2.861 1.00 77.50 429 LEU A O 1
ATOM 3370 N N . VAL A 1 430 ? -16.223 -11.331 1.975 1.00 76.25 430 VAL A N 1
ATOM 3371 C CA . VAL A 1 430 ? -17.589 -10.846 2.214 1.00 76.25 430 VAL A CA 1
ATOM 3372 C C . VAL A 1 430 ? -18.524 -11.231 1.064 1.00 76.25 430 VAL A C 1
ATOM 3374 O O . VAL A 1 430 ? -18.185 -11.083 -0.108 1.00 76.25 430 VAL A O 1
ATOM 3377 N N . GLY A 1 431 ? -19.728 -11.707 1.395 1.00 81.62 431 GLY A N 1
ATOM 3378 C CA . GLY A 1 431 ? -20.767 -12.064 0.421 1.00 81.62 431 GLY A CA 1
ATOM 3379 C C . GLY A 1 431 ? -20.638 -13.472 -0.178 1.00 81.62 431 GLY A C 1
ATOM 3380 O O . GLY A 1 431 ? -19.734 -14.247 0.152 1.00 81.62 431 GLY A O 1
ATOM 3381 N N . GLY A 1 432 ? -21.562 -13.815 -1.077 1.00 83.81 432 GLY A N 1
ATOM 3382 C CA . GLY A 1 432 ? -21.588 -15.094 -1.791 1.00 83.81 432 GLY A CA 1
ATOM 3383 C C . GLY A 1 432 ? -20.598 -15.127 -2.956 1.00 83.81 432 GLY A C 1
ATOM 3384 O O . GLY A 1 432 ? -20.376 -14.113 -3.613 1.00 83.81 432 GLY A O 1
ATOM 3385 N N . LEU A 1 433 ? -19.985 -16.285 -3.220 1.00 87.38 433 LEU A N 1
ATOM 3386 C CA . LEU A 1 433 ? -19.190 -16.489 -4.437 1.00 87.38 433 LEU A CA 1
ATOM 3387 C C . LEU A 1 433 ? -20.111 -16.468 -5.664 1.00 87.38 433 LEU A C 1
ATOM 3389 O O . LEU A 1 433 ? -21.111 -17.182 -5.694 1.00 87.38 433 LEU A O 1
ATOM 3393 N N . VAL A 1 434 ? -19.754 -15.691 -6.686 1.00 89.62 434 VAL A N 1
ATOM 3394 C CA . VAL A 1 434 ? -20.489 -15.670 -7.956 1.00 89.62 434 VAL A CA 1
ATOM 3395 C C . VAL A 1 434 ? -19.919 -16.735 -8.887 1.00 89.62 434 VAL A C 1
ATOM 3397 O O . VAL A 1 434 ? -18.791 -16.617 -9.362 1.00 89.62 434 VAL A O 1
ATOM 3400 N N . THR A 1 435 ? -20.705 -17.779 -9.145 1.00 84.62 435 THR A N 1
ATOM 3401 C CA . THR A 1 435 ? -20.370 -18.871 -10.080 1.00 84.62 435 THR A CA 1
ATOM 3402 C C . THR A 1 435 ? -21.129 -18.785 -11.407 1.00 84.62 435 THR A C 1
ATOM 3404 O O . THR A 1 435 ? -20.769 -19.467 -12.362 1.00 84.62 435 THR A O 1
ATOM 3407 N N . GLY A 1 436 ? -22.175 -17.954 -11.468 1.00 83.19 436 GLY A N 1
ATOM 3408 C CA . GLY A 1 436 ? -22.963 -17.678 -12.670 1.00 83.19 436 GLY A CA 1
ATOM 3409 C C . GLY A 1 436 ? -22.597 -16.344 -13.323 1.00 83.19 436 GLY A C 1
ATOM 3410 O O . GLY A 1 436 ? -21.485 -15.842 -13.175 1.00 83.19 436 GLY A O 1
ATOM 3411 N N . TYR A 1 437 ? -23.554 -15.747 -14.035 1.00 87.06 437 TYR A N 1
ATOM 3412 C CA . TYR A 1 437 ? -23.358 -14.439 -14.657 1.00 87.06 437 TYR A CA 1
ATOM 3413 C C . TYR A 1 437 ? -23.141 -13.339 -13.612 1.00 87.06 437 TYR A C 1
ATOM 3415 O O . TYR A 1 437 ? -23.851 -13.266 -12.599 1.00 87.06 437 TYR A O 1
ATOM 3423 N N . LEU A 1 438 ? -22.170 -12.470 -13.900 1.00 92.06 438 LEU A N 1
ATOM 3424 C CA . LEU A 1 438 ? -21.947 -11.247 -13.143 1.00 92.06 438 LEU A CA 1
ATOM 3425 C C . LEU A 1 438 ? -23.162 -10.327 -13.273 1.00 92.06 438 LEU A C 1
ATOM 3427 O O . LEU A 1 438 ? -23.738 -10.174 -14.352 1.00 92.06 438 LEU A O 1
ATOM 3431 N N . GLN A 1 439 ? -23.531 -9.704 -12.164 1.00 92.75 439 GLN A N 1
ATOM 3432 C CA . GLN A 1 439 ? -24.625 -8.749 -12.061 1.00 92.75 439 GLN A CA 1
ATOM 3433 C C . GLN A 1 439 ? -24.091 -7.390 -11.633 1.00 92.75 439 GLN A C 1
ATOM 3435 O O . GLN A 1 439 ? -23.064 -7.296 -10.959 1.00 92.75 439 GLN A O 1
ATOM 3440 N N . TYR A 1 440 ? -24.787 -6.329 -12.043 1.00 92.94 440 TYR A N 1
ATOM 3441 C CA . TYR A 1 440 ? -24.447 -4.970 -11.636 1.00 92.94 440 TYR A CA 1
ATOM 3442 C C . TYR A 1 440 ? -24.286 -4.894 -10.113 1.00 92.94 440 TYR A C 1
ATOM 3444 O O . TYR A 1 440 ? -25.150 -5.352 -9.365 1.00 92.94 440 TYR A O 1
ATOM 3452 N N . GLY A 1 441 ? -23.186 -4.298 -9.667 1.00 93.12 441 GLY A N 1
ATOM 3453 C CA . GLY A 1 441 ? -22.830 -4.190 -8.260 1.00 93.12 441 GLY A CA 1
ATOM 3454 C C . GLY A 1 441 ? -21.871 -5.276 -7.780 1.00 93.12 441 GLY A C 1
ATOM 3455 O O . GLY A 1 441 ? -21.140 -5.007 -6.833 1.00 93.12 441 GLY A O 1
ATOM 3456 N N . ASP A 1 442 ? -21.789 -6.447 -8.423 1.00 95.62 442 ASP A N 1
ATOM 3457 C CA . ASP A 1 442 ? -20.872 -7.514 -7.996 1.00 95.62 442 ASP A CA 1
ATOM 3458 C C . ASP A 1 442 ? -19.436 -6.995 -7.850 1.00 95.62 442 ASP A C 1
ATOM 3460 O O . ASP A 1 442 ? -18.920 -6.271 -8.705 1.00 95.62 442 ASP A O 1
ATOM 3464 N N . LEU A 1 443 ? -18.769 -7.382 -6.766 1.00 97.06 443 LEU A N 1
ATOM 3465 C CA . LEU A 1 443 ? -17.369 -7.047 -6.555 1.00 97.06 443 LEU A CA 1
ATOM 3466 C C . LEU A 1 443 ? -16.506 -7.990 -7.384 1.00 97.06 443 LEU A C 1
ATOM 3468 O O . LEU A 1 443 ? -16.587 -9.202 -7.204 1.00 97.06 443 LEU A O 1
ATOM 3472 N N . VAL A 1 444 ? -15.669 -7.450 -8.265 1.00 96.44 444 VAL A N 1
ATOM 3473 C CA . VAL A 1 444 ? -14.726 -8.211 -9.098 1.00 96.44 444 VAL A CA 1
ATOM 3474 C C . VAL A 1 444 ? -13.308 -8.047 -8.566 1.00 96.44 444 VAL A C 1
ATOM 3476 O O . VAL A 1 444 ? -12.882 -6.934 -8.258 1.00 96.44 444 VAL A O 1
ATOM 3479 N N . PHE A 1 445 ? -12.569 -9.151 -8.460 1.00 93.25 445 PHE A N 1
ATOM 3480 C CA . PHE A 1 445 ? -11.262 -9.180 -7.804 1.00 93.25 445 PHE A CA 1
ATOM 3481 C C . PHE A 1 445 ? -10.159 -9.642 -8.745 1.00 93.25 445 PHE A C 1
ATOM 3483 O O . PHE A 1 445 ? -10.365 -10.511 -9.596 1.00 93.25 445 PHE A O 1
ATOM 3490 N N . PHE A 1 446 ? -8.961 -9.083 -8.560 1.00 87.75 446 PHE A N 1
ATOM 3491 C CA . PHE A 1 446 ? -7.811 -9.360 -9.419 1.00 87.75 446 PHE A CA 1
ATOM 3492 C C . PHE A 1 446 ? -6.512 -9.529 -8.626 1.00 87.75 446 PHE A C 1
ATOM 3494 O O . PHE A 1 446 ? -6.385 -9.065 -7.490 1.00 87.75 446 PHE A O 1
ATOM 3501 N N . SER A 1 447 ? -5.525 -10.158 -9.268 1.00 80.38 447 SER A N 1
ATOM 3502 C CA . SER A 1 447 ? -4.141 -10.235 -8.793 1.00 80.38 447 SER A CA 1
ATOM 3503 C C . SER A 1 447 ? -3.187 -9.494 -9.729 1.00 80.38 447 SER A C 1
ATOM 3505 O O . SER A 1 447 ? -2.805 -9.990 -10.795 1.00 80.38 447 SER A O 1
ATOM 3507 N N . LYS A 1 448 ? -2.735 -8.317 -9.294 1.00 69.75 448 LYS A N 1
ATOM 3508 C CA . LYS A 1 448 ? -1.778 -7.461 -10.021 1.00 69.75 448 LYS A CA 1
ATOM 3509 C C . LYS A 1 448 ? -0.440 -8.142 -10.314 1.00 69.75 448 LYS A C 1
ATOM 3511 O O . LYS A 1 448 ? 0.249 -7.724 -11.237 1.00 69.75 448 LYS A O 1
ATOM 3516 N N . TYR A 1 449 ? -0.111 -9.235 -9.622 1.00 59.19 449 TYR A N 1
ATOM 3517 C CA . TYR A 1 449 ? 1.160 -9.961 -9.775 1.00 59.19 449 TYR A CA 1
ATOM 3518 C C . TYR A 1 449 ? 1.013 -11.397 -10.292 1.00 59.19 449 TYR A C 1
ATOM 3520 O O . TYR A 1 449 ? 1.993 -12.129 -10.350 1.00 59.19 449 TYR A O 1
ATOM 3528 N N . GLY A 1 450 ? -0.199 -11.830 -10.655 1.00 49.25 450 GLY A N 1
ATOM 3529 C CA . GLY A 1 450 ? -0.416 -13.136 -11.286 1.00 49.25 450 GLY A CA 1
ATOM 3530 C C . GLY A 1 450 ? -0.315 -14.339 -10.344 1.00 49.25 450 GLY A C 1
ATOM 3531 O O . GLY A 1 450 ? -0.602 -15.453 -10.770 1.00 49.25 450 GLY A O 1
ATOM 3532 N N . SER A 1 451 ? 0.002 -14.140 -9.058 1.00 49.56 451 SER A N 1
ATOM 3533 C CA . SER A 1 451 ? -0.064 -15.211 -8.057 1.00 49.56 451 SER A CA 1
ATOM 3534 C C . SER A 1 451 ? -1.477 -15.793 -8.001 1.00 49.56 451 SER A C 1
ATOM 3536 O O . SER A 1 451 ? -2.468 -15.057 -7.957 1.00 49.56 451 SER A O 1
ATOM 3538 N N . ALA A 1 452 ? -1.587 -17.124 -8.014 1.00 37.78 452 ALA A N 1
ATOM 3539 C CA . ALA A 1 452 ? -2.862 -17.835 -7.947 1.00 37.78 452 ALA A CA 1
ATOM 3540 C C . ALA A 1 452 ? -3.679 -17.456 -6.694 1.00 37.78 452 ALA A C 1
ATOM 3542 O O . ALA A 1 452 ? -4.902 -17.383 -6.784 1.00 37.78 452 ALA A O 1
ATOM 3543 N N . TYR A 1 453 ? -3.003 -17.117 -5.590 1.00 42.31 453 TYR A N 1
ATOM 3544 C CA . TYR A 1 453 ? -3.569 -17.138 -4.239 1.00 42.31 453 TYR A CA 1
ATOM 3545 C C . TYR A 1 453 ? -3.817 -15.768 -3.591 1.00 42.31 453 TYR A C 1
ATOM 3547 O O . TYR A 1 453 ? -4.276 -15.723 -2.454 1.00 42.31 453 TYR A O 1
ATOM 3555 N N . GLN A 1 454 ? -3.527 -14.646 -4.264 1.00 66.69 454 GLN A N 1
ATOM 3556 C CA . GLN A 1 454 ? -3.595 -13.329 -3.615 1.00 66.69 454 GLN A CA 1
ATOM 3557 C C . GLN A 1 454 ? -4.422 -12.307 -4.400 1.00 66.69 454 GLN A C 1
ATOM 3559 O O . GLN A 1 454 ? -4.073 -11.927 -5.521 1.00 66.69 454 GLN A O 1
ATOM 3564 N N . VAL A 1 455 ? -5.502 -11.841 -3.768 1.00 75.69 455 VAL A N 1
ATOM 3565 C CA . VAL A 1 455 ? -6.270 -10.661 -4.182 1.00 75.69 455 VAL A CA 1
ATOM 3566 C C . VAL A 1 455 ? -5.467 -9.411 -3.840 1.00 75.69 455 VAL A C 1
ATOM 3568 O O . VAL A 1 455 ? -5.045 -9.231 -2.699 1.00 75.69 455 VAL A O 1
ATOM 3571 N N . THR A 1 456 ? -5.263 -8.541 -4.825 1.00 76.81 456 THR A N 1
ATOM 3572 C CA . THR A 1 456 ? -4.550 -7.266 -4.639 1.00 76.81 456 THR A CA 1
ATOM 3573 C C . THR A 1 456 ? -5.298 -6.075 -5.234 1.00 76.81 456 THR A C 1
ATOM 3575 O O . THR A 1 456 ? -4.839 -4.942 -5.124 1.00 76.81 456 THR A O 1
ATOM 3578 N N . HIS A 1 457 ? -6.455 -6.308 -5.859 1.00 90.38 457 HIS A N 1
ATOM 3579 C CA . HIS A 1 457 ? -7.280 -5.268 -6.465 1.00 90.38 457 HIS A CA 1
ATOM 3580 C C . HIS A 1 457 ? -8.756 -5.656 -6.460 1.00 90.38 457 HIS A C 1
ATOM 3582 O O . HIS A 1 457 ? -9.083 -6.842 -6.547 1.00 90.38 457 HIS A O 1
ATOM 3588 N N . VAL A 1 458 ? -9.632 -4.655 -6.407 1.00 95.75 458 VAL A N 1
ATOM 3589 C CA . VAL A 1 458 ? -11.089 -4.822 -6.406 1.00 95.75 458 VAL A CA 1
ATOM 3590 C C . VAL A 1 458 ? -11.761 -3.713 -7.221 1.00 95.75 458 VAL A C 1
ATOM 3592 O O . VAL A 1 458 ? -11.255 -2.592 -7.299 1.00 95.75 458 VAL A O 1
ATOM 3595 N N . GLY A 1 459 ? -12.902 -4.024 -7.830 1.00 97.19 459 GLY A N 1
ATOM 3596 C CA . GLY A 1 459 ? -13.788 -3.056 -8.472 1.00 97.19 459 GLY A CA 1
ATOM 3597 C C . GLY A 1 459 ? -15.252 -3.486 -8.406 1.00 97.19 459 GLY A C 1
ATOM 3598 O O . GLY A 1 459 ? -15.558 -4.583 -7.945 1.00 97.19 459 GLY A O 1
ATOM 3599 N N . ILE A 1 460 ? -16.149 -2.623 -8.880 1.00 97.56 460 ILE A N 1
ATOM 3600 C CA . ILE A 1 460 ? -17.600 -2.852 -8.920 1.00 97.56 460 ILE A CA 1
ATOM 3601 C C . ILE A 1 460 ? -18.007 -3.124 -10.367 1.00 97.56 460 ILE A C 1
ATOM 3603 O O . ILE A 1 460 ? -17.754 -2.299 -11.247 1.00 97.56 460 ILE A O 1
ATOM 3607 N N . TYR A 1 461 ? -18.627 -4.271 -10.631 1.00 97.00 461 TYR A N 1
ATOM 3608 C CA . TYR A 1 461 ? -19.121 -4.629 -11.955 1.00 97.00 461 TYR A CA 1
ATOM 3609 C C . TYR A 1 461 ? -20.301 -3.742 -12.362 1.00 97.00 461 TYR A C 1
ATOM 3611 O O . TYR A 1 461 ? -21.232 -3.534 -11.588 1.00 97.00 461 TYR A O 1
ATOM 3619 N N . LEU A 1 462 ? -20.270 -3.238 -13.596 1.00 94.12 462 LEU A N 1
ATOM 3620 C CA . LEU A 1 462 ? -21.281 -2.332 -14.149 1.00 94.12 462 LEU A CA 1
ATOM 3621 C C . LEU A 1 462 ? -22.147 -2.988 -15.239 1.00 94.12 462 LEU A C 1
ATOM 3623 O O . LEU A 1 462 ? -23.019 -2.330 -15.799 1.00 94.12 462 LEU A O 1
ATOM 3627 N N . GLY A 1 463 ? -21.916 -4.263 -15.566 1.00 90.56 463 GLY A N 1
ATOM 3628 C CA . GLY A 1 463 ? -22.522 -4.909 -16.735 1.00 90.56 463 GLY A CA 1
ATOM 3629 C C . GLY A 1 463 ? -21.683 -4.756 -18.007 1.00 90.56 463 GLY A C 1
ATOM 3630 O O . GLY A 1 463 ? -20.759 -3.944 -18.075 1.00 90.56 463 GLY A O 1
ATOM 3631 N N . GLY A 1 464 ? -21.988 -5.565 -19.027 1.00 87.75 464 GLY A N 1
ATOM 3632 C CA . GLY A 1 464 ? -21.361 -5.466 -20.354 1.00 87.75 464 GLY A CA 1
ATOM 3633 C C . GLY A 1 464 ? -19.833 -5.583 -20.332 1.00 87.75 464 GLY A C 1
ATOM 3634 O O . GLY A 1 464 ? -19.146 -4.850 -21.043 1.00 87.75 464 GLY A O 1
ATOM 3635 N N . ASP A 1 465 ? -19.306 -6.448 -19.461 1.00 89.38 465 ASP A N 1
ATOM 3636 C CA . ASP A 1 465 ? -17.870 -6.648 -19.220 1.00 89.38 465 ASP A CA 1
ATOM 3637 C C . ASP A 1 465 ? -17.122 -5.388 -18.773 1.00 89.38 465 ASP A C 1
ATOM 3639 O O . ASP A 1 465 ? -15.912 -5.275 -18.983 1.00 89.38 465 ASP A O 1
ATOM 3643 N N . LYS A 1 466 ? -17.824 -4.430 -18.159 1.00 94.62 466 LYS A N 1
ATOM 3644 C CA . LYS A 1 466 ? -17.242 -3.219 -17.579 1.00 94.62 466 LYS A CA 1
ATOM 3645 C C . LYS A 1 466 ? -17.273 -3.272 -16.062 1.00 94.62 466 LYS A C 1
ATOM 3647 O O . LYS A 1 466 ? -18.185 -3.830 -15.456 1.00 94.62 466 LYS A O 1
ATOM 3652 N N . PHE A 1 467 ? -16.285 -2.640 -15.450 1.00 97.31 467 PHE A N 1
ATOM 3653 C CA . PHE A 1 467 ? -16.232 -2.440 -14.010 1.00 97.31 467 PHE A CA 1
ATOM 3654 C C . PHE A 1 467 ? -15.582 -1.093 -13.695 1.00 97.31 467 PHE A C 1
ATOM 3656 O O . PHE A 1 467 ? -14.736 -0.611 -14.452 1.00 97.31 467 PHE A O 1
ATOM 3663 N N . VAL A 1 468 ? -15.987 -0.487 -12.583 1.00 97.38 468 VAL A N 1
ATOM 3664 C CA . VAL A 1 468 ? -15.390 0.741 -12.054 1.00 97.38 468 VAL A CA 1
ATOM 3665 C C . VAL A 1 468 ? -14.460 0.417 -10.893 1.00 97.38 468 VAL A C 1
ATOM 3667 O O . VAL A 1 468 ? -14.762 -0.432 -10.054 1.00 97.38 468 VAL A O 1
ATOM 3670 N N . HIS A 1 469 ? -13.310 1.077 -10.848 1.00 96.25 469 HIS A N 1
ATOM 3671 C CA . HIS A 1 469 ? -12.308 0.902 -9.801 1.00 96.25 469 HIS A CA 1
ATOM 3672 C C . HIS A 1 469 ? -11.447 2.158 -9.668 1.00 96.25 469 HIS A C 1
ATOM 3674 O O . HIS A 1 469 ? -11.418 2.981 -10.577 1.00 96.25 469 HIS A O 1
ATOM 3680 N N . SER A 1 470 ? -10.693 2.273 -8.573 1.00 93.75 470 SER A N 1
ATOM 3681 C CA . SER A 1 470 ? -9.587 3.235 -8.490 1.00 93.75 470 SER A CA 1
ATOM 3682 C C . SER A 1 470 ? -8.306 2.587 -9.021 1.00 93.75 470 SER A C 1
ATOM 3684 O O . SER A 1 470 ? -7.798 1.647 -8.410 1.00 93.75 470 SER A O 1
ATOM 3686 N N . SER A 1 471 ? -7.839 3.010 -10.197 1.00 88.56 471 SER A N 1
ATOM 3687 C CA . SER A 1 471 ? -6.589 2.580 -10.844 1.00 88.56 471 SER A CA 1
ATOM 3688 C C . SER A 1 471 ? -5.406 3.381 -10.323 1.00 88.56 471 SER A C 1
ATOM 3690 O O . SER A 1 471 ? -5.505 4.600 -10.227 1.00 88.56 471 SER A O 1
ATOM 3692 N N . ALA A 1 472 ? -4.264 2.729 -10.101 1.00 82.06 472 ALA A N 1
ATOM 3693 C CA . ALA A 1 472 ? -3.058 3.410 -9.636 1.00 82.06 472 ALA A CA 1
ATOM 3694 C C . ALA A 1 472 ? -2.586 4.527 -10.586 1.00 82.06 472 ALA A C 1
ATOM 3696 O O . ALA A 1 472 ? -2.044 5.515 -10.116 1.00 82.06 472 ALA A O 1
ATOM 3697 N N . SER A 1 473 ? -2.813 4.419 -11.899 1.00 80.94 473 SER A N 1
ATOM 3698 C CA . SER A 1 473 ? -2.358 5.441 -12.858 1.00 80.94 473 SER A CA 1
ATOM 3699 C C . SER A 1 473 ? -3.434 6.477 -13.217 1.00 80.94 473 SER A C 1
ATOM 3701 O O . SER A 1 473 ? -3.115 7.631 -13.496 1.00 80.94 473 SER A O 1
ATOM 3703 N N . ARG A 1 474 ? -4.715 6.079 -13.227 1.00 85.12 474 ARG A N 1
ATOM 3704 C CA . ARG A 1 474 ? -5.828 6.901 -13.747 1.00 85.12 474 ARG A CA 1
ATOM 3705 C C . ARG A 1 474 ? -6.796 7.405 -12.676 1.00 85.12 474 ARG A C 1
ATOM 3707 O O . ARG A 1 474 ? -7.723 8.136 -13.011 1.00 85.12 474 ARG A O 1
ATOM 3714 N N . GLY A 1 475 ? -6.618 7.016 -11.412 1.00 89.12 475 GLY A N 1
ATOM 3715 C CA . GLY A 1 475 ? -7.618 7.261 -10.374 1.00 89.12 475 GLY A CA 1
ATOM 3716 C C . GLY A 1 475 ? -8.902 6.476 -10.633 1.00 89.12 475 GLY A C 1
ATOM 3717 O O . GLY A 1 475 ? -8.873 5.399 -11.239 1.00 89.12 475 GLY A O 1
ATOM 3718 N N . VAL A 1 476 ? -10.040 6.987 -10.165 1.00 95.12 476 VAL A N 1
ATOM 3719 C CA . VAL A 1 476 ? -11.328 6.316 -10.374 1.00 95.12 476 VAL A CA 1
ATOM 3720 C C . VAL A 1 476 ? -11.694 6.320 -11.857 1.00 95.12 476 VAL A C 1
ATOM 3722 O O . VAL A 1 476 ? -11.844 7.366 -12.483 1.00 95.12 476 VAL A O 1
ATOM 3725 N N . THR A 1 477 ? -11.821 5.125 -12.432 1.00 94.69 477 THR A N 1
ATOM 3726 C CA . THR A 1 477 ? -12.001 4.923 -13.870 1.00 94.69 477 THR A CA 1
ATOM 3727 C C . THR A 1 477 ? -12.821 3.669 -14.174 1.00 94.69 477 THR A C 1
ATOM 3729 O O . THR A 1 477 ? -13.011 2.800 -13.318 1.00 94.69 477 THR A O 1
ATOM 3732 N N . ILE A 1 478 ? -13.309 3.569 -15.413 1.00 95.00 478 ILE A N 1
ATOM 3733 C CA . ILE A 1 478 ? -14.016 2.393 -15.928 1.00 95.00 478 ILE A CA 1
ATOM 3734 C C . ILE A 1 478 ? -13.077 1.615 -16.848 1.00 95.00 478 ILE A C 1
ATOM 3736 O O . ILE A 1 478 ? -12.523 2.159 -17.807 1.00 95.00 478 ILE A O 1
ATOM 3740 N N . SER A 1 479 ? -12.958 0.320 -16.583 1.00 91.94 479 SER A N 1
ATOM 3741 C CA . SER A 1 479 ? -12.142 -0.621 -17.348 1.00 91.94 479 SER A CA 1
ATOM 3742 C C . SER A 1 479 ? -12.990 -1.790 -17.848 1.00 91.94 479 SER A C 1
ATOM 3744 O O . SER A 1 479 ? -14.124 -1.990 -17.406 1.00 91.94 479 SER A O 1
ATOM 3746 N N . SER A 1 480 ? -12.463 -2.557 -18.809 1.00 88.81 480 SER A N 1
ATOM 3747 C CA . SER A 1 480 ? -13.134 -3.754 -19.329 1.00 88.81 480 SER A CA 1
ATOM 3748 C C . SER A 1 480 ? -12.468 -5.034 -18.837 1.00 88.81 480 SER A C 1
ATOM 3750 O O . SER A 1 480 ? -11.248 -5.167 -18.929 1.00 88.81 480 SER A O 1
ATOM 3752 N N . LEU A 1 481 ? -13.274 -6.004 -18.398 1.00 87.00 481 LEU A N 1
ATOM 3753 C CA . LEU A 1 481 ? -12.832 -7.355 -18.038 1.00 87.00 481 LEU A CA 1
ATOM 3754 C C . LEU A 1 481 ? -12.210 -8.106 -19.224 1.00 87.00 481 LEU A C 1
ATOM 3756 O O . LEU A 1 481 ? -11.366 -8.974 -19.025 1.00 87.00 481 LEU A O 1
ATOM 3760 N N . ASN A 1 482 ? -12.583 -7.750 -20.458 1.00 80.88 482 ASN A N 1
ATOM 3761 C CA . ASN A 1 482 ? -12.055 -8.372 -21.674 1.00 80.88 482 ASN A CA 1
ATOM 3762 C C . ASN A 1 482 ? -10.674 -7.846 -22.082 1.00 80.88 482 ASN A C 1
ATOM 3764 O O . ASN A 1 482 ? -10.035 -8.433 -22.960 1.00 80.88 482 ASN A O 1
ATOM 3768 N N . LYS A 1 483 ? -10.194 -6.761 -21.461 1.00 75.00 483 LYS A N 1
ATOM 3769 C CA . LYS A 1 483 ? -8.832 -6.272 -21.683 1.00 75.00 483 LYS A CA 1
ATOM 3770 C C . LYS A 1 483 ? -7.855 -7.345 -21.198 1.00 75.00 483 LYS A C 1
ATOM 3772 O O . LYS A 1 483 ? -8.008 -7.848 -20.085 1.00 75.00 483 LYS A O 1
ATOM 3777 N N . GLY A 1 484 ? -6.880 -7.705 -22.040 1.00 67.19 484 GLY A N 1
ATOM 3778 C CA . GLY A 1 484 ? -6.039 -8.899 -21.863 1.00 67.19 484 GLY A CA 1
ATOM 3779 C C . GLY A 1 484 ? -5.495 -9.068 -20.443 1.00 67.19 484 GLY A C 1
ATOM 3780 O O . GLY A 1 484 ? -5.599 -10.147 -19.868 1.00 67.19 484 GLY A O 1
ATOM 3781 N N . TYR A 1 485 ? -5.041 -7.974 -19.833 1.00 69.62 485 TYR A N 1
ATOM 3782 C CA . TYR A 1 485 ? -4.527 -7.967 -18.468 1.00 69.62 485 TYR A CA 1
ATOM 3783 C C . TYR A 1 485 ? -5.569 -8.274 -17.385 1.00 69.62 485 TYR A C 1
ATOM 3785 O O . TYR A 1 485 ? -5.339 -9.151 -16.554 1.00 69.62 485 TYR A O 1
ATOM 3793 N N . TYR A 1 486 ? -6.729 -7.610 -17.387 1.00 79.06 486 TYR A N 1
ATOM 3794 C CA . TYR A 1 486 ? -7.794 -7.902 -16.417 1.00 79.06 486 TYR A CA 1
ATOM 3795 C C . TYR A 1 486 ? -8.305 -9.334 -16.560 1.00 79.06 486 TYR A C 1
ATOM 3797 O O . TYR A 1 486 ? -8.521 -10.002 -15.549 1.00 79.06 486 TYR A O 1
ATOM 3805 N N . ARG A 1 487 ? -8.391 -9.840 -17.796 1.00 79.56 487 ARG A N 1
ATOM 3806 C CA . ARG A 1 487 ? -8.787 -11.224 -18.075 1.00 79.56 487 ARG A CA 1
ATOM 3807 C C . ARG A 1 487 ? -7.815 -12.238 -17.470 1.00 79.56 487 ARG A C 1
ATOM 3809 O O . ARG A 1 487 ? -8.249 -13.167 -16.799 1.00 79.56 487 ARG A O 1
ATOM 3816 N N . LEU A 1 488 ? -6.510 -12.050 -17.677 1.00 71.69 488 LEU A N 1
ATOM 3817 C CA . LEU A 1 488 ? -5.469 -12.958 -17.173 1.00 71.69 488 LEU A CA 1
ATOM 3818 C C . LEU A 1 488 ? -5.323 -12.913 -15.646 1.00 71.69 488 LEU A C 1
ATOM 3820 O O . LEU A 1 488 ? -4.817 -13.854 -15.038 1.00 71.69 488 LEU A O 1
ATOM 3824 N N . ARG A 1 489 ? -5.735 -11.810 -15.013 1.00 77.94 489 ARG A N 1
ATOM 3825 C CA . ARG A 1 489 ? -5.536 -11.567 -13.577 1.00 77.94 489 ARG A CA 1
ATOM 3826 C C . ARG A 1 489 ? -6.800 -11.699 -12.736 1.00 77.94 489 ARG A C 1
ATOM 3828 O O . ARG A 1 489 ? -6.722 -11.491 -11.526 1.00 77.94 489 ARG A O 1
ATOM 3835 N N . TYR A 1 490 ? -7.929 -12.052 -13.341 1.00 85.00 490 TYR A N 1
ATOM 3836 C CA . TYR A 1 490 ? -9.208 -12.229 -12.660 1.00 85.00 490 TYR A CA 1
ATOM 3837 C C . TYR A 1 490 ? -9.159 -13.370 -11.632 1.00 85.00 490 TYR A C 1
ATOM 3839 O O . TYR A 1 490 ? -8.633 -14.449 -11.908 1.00 85.00 490 TYR A O 1
ATOM 3847 N N . LYS A 1 491 ? -9.696 -13.127 -10.431 1.00 86.50 491 LYS A N 1
ATOM 3848 C CA . LYS A 1 491 ? -9.727 -14.089 -9.311 1.00 86.50 491 LYS A CA 1
ATOM 3849 C C . LYS A 1 491 ? -11.121 -14.550 -8.919 1.00 86.50 491 LYS A C 1
ATOM 3851 O O . LYS A 1 491 ? -11.247 -15.497 -8.150 1.00 86.50 491 LYS A O 1
ATOM 3856 N N . GLY A 1 492 ? -12.150 -13.918 -9.465 1.00 89.31 492 GLY A N 1
ATOM 3857 C CA . GLY A 1 492 ? -13.539 -14.221 -9.159 1.00 89.31 492 GLY A CA 1
ATOM 3858 C C . GLY A 1 492 ? -14.302 -12.984 -8.718 1.00 89.31 492 GLY A C 1
ATOM 3859 O O . GLY A 1 492 ? -13.759 -11.875 -8.671 1.00 89.31 492 GLY A O 1
ATOM 3860 N N . ALA A 1 493 ? -15.571 -13.202 -8.389 1.00 94.56 493 ALA A N 1
ATOM 3861 C CA . ALA A 1 493 ? -16.467 -12.153 -7.946 1.00 94.56 493 ALA A CA 1
ATOM 3862 C C . ALA A 1 493 ? -17.269 -12.554 -6.712 1.00 94.56 493 ALA A C 1
ATOM 3864 O O . ALA A 1 493 ? -17.535 -13.736 -6.466 1.00 94.56 493 ALA A O 1
ATOM 3865 N N . LYS A 1 494 ? -17.654 -11.539 -5.941 1.00 93.25 494 LYS A N 1
ATOM 3866 C CA . LYS A 1 494 ? -18.457 -11.671 -4.729 1.00 93.25 494 LYS A CA 1
ATOM 3867 C C . LYS A 1 494 ? -19.712 -10.820 -4.844 1.00 93.25 494 LYS A C 1
ATOM 3869 O O . LYS A 1 494 ? -19.641 -9.655 -5.233 1.00 93.25 494 LYS A O 1
ATOM 3874 N N . ARG A 1 495 ? -20.845 -11.398 -4.456 1.00 92.31 495 ARG A N 1
ATOM 3875 C CA . ARG A 1 495 ? -22.137 -10.718 -4.395 1.00 92.31 495 ARG A CA 1
ATOM 3876 C C . ARG A 1 495 ? -22.512 -10.462 -2.945 1.00 92.31 495 ARG A C 1
ATOM 3878 O O . ARG A 1 495 ? -22.645 -11.397 -2.157 1.00 92.31 495 ARG A O 1
ATOM 3885 N N . VAL A 1 496 ? -22.627 -9.185 -2.592 1.00 81.56 496 VAL A N 1
ATOM 3886 C CA . VAL A 1 496 ? -22.820 -8.743 -1.202 1.00 81.56 496 VAL A CA 1
ATOM 3887 C C . VAL A 1 496 ? -24.305 -8.690 -0.811 1.00 81.56 496 VAL A C 1
ATOM 3889 O O . VAL A 1 496 ? -24.624 -8.857 0.362 1.00 81.56 496 VAL A O 1
ATOM 3892 N N . LEU A 1 497 ? -25.215 -8.529 -1.778 1.00 68.94 497 LEU A N 1
ATOM 3893 C CA . LEU A 1 497 ? -26.668 -8.545 -1.571 1.00 68.94 497 LEU A CA 1
ATOM 3894 C C . LEU A 1 497 ? -27.327 -9.672 -2.376 1.00 68.94 497 LEU A C 1
ATOM 3896 O O . LEU A 1 497 ? -26.983 -9.856 -3.541 1.00 68.94 497 LEU A O 1
ATOM 3900 N N . ASN A 1 498 ? -28.284 -10.376 -1.764 1.00 50.12 498 ASN A N 1
ATOM 3901 C CA . ASN A 1 498 ? -29.177 -11.325 -2.438 1.00 50.12 498 ASN A CA 1
ATOM 3902 C C . ASN A 1 498 ? -30.553 -10.709 -2.651 1.00 50.12 498 ASN A C 1
ATOM 3904 O O . ASN A 1 498 ? -31.105 -10.220 -1.638 1.00 50.12 498 ASN A O 1
#

Sequence (498 aa):
MKMFAISILRIFLIVLFFAGIGINPSFSQIQGELQLHQIVSSIEGLANNEQQQLISELTKLFQPVISQESLDSEILKNTSAIISAGIFEDGSINVVSDIAYKAYVAQRNGAPAAYVRDLSLIGLSTRITASQLEKAAKAIQKLMDAQIDPLVTEEFISYGIYNGWKGDTIELTADGLLEGVASGLQAKQLALTLIISIDQEISQKSVSVIVDEAINYLKTIERKKPEARERQSVAYQYLQNSIAQGLPRNVADEVYYTAIEDKWSDETIAAVFNGLIKGHQKGLPPEKLATSIFIGLAQAGTTFNPQKVVEKEIQFVASTEKKRSKLMQKDESKYKRKPTPPHFSQMSYLQPKPKPEKPSQPQYFNSTNRSSLNQQLMWQNVQEYLGPPATPYRWGGASRSGIDCSGFVRNVYAQQGIYLPRVSRQQFLVGGLVTGYLQYGDLVFFSKYGSAYQVTHVGIYLGGDKFVHSSASRGVTISSLNKGYYRLRYKGAKRVLN

Nearest PDB structures (foldseek):
  8er5-assembly1_B  TM=7.617E-01  e=3.083E-06  [Clostridium] innocuum 2959
  4hpe-assembly4_D  TM=4.027E-01  e=7.386E-07  Clostridioides difficile 630
  4fdy-assembly2_B  TM=3.940E-01  e=8.831E-07  Staphylococcus aureus subsp. aureus Mu50
  4hpe-assembly2_B  TM=3.968E-01  e=1.578E-06  Clostridioides difficile 630
  8auc-assembly3_B  TM=2.329E-01  e=6.420E-05  Corynebacterium glutamicum ATCC 13032

Secondary structure (DSSP, 8-state):
-HHHHHHHHHHHHHHHHHHHTT----HHHHHHHHHHHHHHHT-TT--HHHHHHHHHHHHHHHHHHHTTSPPPHHHHHHHHHHHHHHHHTT--HHHHHHHHHHHHHHHHTT--HHHHHHHHGGGGTS---HHHHHHHHHHHHHHHHTT--HHHHHHHHHHHHHTT--HHHHHHHHHHHHHHHHTT--HHHHHHHHHHHHHHHTTTS-HHHHHHHHHHHHHHHHHT-HHHHHHHHHHHHHHHHHHHTT--HHHHHHHHHHHHHTT--HHHHHHHHHHHHHHHHTT--HHHHHHHHHHHHHHTTTS--HHHHHHHHHHHHHHHHHHHHHHHHHHHHHT---PPPP---------PPPPPPP-PPPPP-----TTS--HHHHHHHHHHHHSSSPPPB-TT-EETTEE-HHHHHHHHHHTTT----SSHHHHTTSSEE--S---TT-EEEE-TT--TT---EEEEEEETTEEEEEETTTEEEEEETTSHHHHHHEEEEEE---

Mean predicted aligned error: 16.08 Å

pLDDT: mean 78.68, std 17.89, range [24.84, 98.12]